Protein AF-A0A954J4Q3-F1 (afdb_monomer_lite)

Structure (mmCIF, N/CA/C/O backbone):
data_AF-A0A954J4Q3-F1
#
_entry.id   AF-A0A954J4Q3-F1
#
loop_
_atom_site.group_PDB
_atom_site.id
_atom_site.type_symbol
_atom_site.label_atom_id
_atom_site.label_alt_id
_atom_site.label_comp_id
_atom_site.label_asym_id
_atom_site.label_entity_id
_atom_site.label_seq_id
_atom_site.pdbx_PDB_ins_code
_atom_site.Cartn_x
_atom_site.Cartn_y
_atom_site.Cartn_z
_atom_site.occupancy
_atom_site.B_iso_or_equiv
_atom_site.auth_seq_id
_atom_site.auth_comp_id
_atom_site.auth_asym_id
_atom_site.auth_atom_id
_atom_site.pdbx_PDB_model_num
ATOM 1 N N . MET A 1 1 ? -39.596 -46.666 -29.321 1.00 43.53 1 MET A N 1
ATOM 2 C CA . MET A 1 1 ? -39.032 -46.764 -27.954 1.00 43.53 1 MET A CA 1
ATOM 3 C C . MET A 1 1 ? -38.684 -45.361 -27.467 1.00 43.53 1 MET A C 1
ATOM 5 O O . MET A 1 1 ? -37.888 -44.688 -28.108 1.00 43.53 1 MET A O 1
ATOM 9 N N . SER A 1 2 ? -39.381 -44.864 -26.439 1.00 36.62 2 SER A N 1
ATOM 10 C CA . SER A 1 2 ? -39.478 -43.435 -26.097 1.00 36.62 2 SER A CA 1
ATOM 11 C C . SER A 1 2 ? -38.401 -42.940 -25.120 1.00 36.62 2 SER A C 1
ATOM 13 O O . SER A 1 2 ? -38.336 -43.393 -23.979 1.00 36.62 2 SER A O 1
ATOM 15 N N . ARG A 1 3 ? -37.637 -41.918 -25.529 1.00 41.44 3 ARG A N 1
ATOM 16 C CA . ARG A 1 3 ? -36.714 -41.121 -24.696 1.00 41.44 3 ARG A CA 1
ATOM 17 C C . ARG A 1 3 ? -37.455 -40.056 -23.861 1.00 41.44 3 ARG A C 1
ATOM 19 O O . ARG A 1 3 ? -37.251 -38.864 -24.056 1.00 41.44 3 ARG A O 1
ATOM 26 N N . ARG A 1 4 ? -38.356 -40.468 -22.962 1.00 41.25 4 ARG A N 1
ATOM 27 C CA . ARG A 1 4 ? -39.092 -39.546 -22.058 1.00 41.25 4 ARG A CA 1
ATOM 28 C C . ARG A 1 4 ? -39.059 -39.934 -20.569 1.00 41.25 4 ARG A C 1
ATOM 30 O O . ARG A 1 4 ? -39.802 -39.366 -19.785 1.00 41.25 4 ARG A O 1
ATOM 37 N N . GLY A 1 5 ? -38.189 -40.864 -20.163 1.00 38.66 5 GLY A N 1
ATOM 38 C CA . GLY A 1 5 ? -38.233 -41.456 -18.815 1.00 38.66 5 GLY A CA 1
ATOM 39 C C . GLY A 1 5 ? -37.150 -41.052 -17.806 1.00 38.66 5 GLY A C 1
ATOM 40 O O . GLY A 1 5 ? -37.217 -41.535 -16.688 1.00 38.66 5 GLY A O 1
ATOM 41 N N . TRP A 1 6 ? -36.154 -40.225 -18.152 1.00 37.12 6 TRP A N 1
ATOM 42 C CA . TRP A 1 6 ? -34.945 -40.071 -17.309 1.00 37.12 6 TRP A CA 1
ATOM 43 C C . TRP A 1 6 ? -34.690 -38.668 -16.729 1.00 37.12 6 TRP A C 1
ATOM 45 O O . TRP A 1 6 ? -33.759 -38.498 -15.953 1.00 37.12 6 TRP A O 1
ATOM 55 N N . ILE A 1 7 ? -35.524 -37.667 -17.033 1.00 40.00 7 ILE A N 1
ATOM 56 C CA . ILE A 1 7 ? -35.344 -36.295 -16.504 1.00 40.00 7 ILE A CA 1
ATOM 57 C C . ILE A 1 7 ? -36.099 -36.081 -15.174 1.00 40.00 7 ILE A C 1
ATOM 59 O O . ILE A 1 7 ? -35.757 -35.191 -14.404 1.00 40.00 7 ILE A O 1
ATOM 63 N N . ALA A 1 8 ? -37.063 -36.942 -14.830 1.00 37.88 8 ALA A N 1
ATOM 64 C CA . ALA A 1 8 ? -37.853 -36.787 -13.603 1.00 37.88 8 ALA A CA 1
ATOM 65 C C . ALA A 1 8 ? -37.142 -37.269 -12.319 1.00 37.88 8 ALA A C 1
ATOM 67 O O . ALA A 1 8 ? -37.540 -36.877 -11.227 1.00 37.88 8 ALA A O 1
ATOM 68 N N . SER A 1 9 ? -36.072 -38.067 -12.423 1.00 36.31 9 SER A N 1
ATOM 69 C CA . SER A 1 9 ? -35.351 -38.597 -11.250 1.00 36.31 9 SER A CA 1
ATOM 70 C C . SER A 1 9 ? -34.113 -37.787 -10.848 1.00 36.31 9 SER A C 1
ATOM 72 O O . SER A 1 9 ? -33.588 -38.009 -9.763 1.00 36.31 9 SER A O 1
ATOM 74 N N . LEU A 1 10 ? -33.672 -36.819 -11.663 1.00 36.78 10 LEU A N 1
ATOM 75 C CA . LEU A 1 10 ? -32.549 -35.934 -11.312 1.00 36.78 10 LEU A CA 1
ATOM 76 C C . LEU A 1 10 ? -32.996 -34.654 -10.581 1.00 36.78 10 LEU A C 1
ATOM 78 O O . LEU A 1 10 ? -32.202 -34.034 -9.885 1.00 36.78 10 LEU A O 1
ATOM 82 N N . VAL A 1 11 ? -34.274 -34.279 -10.695 1.00 37.22 11 VAL A N 1
ATOM 83 C CA . VAL A 1 11 ? -34.831 -33.091 -10.021 1.00 37.22 11 VAL A CA 1
ATOM 84 C C . VAL A 1 11 ? -35.229 -33.397 -8.572 1.00 37.22 11 VAL A C 1
ATOM 86 O O . VAL A 1 11 ? -35.135 -32.519 -7.728 1.00 37.22 11 VAL A O 1
ATOM 89 N N . ALA A 1 12 ? -35.567 -34.647 -8.239 1.00 37.47 12 ALA A N 1
ATOM 90 C CA . ALA A 1 12 ? -35.931 -35.043 -6.873 1.00 37.47 12 ALA A CA 1
ATOM 91 C C . ALA A 1 12 ? -34.725 -35.361 -5.958 1.00 37.47 12 ALA A C 1
ATOM 93 O O . ALA A 1 12 ? -34.888 -35.433 -4.743 1.00 37.47 12 ALA A O 1
ATOM 94 N N . ALA A 1 13 ? -33.516 -35.518 -6.514 1.00 36.75 13 ALA A N 1
ATOM 95 C CA . ALA A 1 13 ? -32.286 -35.757 -5.745 1.00 36.75 13 ALA A CA 1
ATOM 96 C C . ALA A 1 13 ? -31.488 -34.471 -5.436 1.00 36.75 13 ALA A C 1
ATOM 98 O O . ALA A 1 13 ? -30.572 -34.503 -4.622 1.00 36.75 13 ALA A O 1
ATOM 99 N N . LEU A 1 14 ? -31.859 -33.332 -6.035 1.00 39.66 14 LEU A N 1
ATOM 100 C CA . LEU A 1 14 ? -31.289 -32.004 -5.750 1.00 39.66 14 LEU A CA 1
ATOM 101 C C . LEU A 1 14 ? -32.127 -31.186 -4.748 1.00 39.66 14 LEU A C 1
ATOM 103 O O . LEU A 1 14 ? -31.759 -30.070 -4.402 1.00 39.66 14 LEU A O 1
ATOM 107 N N . SER A 1 15 ? -33.244 -31.733 -4.256 1.00 37.06 15 SER A N 1
ATOM 108 C CA . SER A 1 15 ? -34.166 -31.046 -3.333 1.00 37.06 15 SER A CA 1
ATOM 109 C C . SER A 1 15 ? -34.002 -31.445 -1.858 1.00 37.06 15 SER A C 1
ATOM 111 O O . SER A 1 15 ? -34.792 -31.009 -1.028 1.00 37.06 15 SER A O 1
ATOM 113 N N . LEU A 1 16 ? -33.005 -32.273 -1.517 1.00 37.50 16 LEU A N 1
ATOM 114 C CA . LEU A 1 16 ? -32.826 -32.845 -0.168 1.00 37.50 16 LEU A CA 1
ATOM 115 C C . LEU A 1 16 ? -31.488 -32.499 0.510 1.00 37.50 16 LEU A C 1
ATOM 117 O O . LEU A 1 16 ? -31.196 -33.004 1.588 1.00 37.50 16 LEU A O 1
ATOM 121 N N . THR A 1 17 ? -30.724 -31.568 -0.063 1.00 45.91 17 THR A N 1
ATOM 122 C CA . THR A 1 17 ? -29.623 -30.867 0.622 1.00 45.91 17 THR A CA 1
ATOM 123 C C . THR A 1 17 ? -29.835 -29.357 0.591 1.00 45.91 17 THR A C 1
ATOM 125 O O . THR A 1 17 ? -28.889 -28.587 0.469 1.00 45.91 17 THR A O 1
ATOM 128 N N . ALA A 1 18 ? -31.081 -28.913 0.768 1.00 42.75 18 ALA A N 1
ATOM 129 C CA . ALA A 1 18 ? -31.317 -27.670 1.490 1.00 42.75 18 ALA A CA 1
ATOM 130 C C . ALA A 1 18 ? -31.009 -27.952 2.968 1.00 42.75 18 ALA A C 1
ATOM 132 O O . ALA A 1 18 ? -31.900 -28.023 3.812 1.00 42.75 18 ALA A O 1
ATOM 133 N N . VAL A 1 19 ? -29.729 -28.203 3.268 1.00 46.69 19 VAL A N 1
ATOM 134 C CA . VAL A 1 19 ? -29.216 -27.946 4.607 1.00 46.69 19 VAL A CA 1
ATOM 135 C C . VAL A 1 19 ? -29.601 -26.499 4.843 1.00 46.69 19 VAL A C 1
ATOM 137 O O . VAL A 1 19 ? -29.214 -25.629 4.063 1.00 46.69 19 VAL A O 1
ATOM 140 N N . LEU A 1 20 ? -30.465 -26.280 5.827 1.00 42.34 20 LEU A N 1
ATOM 141 C CA . LEU A 1 20 ? -30.695 -24.979 6.423 1.00 42.34 20 LEU A CA 1
ATOM 142 C C . LEU A 1 20 ? -29.319 -24.459 6.841 1.00 42.34 20 LEU A C 1
ATOM 144 O O . LEU A 1 20 ? -28.855 -24.728 7.942 1.00 42.34 20 LEU A O 1
ATOM 148 N N . TRP A 1 21 ? -28.636 -23.778 5.924 1.00 47.00 21 TRP A N 1
ATOM 149 C CA . TRP A 1 21 ? -27.624 -22.807 6.273 1.00 47.00 21 TRP A CA 1
ATOM 150 C C . TRP A 1 21 ? -28.423 -21.731 6.992 1.00 47.00 21 TRP A C 1
ATOM 152 O O . TRP A 1 21 ? -28.974 -20.829 6.359 1.00 47.00 21 TRP A O 1
ATOM 162 N N . ALA A 1 22 ? -28.584 -21.892 8.310 1.00 51.44 22 ALA A N 1
ATOM 163 C CA . ALA A 1 22 ? -28.802 -20.744 9.167 1.00 51.44 22 ALA A CA 1
ATOM 164 C C . ALA A 1 22 ? -27.783 -19.706 8.698 1.00 51.44 22 ALA A C 1
ATOM 166 O O . ALA A 1 22 ? -26.610 -20.045 8.505 1.00 51.44 22 ALA A O 1
ATOM 167 N N . ALA A 1 23 ? -28.256 -18.505 8.356 1.00 58.81 23 ALA A N 1
ATOM 168 C CA . ALA A 1 23 ? -27.362 -17.451 7.912 1.00 58.81 23 ALA A CA 1
ATOM 169 C C . ALA A 1 23 ? -26.262 -17.358 8.983 1.00 58.81 23 ALA A C 1
ATOM 171 O O . ALA A 1 23 ? -26.628 -17.159 10.142 1.00 58.81 23 ALA A O 1
ATOM 172 N N . PRO A 1 24 ? -24.971 -17.554 8.647 1.00 65.44 24 PRO A N 1
ATOM 173 C CA . PRO A 1 24 ? -23.893 -17.701 9.633 1.00 65.44 24 PRO A CA 1
ATOM 174 C C . PRO A 1 24 ? -23.872 -16.606 10.717 1.00 65.44 24 PRO A C 1
ATOM 176 O O . PRO A 1 24 ? -23.363 -16.812 11.813 1.00 65.44 24 PRO A O 1
ATOM 179 N N . GLY A 1 25 ? -24.491 -15.454 10.438 1.00 79.56 25 GLY A N 1
ATOM 180 C CA . GLY A 1 25 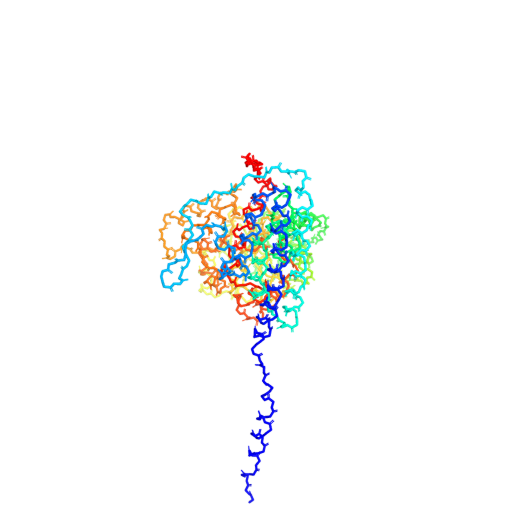? -24.674 -14.361 11.384 1.00 79.56 25 GLY A CA 1
ATOM 181 C C . GLY A 1 25 ? -25.677 -14.580 12.530 1.00 79.56 25 GLY A C 1
ATOM 182 O O . GLY A 1 25 ? -25.503 -13.939 13.557 1.00 79.56 25 GLY A O 1
ATOM 183 N N . GLU A 1 26 ? -26.705 -15.436 12.435 1.00 87.50 26 GLU A N 1
ATOM 184 C CA . GLU A 1 26 ? -27.716 -15.541 13.515 1.00 87.50 26 GLU A CA 1
ATOM 185 C C . GLU A 1 26 ? -27.142 -16.192 14.784 1.00 87.50 26 GLU A C 1
ATOM 187 O O . GLU A 1 26 ? -27.322 -15.674 15.892 1.00 87.50 26 GLU A O 1
ATOM 192 N N . ASP A 1 27 ? -26.389 -17.282 14.623 1.00 91.62 27 ASP A N 1
ATOM 193 C CA . ASP A 1 27 ? -25.722 -17.957 15.738 1.00 91.62 27 ASP A CA 1
ATOM 194 C C . ASP A 1 27 ? -24.637 -17.066 16.358 1.00 91.62 27 ASP A C 1
ATOM 196 O O . ASP A 1 27 ? -24.536 -16.973 17.587 1.00 91.62 27 ASP A O 1
ATOM 200 N N . PHE A 1 28 ? -23.889 -16.333 15.523 1.00 94.69 28 PHE A N 1
ATOM 201 C CA . PHE A 1 28 ? -22.908 -15.361 15.992 1.00 94.69 28 PHE A CA 1
ATOM 202 C C . PHE A 1 28 ? -23.551 -14.233 16.804 1.00 94.69 28 PHE A C 1
ATOM 204 O O . PHE A 1 28 ? -23.095 -13.947 17.908 1.00 94.69 28 PHE A O 1
ATOM 211 N N . GLU A 1 29 ? -24.617 -13.601 16.308 1.00 95.12 29 GLU A N 1
ATOM 212 C CA . GLU A 1 29 ? -25.269 -12.490 17.011 1.00 95.12 29 GLU A CA 1
ATOM 213 C C . GLU A 1 29 ? -25.893 -12.944 18.338 1.00 95.12 29 GLU A C 1
ATOM 215 O O . GLU A 1 29 ? -25.836 -12.222 19.336 1.00 95.12 29 GLU A O 1
ATOM 220 N N . LYS A 1 30 ? -26.403 -14.179 18.410 1.00 95.50 30 LYS A N 1
ATOM 221 C CA . LYS A 1 30 ? -26.856 -14.778 19.670 1.00 95.50 30 LYS A CA 1
ATOM 222 C C . LYS A 1 30 ? -25.701 -14.990 20.653 1.00 95.50 30 LYS A C 1
ATOM 224 O O . LYS A 1 30 ? -25.836 -14.642 21.829 1.00 95.50 30 LYS A O 1
ATOM 229 N N . ALA A 1 31 ? -24.576 -15.538 20.192 1.00 96.00 31 ALA A N 1
ATOM 230 C CA . ALA A 1 31 ? -23.381 -15.726 21.014 1.00 96.00 31 ALA A CA 1
ATOM 231 C C . ALA A 1 31 ? -22.794 -14.383 21.480 1.00 96.00 31 ALA A C 1
ATOM 233 O O . ALA A 1 31 ? -22.450 -14.224 22.651 1.00 96.00 31 ALA A O 1
ATOM 234 N N . ARG A 1 32 ? -22.765 -13.383 20.593 1.00 96.06 32 ARG A N 1
ATOM 235 C CA . ARG A 1 32 ? -22.356 -12.007 20.878 1.00 96.06 32 ARG A CA 1
ATOM 236 C C . ARG A 1 32 ? -23.247 -11.361 21.933 1.00 96.06 32 ARG A C 1
ATOM 238 O O . ARG A 1 32 ? -22.727 -10.784 22.885 1.00 96.06 32 ARG A O 1
ATOM 245 N N . ALA A 1 33 ? -24.568 -11.478 21.798 1.00 96.19 33 ALA A N 1
ATOM 246 C CA . ALA A 1 33 ? -25.520 -10.949 22.771 1.00 96.19 33 ALA A CA 1
ATOM 247 C C . ALA A 1 33 ? -25.361 -11.618 24.146 1.00 96.19 33 ALA A C 1
ATOM 249 O O . ALA A 1 33 ? -25.369 -10.927 25.164 1.00 96.19 33 ALA A O 1
ATOM 250 N N . ALA A 1 34 ? -25.164 -12.940 24.185 1.00 97.56 34 ALA A N 1
ATOM 251 C CA . ALA A 1 34 ? -24.912 -13.671 25.425 1.00 97.56 34 ALA A CA 1
ATOM 252 C C . ALA A 1 34 ? -23.600 -13.227 26.096 1.00 97.56 34 ALA A C 1
ATOM 254 O O . ALA A 1 34 ? -23.601 -12.857 27.269 1.00 97.56 34 ALA A O 1
ATOM 255 N N . ALA A 1 35 ? -22.499 -13.171 25.339 1.00 97.69 35 ALA A N 1
ATOM 256 C CA . ALA A 1 35 ? -21.206 -12.720 25.846 1.00 97.69 35 ALA A CA 1
ATOM 257 C C . ALA A 1 35 ? -21.257 -11.262 26.337 1.00 97.69 35 ALA A C 1
ATOM 259 O O . ALA A 1 35 ? -20.711 -10.948 27.395 1.00 97.69 35 ALA A O 1
ATOM 260 N N . GLY A 1 36 ? -21.957 -10.387 25.606 1.00 97.31 36 GLY A N 1
ATOM 261 C CA . GLY A 1 36 ? -22.191 -8.999 25.998 1.00 97.31 36 GLY A CA 1
ATOM 262 C C . GLY A 1 36 ? -23.005 -8.876 27.286 1.00 97.31 36 GLY A C 1
ATOM 263 O O . GLY A 1 36 ? -22.646 -8.083 28.151 1.00 97.31 36 GLY A O 1
ATOM 264 N N . ALA A 1 37 ? -24.056 -9.683 27.460 1.00 98.06 37 ALA A N 1
ATOM 265 C CA . ALA A 1 37 ? -24.860 -9.692 28.682 1.00 98.06 37 ALA A CA 1
ATOM 266 C C . ALA A 1 37 ? -24.045 -10.119 29.914 1.00 98.06 37 ALA A C 1
ATOM 268 O O . ALA A 1 37 ? -24.162 -9.503 30.974 1.00 98.06 37 ALA A O 1
ATOM 269 N N . GLU A 1 38 ? -23.186 -11.131 29.771 1.00 98.12 38 GLU A N 1
ATOM 270 C CA . GLU A 1 38 ? -22.271 -11.553 30.836 1.00 98.12 38 GLU A CA 1
ATOM 271 C C . GLU A 1 38 ? -21.251 -10.456 31.171 1.00 98.12 38 GLU A C 1
ATOM 273 O O . GLU A 1 38 ? -21.094 -10.100 32.338 1.00 98.12 38 GLU A O 1
ATOM 278 N N . ALA A 1 39 ? -20.631 -9.838 30.161 1.00 97.94 39 ALA A N 1
ATOM 279 C CA . ALA A 1 39 ? -19.705 -8.726 30.373 1.00 97.94 39 ALA A CA 1
ATOM 280 C C . ALA A 1 39 ? -20.388 -7.515 31.035 1.00 97.94 39 ALA A C 1
ATOM 282 O O . ALA A 1 39 ? -19.797 -6.872 31.896 1.00 97.94 39 ALA A O 1
ATOM 283 N N . VAL A 1 40 ? -21.647 -7.214 30.697 1.00 98.38 40 VAL A N 1
ATOM 284 C CA . VAL A 1 40 ? -22.427 -6.158 31.368 1.00 98.38 40 VAL A CA 1
ATOM 285 C C . VAL A 1 40 ? -22.628 -6.467 32.852 1.00 98.38 40 VAL A C 1
ATOM 287 O O . VAL A 1 40 ? -22.537 -5.549 33.668 1.00 98.38 40 VAL A O 1
ATOM 290 N N . ALA A 1 41 ? -22.879 -7.725 33.222 1.00 98.31 41 ALA A N 1
ATOM 291 C CA . ALA A 1 41 ? -22.988 -8.116 34.627 1.00 98.31 41 ALA A CA 1
ATOM 292 C C . ALA A 1 41 ? -21.662 -7.884 35.376 1.00 98.31 41 ALA A C 1
ATOM 294 O O . ALA A 1 41 ? -21.657 -7.222 36.412 1.00 98.31 41 ALA A O 1
ATOM 295 N N . GLU A 1 42 ? -20.538 -8.318 34.805 1.00 98.31 42 GLU A N 1
ATOM 296 C CA . GLU A 1 42 ? -19.205 -8.123 35.394 1.00 98.31 42 GLU A CA 1
ATOM 297 C C . GLU A 1 42 ? -18.814 -6.633 35.483 1.00 98.31 42 GLU A C 1
ATOM 299 O O . GLU A 1 42 ? -18.293 -6.170 36.498 1.00 98.31 42 GLU A O 1
ATOM 304 N N . LEU A 1 43 ? -19.125 -5.829 34.458 1.00 98.25 43 LEU A N 1
ATOM 305 C CA . LEU A 1 43 ? -18.889 -4.380 34.481 1.00 98.25 43 LEU A CA 1
ATOM 306 C C . LEU A 1 43 ? -19.728 -3.672 35.555 1.00 98.25 43 LEU A C 1
ATOM 308 O O . LEU A 1 43 ? -19.293 -2.656 36.096 1.00 98.25 43 LEU A O 1
ATOM 312 N N . ARG A 1 44 ? -20.925 -4.175 35.887 1.00 98.56 44 ARG A N 1
ATOM 313 C CA . ARG A 1 44 ? -21.729 -3.626 36.992 1.00 98.56 44 ARG A CA 1
ATOM 314 C C . ARG A 1 44 ? -21.075 -3.889 38.339 1.00 98.56 44 ARG A C 1
ATOM 316 O O . ARG A 1 44 ? -20.983 -2.963 39.140 1.00 98.56 44 ARG A O 1
ATOM 323 N N . GLU A 1 45 ? -20.580 -5.104 38.554 1.00 98.44 45 GLU A N 1
ATOM 324 C CA . GLU A 1 45 ? -19.818 -5.445 39.760 1.00 98.44 45 GLU A CA 1
ATOM 325 C C . GLU A 1 45 ? -18.582 -4.547 39.893 1.00 98.44 45 GLU A C 1
ATOM 327 O O . GLU A 1 45 ? -18.358 -3.949 40.947 1.00 98.44 45 GLU A O 1
ATOM 332 N N . LEU A 1 46 ? -17.848 -4.339 38.794 1.00 98.38 46 LEU A N 1
ATOM 333 C CA . LEU A 1 46 ? -16.710 -3.421 38.759 1.00 98.38 46 LEU A CA 1
ATOM 334 C C . LEU A 1 46 ? -17.118 -1.964 39.041 1.00 98.38 46 LEU A C 1
ATOM 336 O O . LEU A 1 46 ? -16.410 -1.248 39.750 1.00 98.38 46 LEU A O 1
ATOM 340 N N . ALA A 1 47 ? -18.251 -1.493 38.512 1.00 98.44 47 ALA A N 1
ATOM 341 C CA . ALA A 1 47 ? -18.755 -0.142 38.773 1.00 98.44 47 ALA A CA 1
ATOM 342 C C . ALA A 1 47 ? -19.147 0.061 40.250 1.00 98.44 47 ALA A C 1
ATOM 344 O O . ALA A 1 47 ? -18.965 1.157 40.800 1.00 98.44 47 ALA A O 1
ATOM 345 N N . ASP A 1 48 ? -19.663 -0.977 40.907 1.00 98.44 48 ASP A N 1
ATOM 346 C CA . ASP A 1 48 ? -19.960 -0.964 42.338 1.00 98.44 48 ASP A CA 1
ATOM 347 C C . ASP A 1 48 ? -18.683 -1.014 43.187 1.00 98.44 48 ASP A C 1
ATOM 349 O O . ASP A 1 48 ? -18.565 -0.246 44.146 1.00 98.44 48 ASP A O 1
ATOM 353 N N . TRP A 1 49 ? -17.683 -1.802 42.788 1.00 98.44 49 TRP A N 1
ATOM 354 C CA . TRP A 1 49 ? -16.353 -1.785 43.406 1.00 98.44 49 TRP A CA 1
ATOM 355 C C . TRP A 1 49 ? -15.669 -0.413 43.263 1.00 98.44 49 TRP A C 1
ATOM 357 O O . TRP A 1 49 ? -15.184 0.159 44.240 1.00 98.44 49 TRP A O 1
ATOM 367 N N . CYS A 1 50 ? -15.738 0.217 42.084 1.00 98.44 50 CYS A N 1
ATOM 368 C CA . CYS A 1 50 ? -15.216 1.574 41.882 1.00 98.44 50 CYS A CA 1
ATOM 369 C C . CYS A 1 50 ? -15.871 2.575 42.846 1.00 98.44 50 CYS A C 1
ATOM 371 O O . CYS A 1 50 ? -15.233 3.513 43.325 1.00 98.44 50 CYS A O 1
ATOM 373 N N . LYS A 1 51 ? -17.159 2.388 43.156 1.00 98.12 51 LYS A N 1
ATOM 374 C CA . LYS A 1 51 ? -17.871 3.218 44.131 1.00 98.12 51 LYS A CA 1
ATOM 375 C C . LYS A 1 51 ? -17.343 3.005 45.551 1.00 98.12 51 LYS A C 1
ATOM 377 O O . LYS A 1 51 ? -17.169 4.002 46.254 1.00 98.12 51 LYS A O 1
ATOM 382 N N . SER A 1 52 ? -17.096 1.761 45.977 1.00 98.12 52 SER A N 1
ATOM 383 C CA . SER A 1 52 ? -16.533 1.484 47.309 1.00 98.12 52 SER A CA 1
ATOM 384 C C . SER A 1 52 ? -15.115 2.030 47.457 1.00 98.12 52 SER A C 1
ATOM 386 O O . SER A 1 52 ? -14.800 2.611 48.495 1.00 98.12 52 SER A O 1
ATOM 388 N N . GLU A 1 53 ? -14.320 1.968 46.389 1.00 98.38 53 GLU A N 1
ATOM 389 C CA . GLU A 1 53 ? -12.961 2.517 46.340 1.00 98.38 53 GLU A CA 1
ATOM 390 C C . GLU A 1 53 ? -12.907 4.029 46.088 1.00 98.38 53 GLU A C 1
ATOM 392 O O . GLU A 1 53 ? -11.833 4.620 46.082 1.00 98.38 53 GLU A O 1
ATOM 397 N N . LYS A 1 54 ? -14.053 4.705 45.928 1.00 98.06 54 LYS A N 1
ATOM 398 C CA . LYS A 1 54 ? -14.137 6.149 45.622 1.00 98.06 54 LYS A CA 1
ATOM 399 C C . LYS A 1 54 ? -13.438 6.541 44.303 1.00 98.06 54 LYS A C 1
ATOM 401 O O . LYS A 1 54 ? -12.980 7.678 44.154 1.00 98.06 54 LYS A O 1
ATOM 406 N N . LEU A 1 55 ? -13.409 5.627 43.336 1.00 98.19 55 LEU A N 1
ATOM 407 C CA . LEU A 1 55 ? -13.006 5.823 41.942 1.00 98.19 55 LEU A CA 1
ATOM 408 C C . LEU A 1 55 ? -14.219 6.232 41.076 1.00 98.19 55 LEU A C 1
ATOM 410 O O . LEU A 1 55 ? -14.690 5.490 40.211 1.00 98.19 55 LEU A O 1
ATOM 414 N N . TYR A 1 56 ? -14.811 7.399 41.343 1.00 97.94 56 TYR A N 1
ATOM 415 C CA . TYR A 1 56 ? -16.052 7.822 40.677 1.00 97.94 56 TYR A CA 1
ATOM 416 C C . TYR A 1 56 ? -15.902 8.160 39.185 1.00 97.94 56 TYR A C 1
ATOM 418 O O . TYR A 1 56 ? -16.861 7.999 38.429 1.00 97.94 56 TYR A O 1
ATOM 426 N N . GLY A 1 57 ? -14.737 8.649 38.766 1.00 97.69 57 GLY A N 1
ATOM 427 C CA . GLY A 1 57 ? -14.390 8.871 37.366 1.00 97.69 57 GLY A CA 1
ATOM 428 C C . GLY A 1 57 ? -14.255 7.548 36.619 1.00 97.69 57 GLY A C 1
ATOM 429 O O . GLY A 1 57 ? -14.850 7.390 35.555 1.00 97.69 57 GLY A O 1
ATOM 430 N N . ARG A 1 58 ? -13.588 6.555 37.217 1.00 97.69 58 ARG A N 1
ATOM 431 C CA . ARG A 1 58 ? -13.521 5.193 36.655 1.00 97.69 58 ARG A CA 1
ATOM 432 C C . ARG A 1 58 ? -14.886 4.524 36.581 1.00 97.69 58 ARG A C 1
ATOM 434 O O . ARG A 1 58 ? -15.257 4.014 35.533 1.00 97.69 58 ARG A O 1
ATOM 441 N N . ARG A 1 59 ? -15.691 4.630 37.642 1.00 98.00 59 ARG A N 1
ATOM 442 C CA . ARG A 1 59 ? -17.089 4.175 37.643 1.00 98.00 59 ARG A CA 1
ATOM 443 C C . ARG A 1 59 ? -17.880 4.770 36.480 1.00 98.00 59 ARG A C 1
ATOM 445 O O . ARG A 1 59 ? -18.630 4.057 35.823 1.00 98.00 59 ARG A O 1
ATOM 452 N N . TYR A 1 60 ? -17.727 6.072 36.242 1.00 97.88 60 TYR A N 1
ATOM 453 C CA . TYR A 1 60 ? -18.372 6.763 35.127 1.00 97.88 60 TYR A CA 1
ATOM 454 C C . TYR A 1 60 ? -17.962 6.145 33.777 1.00 97.88 60 TYR A C 1
ATOM 456 O O . TYR A 1 60 ? -18.829 5.859 32.952 1.00 97.88 60 TYR A O 1
ATOM 464 N N . ASP A 1 61 ? -16.673 5.865 33.575 1.00 96.69 61 ASP A N 1
ATOM 465 C CA . ASP A 1 61 ? -16.170 5.226 32.351 1.00 96.69 61 ASP A CA 1
ATOM 466 C C . ASP A 1 61 ? -16.688 3.778 32.191 1.00 96.69 61 ASP A C 1
ATOM 468 O O . ASP A 1 61 ? -17.100 3.377 31.097 1.00 96.69 61 ASP A O 1
ATOM 472 N N . THR A 1 62 ? -16.749 3.002 33.280 1.00 97.81 62 THR A N 1
ATOM 473 C CA . THR A 1 62 ? -17.312 1.639 33.297 1.00 97.81 62 THR A CA 1
ATOM 474 C C . THR A 1 62 ? -18.793 1.631 32.920 1.00 97.81 62 THR A C 1
ATOM 476 O O . THR A 1 62 ? -19.222 0.819 32.102 1.00 97.81 62 THR A O 1
ATOM 479 N N . LEU A 1 63 ? -19.585 2.572 33.445 1.00 98.06 63 LEU A N 1
ATOM 480 C CA . LEU A 1 63 ? -20.994 2.731 33.062 1.00 98.06 63 LEU A CA 1
ATOM 481 C C . LEU A 1 63 ? -21.137 3.126 31.587 1.00 98.06 63 LEU A C 1
ATOM 483 O O . LEU A 1 63 ? -22.060 2.671 30.914 1.00 98.06 63 LEU A O 1
ATOM 487 N N . GLY A 1 64 ? -20.216 3.940 31.063 1.00 96.75 64 GLY A N 1
ATOM 488 C CA . GLY A 1 64 ? -20.138 4.234 29.632 1.00 96.75 64 GLY A CA 1
ATOM 489 C C . GLY A 1 64 ? -19.888 2.975 28.798 1.00 96.75 64 GLY A C 1
ATOM 490 O O . GLY A 1 64 ? -20.558 2.767 27.791 1.00 96.75 64 GLY A O 1
ATOM 491 N N . SER A 1 65 ? -18.996 2.099 29.267 1.00 96.94 65 SER A N 1
ATOM 492 C CA . SER A 1 65 ? -18.696 0.805 28.635 1.00 96.94 65 SER A CA 1
ATOM 493 C C . SER A 1 65 ? -19.914 -0.131 28.639 1.00 96.94 65 SER A C 1
ATOM 495 O O . SER A 1 65 ? -20.190 -0.789 27.638 1.00 96.94 65 SER A O 1
ATOM 497 N N . ILE A 1 66 ? -20.720 -0.122 29.709 1.00 98.12 66 ILE A N 1
ATOM 498 C CA . ILE A 1 66 ? -22.008 -0.836 29.742 1.00 98.12 66 ILE A CA 1
ATOM 499 C C . ILE A 1 66 ? -22.936 -0.344 28.625 1.00 98.12 66 ILE A C 1
ATOM 501 O O . ILE A 1 66 ? -23.543 -1.169 27.952 1.00 98.12 66 ILE A O 1
ATOM 505 N N . LEU A 1 67 ? -23.021 0.967 28.369 1.00 97.31 67 LEU A N 1
ATOM 506 C CA . LEU A 1 67 ? -23.871 1.503 27.294 1.00 97.31 67 LEU A CA 1
ATOM 507 C C . LEU A 1 67 ? -23.372 1.181 25.879 1.00 97.31 67 LEU A C 1
ATOM 509 O O . LEU A 1 67 ? -24.163 1.253 24.940 1.00 97.31 67 LEU A O 1
ATOM 513 N N . VAL A 1 68 ? -22.095 0.829 25.711 1.00 95.19 68 VAL A N 1
ATOM 514 C CA . VAL A 1 68 ? -21.579 0.314 24.432 1.00 95.19 68 VAL A CA 1
ATOM 515 C C . VAL A 1 68 ? -22.146 -1.082 24.154 1.00 95.19 68 VAL A C 1
ATOM 517 O O . VAL A 1 68 ? -22.553 -1.353 23.029 1.00 95.19 68 VAL A O 1
ATOM 520 N N . LEU A 1 69 ? -22.210 -1.948 25.172 1.00 96.00 69 LEU A N 1
ATOM 521 C CA . LEU A 1 69 ? -22.687 -3.333 25.045 1.00 96.00 69 LEU A CA 1
ATOM 522 C C . LEU A 1 69 ? -24.209 -3.476 25.149 1.00 96.00 69 LEU A C 1
ATOM 524 O O . LEU A 1 69 ? -24.808 -4.297 24.461 1.00 96.00 69 LEU A O 1
ATOM 528 N N . ALA A 1 70 ? -24.833 -2.676 26.008 1.00 97.25 70 ALA A N 1
ATOM 529 C CA . ALA A 1 70 ? -26.265 -2.651 26.257 1.00 97.25 70 ALA A CA 1
ATOM 530 C C . ALA A 1 70 ? -26.772 -1.202 26.168 1.00 97.25 70 ALA A C 1
ATOM 532 O O . ALA A 1 70 ? -26.961 -0.537 27.193 1.00 97.25 70 ALA A O 1
ATOM 533 N N . PRO A 1 71 ? -27.027 -0.690 24.948 1.00 96.88 71 PRO A N 1
ATOM 534 C CA . PRO A 1 71 ? -27.452 0.692 24.746 1.00 96.88 71 PRO A CA 1
ATOM 535 C C . PRO A 1 71 ? -28.722 1.074 25.510 1.00 96.88 71 PRO A C 1
ATOM 537 O O . PRO A 1 71 ? -28.902 2.246 25.824 1.00 96.88 71 PRO A O 1
ATOM 540 N N . ASP A 1 72 ? -29.593 0.125 25.848 1.00 96.75 72 ASP A N 1
ATOM 541 C CA . ASP A 1 72 ? -30.849 0.373 26.567 1.00 96.75 72 ASP A CA 1
ATOM 542 C C . ASP A 1 72 ? -30.763 0.135 28.083 1.00 96.75 72 ASP A C 1
ATOM 544 O O . ASP A 1 72 ? -31.788 0.112 28.767 1.00 96.75 72 ASP A O 1
ATOM 548 N N . ASP A 1 73 ? -29.554 0.002 28.638 1.00 98.25 73 ASP A N 1
ATOM 549 C CA . ASP A 1 73 ? -29.359 -0.211 30.071 1.00 98.25 73 ASP A CA 1
ATOM 550 C C . ASP A 1 73 ? -29.853 0.988 30.907 1.00 98.25 73 ASP A C 1
ATOM 552 O O . ASP A 1 73 ? -29.193 2.023 31.053 1.00 98.25 73 ASP A O 1
ATOM 556 N N . GLU A 1 74 ? -31.054 0.852 31.475 1.00 98.06 74 GLU A N 1
ATOM 557 C CA . GLU A 1 74 ? -31.723 1.913 32.236 1.00 98.06 74 GLU A CA 1
ATOM 558 C C . GLU A 1 74 ? -30.926 2.336 33.481 1.00 98.06 74 GLU A C 1
ATOM 560 O O . GLU A 1 74 ? -30.950 3.511 33.858 1.00 98.06 74 GLU A O 1
ATOM 565 N N . GLY A 1 75 ? -30.209 1.402 34.110 1.00 97.88 75 GLY A N 1
ATOM 566 C CA . GLY A 1 75 ? -29.389 1.678 35.288 1.00 97.88 75 GLY A CA 1
ATOM 567 C C . GLY A 1 75 ? -28.217 2.596 34.950 1.00 97.88 75 GLY A C 1
ATOM 568 O O . GLY A 1 75 ? -28.108 3.688 35.508 1.00 97.88 75 GLY A O 1
ATOM 569 N N . ALA A 1 76 ? -27.391 2.195 33.984 1.00 98.06 76 ALA A N 1
ATOM 570 C CA . ALA A 1 76 ? -26.234 2.965 33.550 1.00 98.06 76 ALA A CA 1
ATOM 571 C C . ALA A 1 76 ? -26.643 4.335 32.999 1.00 98.06 76 ALA A C 1
ATOM 573 O O . ALA A 1 76 ? -26.051 5.349 33.369 1.00 98.06 76 ALA A O 1
ATOM 574 N N . ARG A 1 77 ? -27.724 4.412 32.210 1.00 98.38 77 ARG A N 1
ATOM 575 C CA . ARG A 1 77 ? -28.254 5.689 31.706 1.00 98.38 77 ARG A CA 1
ATOM 576 C C . ARG A 1 77 ? -28.653 6.650 32.823 1.00 98.38 77 ARG A C 1
ATOM 578 O O . ARG A 1 77 ? -28.280 7.822 32.761 1.00 98.38 77 ARG A O 1
ATOM 585 N N . LYS A 1 78 ? -29.385 6.183 33.840 1.00 97.94 78 LYS A N 1
ATOM 586 C CA . LYS A 1 78 ? -29.772 7.021 34.990 1.00 97.94 78 LYS A CA 1
ATOM 587 C C . LYS A 1 78 ? -28.553 7.544 35.736 1.00 97.94 78 LYS A C 1
ATOM 589 O O . LYS A 1 78 ? -28.502 8.727 36.064 1.00 97.94 78 LYS A O 1
ATOM 594 N N . GLU A 1 79 ? -27.575 6.682 35.983 1.00 97.56 79 GLU A N 1
ATOM 595 C CA . GLU A 1 79 ? -26.367 7.049 36.722 1.00 97.56 79 GLU A CA 1
ATOM 596 C C . GLU A 1 79 ? -25.442 7.993 35.949 1.00 97.56 79 GLU A C 1
ATOM 598 O O . GLU A 1 79 ? -24.822 8.871 36.545 1.00 97.56 79 GLU A O 1
ATOM 603 N N . LEU A 1 80 ? -25.416 7.879 34.621 1.00 97.88 80 LEU A N 1
ATOM 604 C CA . LEU A 1 80 ? -24.745 8.819 33.722 1.00 97.88 80 LEU A CA 1
ATOM 605 C C . LEU A 1 80 ? -25.553 10.112 33.495 1.00 97.88 80 LEU A C 1
ATOM 607 O O . LEU A 1 80 ? -25.121 10.999 32.760 1.00 97.88 80 LEU A O 1
ATOM 611 N N . GLY A 1 81 ? -26.727 10.248 34.120 1.00 97.31 81 GLY A N 1
ATOM 612 C CA . GLY A 1 81 ? -27.552 11.455 34.065 1.00 97.31 81 GLY A CA 1
ATOM 613 C C . GLY A 1 81 ? -28.357 11.627 32.774 1.00 97.31 81 GLY A C 1
ATOM 614 O O . GLY A 1 81 ? -28.817 12.736 32.488 1.00 97.31 81 GLY A O 1
ATOM 615 N N . HIS A 1 82 ? -28.549 10.561 31.992 1.00 97.94 82 HIS A N 1
ATOM 616 C CA . HIS A 1 82 ? -29.478 10.586 30.865 1.00 97.94 82 HIS A CA 1
ATOM 617 C C . HIS A 1 82 ? -30.913 10.762 31.371 1.00 97.94 82 HIS A C 1
ATOM 619 O O . HIS A 1 82 ? -31.299 10.257 32.428 1.00 97.94 82 HIS A O 1
ATOM 625 N N . LYS A 1 83 ? -31.736 11.455 30.585 1.00 97.81 83 LYS A N 1
ATOM 626 C CA . LYS A 1 83 ? -33.155 11.670 30.884 1.00 97.81 83 LYS A CA 1
ATOM 627 C C . LYS A 1 83 ? -34.008 10.838 29.939 1.00 97.81 83 LYS A C 1
ATOM 629 O O . LYS A 1 83 ? -33.816 10.908 28.728 1.00 97.81 83 LYS A O 1
ATOM 634 N N . ARG A 1 84 ? -34.954 10.076 30.490 1.00 97.94 84 ARG A N 1
ATOM 635 C CA . ARG A 1 84 ? -35.948 9.337 29.703 1.00 97.94 84 ARG A CA 1
ATOM 636 C C . ARG A 1 84 ? -37.093 10.275 29.327 1.00 97.94 84 ARG A C 1
ATOM 638 O O . ARG A 1 84 ? -37.720 10.863 30.209 1.00 97.94 84 ARG A O 1
ATOM 645 N N . ALA A 1 85 ? -37.341 10.439 28.036 1.00 97.00 85 ALA A N 1
ATOM 646 C CA . ALA A 1 85 ? -38.486 11.170 27.517 1.00 97.00 85 ALA A CA 1
ATOM 647 C C . ALA A 1 85 ? -39.776 10.341 27.659 1.00 97.00 85 ALA A C 1
ATOM 649 O O . ALA A 1 85 ? -39.752 9.148 27.968 1.00 97.00 85 ALA A O 1
ATOM 650 N N . LYS A 1 86 ? -40.934 10.983 27.448 1.00 96.94 86 LYS A N 1
ATOM 651 C CA . LYS A 1 86 ? -42.250 10.325 27.567 1.00 96.94 86 LYS A CA 1
ATOM 652 C C . LYS A 1 86 ? -42.467 9.215 26.533 1.00 96.94 86 LYS A C 1
ATOM 654 O O . LYS A 1 86 ? -43.242 8.306 26.798 1.00 96.94 86 LYS A O 1
ATOM 659 N N . ASP A 1 87 ? -41.800 9.298 25.385 1.00 96.06 87 ASP A N 1
ATOM 660 C CA . ASP A 1 87 ? -41.821 8.284 24.323 1.00 96.06 87 ASP A CA 1
ATOM 661 C C . ASP A 1 87 ? -40.895 7.088 24.611 1.00 96.06 87 ASP A C 1
ATOM 663 O O . ASP A 1 87 ? -40.832 6.149 23.825 1.00 96.06 87 ASP A O 1
ATOM 667 N N . GLY A 1 88 ? -40.183 7.107 25.742 1.00 94.88 88 GLY A N 1
ATOM 668 C CA . GLY A 1 88 ? -39.250 6.066 26.145 1.00 94.88 88 GLY A CA 1
ATOM 669 C C . GLY A 1 88 ? -37.820 6.268 25.646 1.00 94.88 88 GLY A C 1
ATOM 670 O O . GLY A 1 88 ? -36.943 5.559 26.139 1.00 94.88 88 GLY A O 1
ATOM 671 N N . SER A 1 89 ? -37.565 7.233 24.754 1.00 96.31 89 SER A N 1
ATOM 672 C CA . SER A 1 89 ? -36.218 7.553 24.274 1.00 96.31 89 SER A CA 1
ATOM 673 C C . SER A 1 89 ? -35.359 8.180 25.376 1.00 96.31 89 SER A C 1
ATOM 675 O O . SER A 1 89 ? -35.860 8.770 26.338 1.00 96.31 89 SER A O 1
ATOM 677 N N . TRP A 1 90 ? -34.039 8.048 25.255 1.00 97.62 90 TRP A N 1
ATOM 678 C CA . TRP A 1 90 ? -33.087 8.584 26.223 1.00 97.62 90 TRP A CA 1
ATOM 679 C C . TRP A 1 90 ? -32.282 9.731 25.627 1.00 97.62 90 TRP A C 1
ATOM 681 O O . TRP A 1 90 ? -31.617 9.572 24.606 1.00 97.62 90 TRP A O 1
ATOM 691 N N . THR A 1 91 ? -32.267 10.871 26.311 1.00 97.31 91 THR A N 1
ATOM 692 C CA . THR A 1 91 ? -31.439 12.023 25.943 1.00 97.31 91 THR A CA 1
ATOM 693 C C . THR A 1 91 ? -30.227 12.102 26.866 1.00 97.31 91 THR A C 1
ATOM 695 O O . THR A 1 91 ? -30.374 12.101 28.091 1.00 97.31 91 THR A O 1
ATOM 698 N N . ALA A 1 92 ? -29.026 12.153 26.286 1.00 97.00 92 ALA A N 1
ATOM 699 C CA . ALA A 1 92 ? -27.786 12.377 27.027 1.00 97.00 92 ALA A CA 1
ATOM 700 C C . ALA A 1 92 ? -27.774 13.771 27.687 1.00 97.00 92 ALA A C 1
ATOM 702 O O . ALA A 1 92 ? -28.416 14.696 27.178 1.00 97.00 92 ALA A O 1
ATOM 703 N N . PRO A 1 93 ? -27.070 13.953 28.818 1.00 96.75 93 PRO A N 1
ATOM 704 C CA . PRO A 1 93 ? -26.929 15.272 29.420 1.00 96.75 93 PRO A CA 1
ATOM 705 C C . PRO A 1 93 ? -26.175 16.221 28.479 1.00 96.75 93 PRO A C 1
ATOM 707 O O . PRO A 1 93 ? -25.157 15.854 27.902 1.00 96.75 93 PRO A O 1
ATOM 710 N N . GLU A 1 94 ? -26.636 17.472 28.381 1.00 96.62 94 GLU A N 1
ATOM 711 C CA . GLU A 1 94 ? -26.004 18.509 27.543 1.00 96.62 94 GLU A CA 1
ATOM 712 C C . GLU A 1 94 ? -24.534 18.752 27.925 1.00 96.62 94 GLU A C 1
ATOM 714 O O . GLU A 1 94 ? -23.692 19.048 27.082 1.00 96.62 94 GLU A O 1
ATOM 719 N N . LYS A 1 95 ? -24.216 18.604 29.216 1.00 95.12 95 LYS A N 1
ATOM 720 C CA . LYS A 1 95 ? -22.856 18.680 29.752 1.00 95.12 95 LYS A CA 1
ATOM 721 C C . LYS A 1 95 ? -22.604 17.466 30.628 1.00 95.12 95 LYS A C 1
ATOM 723 O O . LYS A 1 95 ? -23.017 17.448 31.789 1.00 95.12 95 LYS A O 1
ATOM 728 N N . SER A 1 96 ? -21.918 16.469 30.079 1.00 93.56 96 SER A N 1
ATOM 729 C CA . SER A 1 96 ? -21.350 15.403 30.900 1.00 93.56 96 SER A CA 1
ATOM 730 C C . SER A 1 96 ? -20.302 15.999 31.848 1.00 93.56 96 SER A C 1
ATOM 732 O O . SER A 1 96 ? -19.429 16.764 31.435 1.00 93.56 96 SER A O 1
ATOM 734 N N . ARG A 1 97 ? -20.415 15.681 33.141 1.00 94.06 97 ARG A N 1
ATOM 735 C CA . ARG A 1 97 ? -19.403 15.998 34.151 1.00 94.06 97 ARG A CA 1
ATOM 736 C C . ARG A 1 97 ? -18.826 14.687 34.656 1.00 94.06 97 ARG A C 1
ATOM 738 O O . ARG A 1 97 ? -19.447 14.042 35.497 1.00 94.06 97 ARG A O 1
ATOM 745 N N . ARG A 1 98 ? -17.647 14.322 34.154 1.00 96.38 98 ARG A N 1
ATOM 746 C CA . ARG A 1 98 ? -16.875 13.193 34.676 1.00 96.38 98 ARG A CA 1
ATOM 747 C C . ARG A 1 98 ? -16.474 13.501 36.128 1.00 96.38 98 ARG A C 1
ATOM 749 O O . ARG A 1 98 ? -15.841 14.536 36.359 1.00 96.38 98 ARG A O 1
ATOM 756 N N . PRO A 1 99 ? -16.883 12.686 37.115 1.00 97.12 99 PRO A N 1
ATOM 757 C CA . PRO A 1 99 ? -16.474 12.875 38.501 1.00 97.12 99 PRO A CA 1
ATOM 758 C C . PRO A 1 99 ? -14.961 12.694 38.671 1.00 97.12 99 PRO A C 1
ATOM 760 O O . PRO A 1 99 ? -14.313 12.040 37.857 1.00 97.12 99 PRO A O 1
ATOM 763 N N . ARG A 1 100 ? -14.405 13.253 39.748 1.00 97.50 100 ARG A N 1
ATOM 764 C CA . ARG A 1 100 ? -12.998 13.053 40.110 1.00 97.50 100 ARG A CA 1
ATOM 765 C C . ARG A 1 100 ? -12.833 11.761 40.917 1.00 97.50 100 ARG A C 1
ATOM 767 O O . ARG A 1 100 ? -13.638 11.491 41.808 1.00 97.50 100 ARG A O 1
ATOM 774 N N . ASP A 1 101 ? -11.764 11.023 40.644 1.00 98.06 101 ASP A N 1
ATOM 775 C CA . ASP A 1 101 ? -11.330 9.890 41.462 1.00 98.06 101 ASP A CA 1
ATOM 776 C C . ASP A 1 101 ? -10.645 10.380 42.748 1.00 98.06 101 ASP A C 1
ATOM 778 O O . ASP A 1 101 ? -9.831 11.305 42.729 1.00 98.06 101 ASP A O 1
ATOM 782 N N . HIS A 1 102 ? -10.999 9.791 43.892 1.00 97.69 102 HIS A N 1
ATOM 783 C CA . HIS A 1 102 ? -10.438 10.164 45.198 1.00 97.69 102 HIS A CA 1
ATOM 784 C C . HIS A 1 102 ? -9.418 9.156 45.743 1.00 97.69 102 HIS A C 1
ATOM 786 O O . HIS A 1 102 ? -8.817 9.427 46.782 1.00 97.69 102 HIS A O 1
ATOM 792 N N . ASN A 1 103 ? -9.219 8.024 45.064 1.00 97.69 103 ASN A N 1
ATOM 793 C CA . ASN A 1 103 ? -8.287 6.968 45.457 1.00 97.69 103 ASN A CA 1
ATOM 794 C C . ASN A 1 103 ? -7.474 6.461 44.256 1.00 97.69 103 ASN A C 1
ATOM 796 O O . ASN A 1 103 ? -7.590 5.311 43.855 1.00 97.69 103 ASN A O 1
ATOM 800 N N . GLU A 1 104 ? -6.628 7.312 43.679 1.00 97.06 104 GLU A N 1
ATOM 801 C CA . GLU A 1 104 ? -5.789 6.946 42.522 1.00 97.06 104 GLU A CA 1
ATOM 802 C C . GLU A 1 104 ? -4.847 5.752 42.802 1.00 97.06 104 GLU A C 1
ATOM 804 O O . GLU A 1 104 ? -4.354 5.125 41.872 1.00 97.06 104 GLU A O 1
ATOM 809 N N . ALA A 1 105 ? -4.617 5.380 44.069 1.00 97.50 105 ALA A N 1
ATOM 810 C CA . ALA A 1 105 ? -3.838 4.190 44.421 1.00 97.50 105 ALA A CA 1
ATOM 811 C C . ALA A 1 105 ? -4.520 2.869 44.013 1.00 97.50 105 ALA A C 1
ATOM 813 O O . ALA A 1 105 ? -3.830 1.863 43.868 1.00 97.50 105 ALA A O 1
ATOM 814 N N . ALA A 1 106 ? -5.842 2.876 43.807 1.00 97.75 106 ALA A N 1
ATOM 815 C CA . ALA A 1 106 ? -6.613 1.728 43.333 1.00 97.75 106 ALA A CA 1
ATOM 816 C C . ALA A 1 106 ? -6.705 1.645 41.793 1.00 97.75 106 ALA A C 1
ATOM 818 O O . ALA A 1 106 ? -7.261 0.682 41.269 1.00 97.75 106 ALA A O 1
ATOM 819 N N . ASP A 1 107 ? -6.143 2.609 41.046 1.00 96.69 107 ASP A N 1
ATOM 820 C CA . ASP A 1 107 ? -6.154 2.582 39.573 1.00 96.69 107 ASP A CA 1
ATOM 821 C C . ASP A 1 107 ? -5.521 1.304 38.981 1.00 96.69 107 ASP A C 1
ATOM 823 O O . ASP A 1 107 ? -6.108 0.752 38.050 1.00 96.69 107 ASP A O 1
ATOM 827 N N . PRO A 1 108 ? -4.371 0.789 39.472 1.00 97.19 108 PRO A N 1
ATOM 828 C CA . PRO A 1 108 ? -3.800 -0.446 38.934 1.00 97.19 108 PRO A CA 1
ATOM 829 C C . PRO A 1 108 ? -4.761 -1.639 39.021 1.00 97.19 108 PRO A C 1
ATOM 831 O O . PRO A 1 108 ? -4.926 -2.354 38.036 1.00 97.19 108 PRO A O 1
ATOM 834 N N . GLU A 1 109 ? -5.440 -1.807 40.160 1.00 97.69 109 GLU A N 1
ATOM 835 C CA . GLU A 1 109 ? -6.420 -2.880 40.364 1.00 97.69 109 GLU A CA 1
ATOM 836 C C . GLU A 1 109 ? -7.667 -2.672 39.492 1.00 97.69 109 GLU A C 1
ATOM 838 O O . GLU A 1 109 ? -8.168 -3.624 38.899 1.00 97.69 109 GLU A O 1
ATOM 843 N N . TYR A 1 110 ? -8.126 -1.425 39.325 1.00 97.38 110 TYR A N 1
ATOM 844 C CA . TYR A 1 110 ? -9.203 -1.098 38.384 1.00 97.38 110 TYR A CA 1
ATOM 845 C C . TYR A 1 110 ? -8.872 -1.547 36.955 1.00 97.38 110 TYR A C 1
ATOM 847 O O . TYR A 1 110 ? -9.694 -2.194 36.303 1.00 97.38 110 TYR A O 1
ATOM 855 N N . PHE A 1 111 ? -7.683 -1.192 36.454 1.00 95.56 111 PHE A N 1
ATOM 856 C CA . PHE A 1 111 ? -7.266 -1.550 35.098 1.00 95.56 111 PHE A CA 1
ATOM 857 C C . PHE A 1 111 ? -7.083 -3.059 34.938 1.00 95.56 111 PHE A C 1
ATOM 859 O O . PHE A 1 111 ? -7.467 -3.593 33.901 1.00 95.56 111 PHE A O 1
ATOM 866 N N . GLU A 1 112 ? -6.569 -3.748 35.959 1.00 95.75 112 GLU A N 1
ATOM 867 C CA . GLU A 1 112 ? -6.478 -5.208 35.971 1.00 95.75 112 GLU A CA 1
ATOM 868 C C . GLU A 1 112 ? -7.868 -5.857 35.891 1.00 95.75 112 GLU A C 1
ATOM 870 O O . GLU A 1 112 ? -8.120 -6.654 34.987 1.00 95.75 112 GLU A O 1
ATOM 875 N N . GLN A 1 113 ? -8.799 -5.483 36.776 1.00 97.44 113 GLN A N 1
ATOM 876 C CA . GLN A 1 113 ? -10.153 -6.045 36.780 1.00 97.44 113 GLN A CA 1
ATOM 877 C C . GLN A 1 113 ? -10.895 -5.742 35.472 1.00 97.44 113 GLN A C 1
ATOM 879 O O . GLN A 1 113 ? -11.525 -6.628 34.896 1.00 97.44 113 GLN A O 1
ATOM 884 N N . ARG A 1 114 ? -10.793 -4.511 34.955 1.00 96.69 114 ARG A N 1
ATOM 885 C CA . ARG A 1 114 ? -11.389 -4.137 33.665 1.00 96.69 114 ARG A CA 1
ATOM 886 C C . ARG A 1 114 ? -10.790 -4.933 32.509 1.00 96.69 114 ARG A C 1
ATOM 888 O O . ARG A 1 114 ? -11.549 -5.436 31.683 1.00 96.69 114 ARG A O 1
ATOM 895 N N . GLY A 1 115 ? -9.464 -5.062 32.470 1.00 94.75 115 GLY A N 1
ATOM 896 C CA . GLY A 1 115 ? -8.753 -5.858 31.472 1.00 94.75 115 GLY A CA 1
ATOM 897 C C . GLY A 1 115 ? -9.250 -7.301 31.459 1.00 94.75 115 GLY A C 1
ATOM 898 O O . GLY A 1 115 ? -9.608 -7.808 30.407 1.00 94.75 115 GLY A O 1
ATOM 899 N N . GLN A 1 116 ? -9.435 -7.917 32.631 1.00 96.75 116 GLN A N 1
ATOM 900 C CA . GLN A 1 116 ? -9.979 -9.276 32.731 1.00 96.75 116 GLN A CA 1
ATOM 901 C C . GLN A 1 116 ? -11.394 -9.422 32.140 1.00 96.75 116 GLN A C 1
ATOM 903 O O . GLN A 1 116 ? -11.688 -10.442 31.513 1.00 96.75 116 GLN A O 1
ATOM 908 N N . VAL A 1 117 ? -12.278 -8.433 32.331 1.00 97.25 117 VAL A N 1
ATOM 909 C CA . VAL A 1 117 ? -13.627 -8.450 31.729 1.00 97.25 117 VAL A CA 1
ATOM 910 C C . VAL A 1 117 ? -13.535 -8.352 30.204 1.00 97.25 117 VAL A C 1
ATOM 912 O O . VAL A 1 117 ? -14.184 -9.119 29.487 1.00 97.25 117 VAL A O 1
ATOM 915 N N . VAL A 1 118 ? -12.700 -7.439 29.698 1.00 96.31 118 VAL A N 1
ATOM 916 C CA . VAL A 1 118 ? -12.484 -7.247 28.256 1.00 96.31 118 VAL A CA 1
ATOM 917 C C . VAL A 1 118 ? -11.838 -8.482 27.627 1.00 96.31 118 VAL A C 1
ATOM 919 O O . VAL A 1 118 ? -12.306 -8.930 26.586 1.00 96.31 118 VAL A O 1
ATOM 922 N N . ASP A 1 119 ? -10.854 -9.096 28.282 1.00 96.69 119 ASP A N 1
ATOM 923 C CA . ASP A 1 119 ? -10.177 -10.315 27.832 1.00 96.69 119 ASP A CA 1
ATOM 924 C C . ASP A 1 119 ? -11.144 -11.498 27.706 1.00 96.69 119 ASP A C 1
ATOM 926 O O . ASP A 1 119 ? -11.133 -12.219 26.701 1.00 96.69 119 ASP A O 1
ATOM 930 N N . ARG A 1 120 ? -12.022 -11.696 28.701 1.00 97.94 120 ARG A N 1
ATOM 931 C CA . ARG A 1 120 ? -13.061 -12.738 28.651 1.00 97.94 120 ARG A CA 1
ATOM 932 C C . ARG A 1 120 ? -14.051 -12.486 27.521 1.00 97.94 120 ARG A C 1
ATOM 934 O O . ARG A 1 120 ? -14.380 -13.416 26.780 1.00 97.94 120 ARG A O 1
ATOM 941 N N . LEU A 1 121 ? -14.510 -11.243 27.369 1.00 97.25 121 LEU A N 1
ATOM 942 C CA . LEU A 1 121 ? -15.414 -10.866 26.287 1.00 97.25 121 LEU A CA 1
ATOM 943 C C . LEU A 1 121 ? -14.754 -11.081 24.918 1.00 97.25 121 LEU A C 1
ATOM 945 O O . LEU A 1 121 ? -15.335 -11.757 24.071 1.00 97.25 121 LEU A O 1
ATOM 949 N N . ARG A 1 122 ? -13.527 -10.584 24.720 1.00 97.38 122 ARG A N 1
ATOM 950 C CA . ARG A 1 122 ? -12.728 -10.763 23.499 1.00 97.38 122 ARG A CA 1
ATOM 951 C C . ARG A 1 122 ? -12.591 -12.235 23.142 1.00 97.38 122 ARG A C 1
ATOM 953 O O . ARG A 1 122 ? -12.902 -12.613 22.017 1.00 97.38 122 ARG A O 1
ATOM 960 N N . SER A 1 123 ? -12.193 -13.067 24.103 1.00 97.38 123 SER A N 1
ATOM 961 C CA . SER A 1 123 ? -11.997 -14.507 23.900 1.00 97.38 123 SER A CA 1
ATOM 962 C C . SER A 1 123 ? -13.279 -15.203 23.430 1.00 97.38 123 SER A C 1
ATOM 964 O O . SER A 1 123 ? -13.244 -16.004 22.497 1.00 97.38 123 SER A O 1
ATOM 966 N N . ARG A 1 124 ? -14.430 -14.866 24.028 1.00 97.50 124 ARG A N 1
ATOM 967 C CA . ARG A 1 124 ? -15.736 -15.419 23.634 1.00 97.50 124 ARG A CA 1
ATOM 968 C C . ARG A 1 124 ? -16.182 -14.943 22.256 1.00 97.50 124 ARG A C 1
ATOM 970 O O . ARG A 1 124 ? -16.675 -15.748 21.474 1.00 97.50 124 ARG A O 1
ATOM 977 N N . LEU A 1 125 ? -16.004 -13.657 21.954 1.00 96.25 125 LEU A N 1
ATOM 978 C CA . LEU A 1 125 ? -16.357 -13.098 20.648 1.00 96.25 125 LEU A CA 1
ATOM 979 C C . LEU A 1 125 ? -15.472 -13.661 19.534 1.00 96.25 125 LEU A C 1
ATOM 981 O O . LEU A 1 125 ? -15.978 -13.944 18.452 1.00 96.25 125 LEU A O 1
ATOM 985 N N . LEU A 1 126 ? -14.180 -13.867 19.801 1.00 95.38 126 LEU A N 1
ATOM 986 C CA . LEU A 1 126 ? -13.264 -14.503 18.859 1.00 95.38 126 LEU A CA 1
ATOM 987 C C . LEU A 1 126 ? -13.677 -15.954 18.588 1.00 95.38 126 LEU A C 1
ATOM 989 O O . LEU A 1 126 ? -13.840 -16.320 17.428 1.00 95.38 126 LEU A O 1
ATOM 993 N N . ALA A 1 127 ? -13.933 -16.741 19.638 1.00 96.00 127 ALA A N 1
ATOM 994 C CA . ALA A 1 127 ? -14.395 -18.121 19.499 1.00 96.00 127 ALA A CA 1
ATOM 995 C C . ALA A 1 127 ? -15.716 -18.209 18.712 1.00 96.00 127 ALA A C 1
ATOM 997 O O . ALA A 1 127 ? -15.827 -19.005 17.784 1.00 96.00 127 ALA A O 1
ATOM 998 N N . ALA A 1 128 ? -16.686 -17.340 19.018 1.00 95.94 128 ALA A N 1
ATOM 999 C CA . ALA A 1 128 ? -17.955 -17.282 18.295 1.00 95.94 128 ALA A CA 1
ATOM 1000 C C . ALA A 1 128 ? -17.772 -16.889 16.818 1.00 95.94 128 ALA A C 1
ATOM 1002 O O . ALA A 1 128 ? -18.417 -17.457 15.940 1.00 95.94 128 ALA A O 1
ATOM 1003 N N . ALA A 1 129 ? -16.887 -15.932 16.522 1.00 94.50 129 ALA A N 1
ATOM 1004 C CA . ALA A 1 129 ? -16.594 -15.512 15.152 1.00 94.50 129 ALA A CA 1
ATOM 1005 C C . ALA A 1 129 ? -15.876 -16.603 14.338 1.00 94.50 129 ALA A C 1
ATOM 1007 O O . ALA A 1 129 ? -16.066 -16.697 13.122 1.00 94.50 129 ALA A O 1
ATOM 1008 N N . GLU A 1 130 ? -15.036 -17.409 14.988 1.00 94.38 130 GLU A N 1
ATOM 1009 C CA . GLU A 1 130 ? -14.377 -18.570 14.386 1.00 94.38 130 GLU A CA 1
ATOM 1010 C C . GLU A 1 130 ? -15.359 -19.710 14.120 1.00 94.38 130 GLU A C 1
ATOM 1012 O O . GLU A 1 130 ? -15.374 -20.236 13.007 1.00 94.38 130 GLU A O 1
ATOM 1017 N N . GLU A 1 131 ? -16.214 -20.040 15.091 1.00 95.31 131 GLU A N 1
ATOM 1018 C CA . GLU A 1 131 ? -17.266 -21.054 14.953 1.00 95.31 131 GLU A CA 1
ATOM 1019 C C . GLU A 1 131 ? -18.246 -20.701 13.825 1.00 95.31 131 GLU A C 1
ATOM 1021 O O . GLU A 1 131 ? -18.555 -21.545 12.984 1.00 95.31 131 GLU A O 1
ATOM 1026 N N . ALA A 1 132 ? -18.647 -19.429 13.737 1.00 94.56 132 ALA A N 1
ATOM 1027 C CA . ALA A 1 132 ? -19.493 -18.909 12.664 1.00 94.56 132 ALA A CA 1
ATOM 1028 C C . ALA A 1 132 ? -18.751 -18.681 11.332 1.00 94.56 132 ALA A C 1
ATOM 1030 O O . ALA A 1 132 ? -19.371 -18.286 10.345 1.00 94.56 132 ALA A O 1
ATOM 1031 N N . GLN A 1 133 ? -17.430 -18.901 11.288 1.00 94.19 133 GLN A N 1
ATOM 1032 C CA . GLN A 1 133 ? -16.577 -18.679 10.114 1.00 94.19 133 GLN A CA 1
ATOM 1033 C C . GLN A 1 133 ? -16.738 -17.280 9.498 1.00 94.19 133 GLN A C 1
ATOM 1035 O O . GLN A 1 133 ? -16.676 -17.118 8.278 1.00 94.19 133 GLN A O 1
ATOM 1040 N N . LEU A 1 134 ? -16.924 -16.254 10.337 1.00 92.25 134 LEU A N 1
ATOM 1041 C CA . LEU A 1 134 ? -17.124 -14.893 9.846 1.00 92.25 134 LEU A CA 1
ATOM 1042 C C . LEU A 1 134 ? -15.924 -14.444 9.001 1.00 92.25 134 LEU A C 1
ATOM 1044 O O . LEU A 1 134 ? -14.780 -14.634 9.439 1.00 92.25 134 LEU A O 1
ATOM 1048 N N . PRO A 1 135 ? -16.138 -13.806 7.838 1.00 90.00 135 PRO A N 1
ATOM 1049 C CA . PRO A 1 135 ? -15.049 -13.227 7.068 1.00 90.00 135 PRO A CA 1
ATOM 1050 C C . PRO A 1 135 ? -14.407 -12.048 7.826 1.00 90.00 135 PRO A C 1
ATOM 1052 O O . PRO A 1 135 ? -15.063 -11.405 8.654 1.00 90.00 135 PRO A O 1
ATOM 1055 N N . PRO A 1 136 ? -13.138 -11.698 7.538 1.00 87.75 136 PRO A N 1
ATOM 1056 C CA . PRO A 1 136 ? -12.439 -10.597 8.213 1.00 87.75 136 PRO A CA 1
ATOM 1057 C C . PRO A 1 136 ? -13.205 -9.262 8.221 1.00 87.75 136 PRO A C 1
ATOM 1059 O O . PRO A 1 136 ? -13.183 -8.532 9.214 1.00 87.75 136 PRO A O 1
ATOM 1062 N N . THR A 1 137 ? -13.937 -8.964 7.143 1.00 86.62 137 THR A N 1
ATOM 1063 C CA . THR A 1 137 ? -14.754 -7.750 6.993 1.00 86.62 137 THR A CA 1
ATOM 1064 C C . THR A 1 137 ? -15.884 -7.646 8.019 1.00 86.62 137 THR A C 1
ATOM 1066 O O . THR A 1 137 ? -16.186 -6.532 8.458 1.00 86.62 137 THR A O 1
ATOM 1069 N N . GLU A 1 138 ? -16.464 -8.780 8.421 1.00 90.19 138 GLU A N 1
ATOM 1070 C CA . GLU A 1 138 ? -17.550 -8.888 9.405 1.00 90.19 138 GLU A CA 1
ATOM 1071 C C . GLU A 1 138 ? -17.030 -8.997 10.844 1.00 90.19 138 GLU A C 1
ATOM 1073 O O . GLU A 1 138 ? -17.661 -8.483 11.764 1.00 90.19 138 GLU A O 1
ATOM 1078 N N . ARG A 1 139 ? -15.841 -9.583 11.053 1.00 92.38 139 ARG A N 1
ATOM 1079 C CA . ARG A 1 139 ? -15.187 -9.617 12.377 1.00 92.38 139 ARG A CA 1
ATOM 1080 C C . ARG A 1 139 ? -14.747 -8.233 12.845 1.00 92.38 139 ARG A C 1
ATOM 1082 O O . ARG A 1 139 ? -14.798 -7.924 14.031 1.00 92.38 139 ARG A O 1
ATOM 1089 N N . ARG A 1 140 ? -14.301 -7.384 11.918 1.00 92.25 140 ARG A N 1
ATOM 1090 C CA . ARG A 1 140 ? -13.704 -6.083 12.242 1.00 92.25 140 ARG A CA 1
ATOM 1091 C C . ARG A 1 140 ? -14.608 -5.168 13.095 1.00 92.25 140 ARG A C 1
ATOM 1093 O O . ARG A 1 140 ? -14.119 -4.721 14.129 1.00 92.25 140 ARG A O 1
ATOM 1100 N N . PRO A 1 141 ? -15.889 -4.910 12.751 1.00 92.19 141 PRO A N 1
ATOM 1101 C CA . PRO A 1 141 ? -16.778 -4.098 13.591 1.00 92.19 141 PRO A CA 1
ATOM 1102 C C . PRO A 1 141 ? -16.910 -4.605 15.034 1.00 92.19 141 PRO A C 1
ATOM 1104 O O . PRO A 1 141 ? -17.021 -3.807 15.959 1.00 92.19 141 PRO A O 1
ATOM 1107 N N . VAL A 1 142 ? -16.849 -5.925 15.239 1.00 92.94 142 VAL A N 1
ATOM 1108 C CA . VAL A 1 142 ? -16.909 -6.553 16.569 1.00 92.94 142 VAL A CA 1
ATOM 1109 C C . VAL A 1 142 ? -15.693 -6.149 17.405 1.00 92.94 142 VAL A C 1
ATOM 1111 O O . VAL A 1 142 ? -15.828 -5.768 18.565 1.00 92.94 142 VAL A O 1
ATOM 1114 N N . PHE A 1 143 ? -14.503 -6.181 16.807 1.00 94.12 143 PHE A N 1
ATOM 1115 C CA . PHE A 1 143 ? -13.263 -5.764 17.461 1.00 94.12 143 PHE A CA 1
ATOM 1116 C C . PHE A 1 143 ? -13.170 -4.238 17.623 1.00 94.12 143 PHE A C 1
ATOM 1118 O O . PHE A 1 143 ? -12.663 -3.750 18.629 1.00 94.12 143 PHE A O 1
ATOM 1125 N N . GLU A 1 144 ? -13.720 -3.459 16.692 1.00 94.06 144 GLU A N 1
ATOM 1126 C CA . GLU A 1 144 ? -13.844 -2.003 16.854 1.00 94.06 144 GLU A CA 1
ATOM 1127 C C . GLU A 1 144 ? -14.756 -1.639 18.039 1.00 94.06 144 GLU A C 1
ATOM 1129 O O . GLU A 1 144 ? -14.480 -0.672 18.750 1.00 94.06 144 GLU A O 1
ATOM 1134 N N . ASP A 1 145 ? -15.802 -2.429 18.306 1.00 92.06 145 ASP A N 1
ATOM 1135 C CA . ASP A 1 145 ? -16.638 -2.269 19.499 1.00 92.06 145 ASP A CA 1
ATOM 1136 C C . ASP A 1 145 ? -15.884 -2.616 20.793 1.00 92.06 145 ASP A C 1
ATOM 1138 O O . ASP A 1 145 ? -16.043 -1.907 21.787 1.00 92.06 145 ASP A O 1
ATOM 1142 N N . LEU A 1 146 ? -15.004 -3.624 20.782 1.00 95.69 146 LEU A N 1
ATOM 1143 C CA . LEU A 1 146 ? -14.123 -3.922 21.921 1.00 95.69 146 LEU A CA 1
ATOM 1144 C C . LEU A 1 146 ? -13.176 -2.759 22.242 1.00 95.69 146 LEU A C 1
ATOM 1146 O O . LEU A 1 146 ? -13.002 -2.432 23.412 1.00 95.69 146 LEU A O 1
ATOM 1150 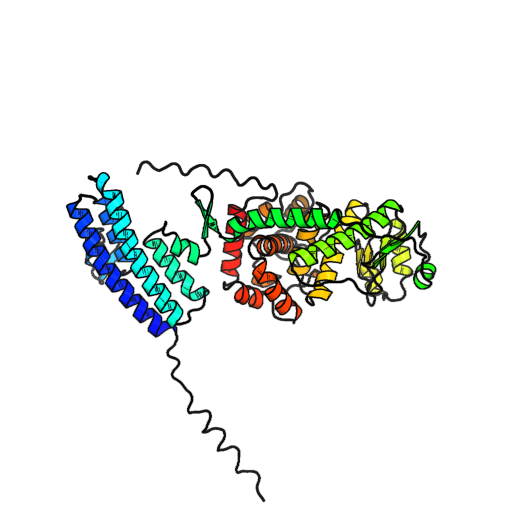N N . LEU A 1 147 ? -12.638 -2.060 21.236 1.00 95.94 147 LEU A N 1
ATOM 1151 C CA . LEU A 1 147 ? -11.793 -0.880 21.474 1.00 95.94 147 LEU A CA 1
ATOM 1152 C C . LEU A 1 147 ? -12.549 0.313 22.075 1.00 95.94 147 LEU A C 1
ATOM 1154 O O . LEU A 1 147 ? -11.931 1.196 22.671 1.00 95.94 147 LEU A O 1
ATOM 1158 N N . LYS A 1 148 ? -13.882 0.360 21.960 1.00 94.31 148 LYS A N 1
ATOM 1159 C CA . LYS A 1 148 ? -14.694 1.338 22.704 1.00 94.31 148 LYS A CA 1
ATOM 1160 C C . LYS A 1 148 ? -14.757 0.991 24.192 1.00 94.31 148 LYS A C 1
ATOM 1162 O O . LYS A 1 148 ? -14.935 1.892 25.009 1.00 94.31 148 LYS A O 1
ATOM 1167 N N . LEU A 1 149 ? -14.621 -0.294 24.534 1.00 94.75 149 LEU A N 1
ATOM 1168 C CA . LEU A 1 149 ? -14.550 -0.768 25.914 1.00 94.75 149 LEU A CA 1
ATOM 1169 C C . LEU A 1 149 ? -13.163 -0.628 26.486 1.00 94.75 149 LEU A C 1
ATOM 1171 O O . LEU A 1 149 ? -13.085 -0.306 27.657 1.00 94.75 149 LEU A O 1
ATOM 1175 N N . ASP A 1 150 ? -12.110 -0.854 25.702 1.00 94.50 150 ASP A N 1
ATOM 1176 C CA . ASP A 1 150 ? -10.728 -0.599 26.090 1.00 94.50 150 ASP A CA 1
ATOM 1177 C C . ASP A 1 150 ? -9.855 -0.199 24.896 1.00 94.50 150 ASP A C 1
ATOM 1179 O O . ASP A 1 150 ? -9.442 -1.024 24.083 1.00 94.50 150 ASP A O 1
ATOM 1183 N N . ALA A 1 151 ? -9.558 1.098 24.793 1.00 93.62 151 ALA A N 1
ATOM 1184 C CA . ALA A 1 151 ? -8.847 1.658 23.649 1.00 93.62 151 ALA A CA 1
ATOM 1185 C C . ALA A 1 151 ? -7.378 1.212 23.561 1.00 93.62 151 ALA A C 1
ATOM 1187 O O . ALA A 1 151 ? -6.779 1.343 22.491 1.00 93.62 151 ALA A O 1
ATOM 1188 N N . ASP A 1 152 ? -6.800 0.717 24.657 1.00 93.44 152 ASP A N 1
ATOM 1189 C CA . ASP A 1 152 ? -5.408 0.270 24.739 1.00 93.44 152 ASP A CA 1
ATOM 1190 C C . ASP A 1 152 ? -5.260 -1.258 24.784 1.00 93.44 152 ASP A C 1
ATOM 1192 O O . ASP A 1 152 ? -4.146 -1.744 24.988 1.00 93.44 152 ASP A O 1
ATOM 1196 N N . ASP A 1 153 ? -6.339 -2.012 24.541 1.00 95.06 153 ASP A N 1
ATOM 1197 C CA . ASP A 1 153 ? -6.277 -3.471 24.499 1.00 95.06 153 ASP A CA 1
ATOM 1198 C C . ASP A 1 153 ? -5.381 -3.965 23.352 1.00 95.06 153 ASP A C 1
ATOM 1200 O O . ASP A 1 153 ? -5.743 -3.898 22.171 1.00 95.06 153 ASP A O 1
ATOM 1204 N N . ALA A 1 154 ? -4.193 -4.458 23.707 1.00 95.50 154 ALA A N 1
ATOM 1205 C CA . ALA A 1 154 ? -3.146 -4.793 22.751 1.00 95.50 154 ALA A CA 1
ATOM 1206 C C . ALA A 1 154 ? -3.546 -5.926 21.804 1.00 95.50 154 ALA A C 1
ATOM 1208 O O . ALA A 1 154 ? -3.224 -5.867 20.617 1.00 95.50 154 ALA A O 1
ATOM 1209 N N . ASP A 1 155 ? -4.287 -6.912 22.304 1.00 95.88 155 ASP A N 1
ATOM 1210 C CA . ASP A 1 155 ? -4.720 -8.054 21.506 1.00 95.88 155 ASP A CA 1
ATOM 1211 C C . ASP A 1 155 ? -5.796 -7.645 20.493 1.00 95.88 155 ASP A C 1
ATOM 1213 O O . ASP A 1 155 ? -5.686 -7.986 19.316 1.00 95.88 155 ASP A O 1
ATOM 1217 N N . THR A 1 156 ? -6.809 -6.862 20.893 1.00 96.00 156 THR A N 1
ATOM 1218 C CA . THR A 1 156 ? -7.812 -6.340 19.943 1.00 96.00 156 THR A CA 1
ATOM 1219 C C . THR A 1 156 ? -7.170 -5.420 18.905 1.00 96.00 156 THR A C 1
ATOM 1221 O O . THR A 1 156 ? -7.485 -5.519 17.718 1.00 96.00 156 THR A O 1
ATOM 1224 N N . ARG A 1 157 ? -6.235 -4.551 19.316 1.00 97.25 157 ARG A N 1
ATOM 1225 C CA . ARG A 1 157 ? -5.449 -3.709 18.396 1.00 97.25 157 ARG A CA 1
ATOM 1226 C C . ARG A 1 157 ? -4.686 -4.569 17.384 1.00 97.25 157 ARG A C 1
ATOM 1228 O O . ARG A 1 157 ? -4.781 -4.317 16.184 1.00 97.25 157 ARG A O 1
ATOM 1235 N N . PHE A 1 158 ? -4.016 -5.626 17.841 1.00 96.38 158 PHE A N 1
ATOM 1236 C CA . PHE A 1 158 ? -3.303 -6.567 16.978 1.00 96.38 158 PHE A CA 1
ATOM 1237 C C . PHE A 1 158 ? -4.232 -7.281 15.989 1.00 96.38 158 PHE A C 1
ATOM 1239 O O . PHE A 1 158 ? -3.941 -7.321 14.793 1.00 96.38 158 PHE A O 1
ATOM 1246 N N . LEU A 1 159 ? -5.393 -7.758 16.449 1.00 93.88 159 LEU A N 1
ATOM 1247 C CA . LEU A 1 159 ? -6.426 -8.361 15.595 1.00 93.88 159 LEU A CA 1
ATOM 1248 C C . LEU A 1 159 ? -6.960 -7.389 14.529 1.00 93.88 159 LEU A C 1
ATOM 1250 O O . LEU A 1 159 ? -7.371 -7.815 13.450 1.00 93.88 159 LEU A O 1
ATOM 1254 N N . LEU A 1 160 ? -6.932 -6.083 14.804 1.00 95.00 160 LEU A N 1
ATOM 1255 C CA . LEU A 1 160 ? -7.305 -5.022 13.865 1.00 95.00 160 LEU A CA 1
ATOM 1256 C C . LEU A 1 160 ? -6.168 -4.579 12.935 1.00 95.00 160 LEU A C 1
ATOM 1258 O O . LEU A 1 160 ? -6.375 -3.678 12.111 1.00 95.00 160 LEU A O 1
ATOM 1262 N N . GLY A 1 161 ? -5.010 -5.234 13.027 1.00 96.19 161 GLY A N 1
ATOM 1263 C CA . GLY A 1 161 ? -3.835 -4.943 12.221 1.00 96.19 161 GLY A CA 1
ATOM 1264 C C . GLY A 1 161 ? -3.013 -3.781 12.763 1.00 96.19 161 GLY A C 1
ATOM 1265 O O . GLY A 1 161 ? -2.418 -3.057 11.973 1.00 96.19 161 GLY A O 1
ATOM 1266 N N . GLU A 1 162 ? -2.970 -3.578 14.081 1.00 97.75 162 GLU A N 1
ATOM 1267 C CA . GLU A 1 162 ? -2.193 -2.512 14.721 1.00 97.75 162 GLU A CA 1
ATOM 1268 C C . GLU A 1 162 ? -1.124 -3.041 15.690 1.00 97.75 162 GLU A C 1
ATOM 1270 O O . GLU A 1 162 ? -1.257 -4.103 16.289 1.00 97.75 162 GLU A O 1
ATOM 1275 N N . GLY A 1 163 ? -0.054 -2.274 15.885 1.00 96.94 163 GLY A N 1
ATOM 1276 C CA . GLY A 1 163 ? 1.005 -2.535 16.858 1.00 96.94 163 GLY A CA 1
ATOM 1277 C C . GLY A 1 163 ? 1.570 -1.239 17.441 1.00 96.94 163 GLY A C 1
ATOM 1278 O O . GLY A 1 163 ? 1.199 -0.140 17.029 1.00 96.94 163 GLY A O 1
ATOM 1279 N N . ARG A 1 164 ? 2.460 -1.339 18.436 1.00 96.50 164 ARG A N 1
ATOM 1280 C CA . ARG A 1 164 ? 3.057 -0.159 19.088 1.00 96.50 164 ARG A CA 1
ATOM 1281 C C . ARG A 1 164 ? 4.352 0.275 18.402 1.00 96.50 164 ARG A C 1
ATOM 1283 O O . ARG A 1 164 ? 5.276 -0.521 18.270 1.00 96.50 164 ARG A O 1
ATOM 1290 N N . ARG A 1 165 ? 4.465 1.571 18.099 1.00 94.56 165 ARG A N 1
ATOM 1291 C CA . ARG A 1 165 ? 5.720 2.247 17.731 1.00 94.56 165 ARG A CA 1
ATOM 1292 C C . ARG A 1 165 ? 5.844 3.554 18.498 1.00 94.56 165 ARG A C 1
ATOM 1294 O O . ARG A 1 165 ? 4.933 4.371 18.459 1.00 94.56 165 ARG A O 1
ATOM 1301 N N . GLU A 1 166 ? 6.946 3.734 19.226 1.00 94.00 166 GLU A N 1
ATOM 1302 C CA . GLU A 1 166 ? 7.209 4.951 20.022 1.00 94.00 166 GLU A CA 1
ATOM 1303 C C . GLU A 1 166 ? 6.051 5.350 20.964 1.00 94.00 166 GLU A C 1
ATOM 1305 O O . GLU A 1 166 ? 5.797 6.523 21.220 1.00 94.00 166 GLU A O 1
ATOM 1310 N N . GLY A 1 167 ? 5.322 4.361 21.490 1.00 93.12 167 GLY A N 1
ATOM 1311 C CA . GLY A 1 167 ? 4.174 4.594 22.367 1.00 93.12 167 GLY A CA 1
ATOM 1312 C C . GLY A 1 167 ? 2.869 4.958 21.651 1.00 93.12 167 GLY A C 1
ATOM 1313 O O . GLY A 1 167 ? 1.865 5.119 22.332 1.00 93.12 167 GLY A O 1
ATOM 1314 N N . ALA A 1 168 ? 2.822 5.021 20.320 1.00 95.62 168 ALA A N 1
ATOM 1315 C CA . ALA A 1 168 ? 1.593 5.173 19.539 1.00 95.62 168 ALA A CA 1
ATOM 1316 C C . ALA A 1 168 ? 1.148 3.837 18.920 1.00 95.62 168 ALA A C 1
ATOM 1318 O O . ALA A 1 168 ? 1.980 2.977 18.628 1.00 95.62 168 ALA A O 1
ATOM 1319 N N . TRP A 1 169 ? -0.162 3.668 18.725 1.00 96.88 169 TRP A N 1
ATOM 1320 C CA . TRP A 1 169 ? -0.722 2.581 17.918 1.00 96.88 169 TRP A CA 1
ATOM 1321 C C . TRP A 1 169 ? -0.610 2.943 16.437 1.00 96.88 169 TRP A C 1
ATOM 1323 O O . TRP A 1 169 ? -1.142 3.967 16.013 1.00 96.88 169 TRP A O 1
ATOM 1333 N N . VAL A 1 170 ? 0.080 2.110 15.667 1.00 97.56 170 VAL A N 1
ATOM 1334 C CA . VAL A 1 170 ? 0.252 2.241 14.214 1.00 97.56 170 VAL A CA 1
ATOM 1335 C C . VAL A 1 170 ? -0.169 0.949 13.531 1.00 97.56 170 VAL A C 1
ATOM 1337 O O . VAL A 1 170 ? -0.268 -0.085 14.183 1.00 97.56 170 VAL A O 1
ATOM 1340 N N . LEU A 1 171 ? -0.392 0.978 12.224 1.00 97.75 171 LEU A N 1
ATOM 1341 C CA . LEU A 1 171 ? -0.646 -0.222 11.434 1.00 97.75 171 LEU A CA 1
ATOM 1342 C C . LEU A 1 171 ? 0.545 -1.196 11.505 1.00 97.75 171 LEU A C 1
ATOM 1344 O O . LEU A 1 171 ? 1.707 -0.783 11.475 1.00 97.75 171 LEU A O 1
ATOM 1348 N N . LEU A 1 172 ? 0.278 -2.503 11.537 1.00 97.50 172 LEU A N 1
ATOM 1349 C CA . LEU A 1 172 ? 1.319 -3.537 11.464 1.00 97.50 172 LEU A CA 1
ATOM 1350 C C . LEU A 1 172 ? 2.121 -3.425 10.163 1.00 97.50 172 LEU A C 1
ATOM 1352 O O . LEU A 1 172 ? 3.327 -3.667 10.150 1.00 97.50 172 LEU A O 1
ATOM 1356 N N . GLU A 1 173 ? 1.485 -2.979 9.081 1.00 97.94 173 GLU A N 1
ATOM 1357 C CA . GLU A 1 173 ? 2.151 -2.682 7.817 1.00 97.94 173 GLU A CA 1
ATOM 1358 C C . GLU A 1 173 ? 3.226 -1.608 7.958 1.00 97.94 173 GLU A C 1
ATOM 1360 O O . GLU A 1 173 ? 4.214 -1.656 7.233 1.00 97.94 173 GLU A O 1
ATOM 1365 N N . VAL A 1 174 ? 3.071 -0.651 8.877 1.00 97.12 174 VAL A N 1
ATOM 1366 C CA . VAL A 1 174 ? 4.081 0.384 9.132 1.00 97.12 174 VAL A CA 1
ATOM 1367 C C . VAL A 1 174 ? 5.295 -0.219 9.826 1.00 97.12 174 VAL A C 1
ATOM 1369 O O . VAL A 1 174 ? 6.413 0.015 9.376 1.00 97.12 174 VAL A O 1
ATOM 1372 N N . LEU A 1 175 ? 5.079 -1.039 10.862 1.00 96.06 175 LEU A N 1
ATOM 1373 C CA . LEU A 1 175 ? 6.164 -1.748 11.554 1.00 96.06 175 LEU A CA 1
ATOM 1374 C C . LEU A 1 175 ? 6.966 -2.606 10.573 1.00 96.06 175 LEU A C 1
ATOM 1376 O O . LEU A 1 175 ? 8.192 -2.554 10.539 1.00 96.06 175 LEU A O 1
ATOM 1380 N N . ARG A 1 176 ? 6.256 -3.334 9.712 1.00 96.50 176 ARG A N 1
ATOM 1381 C CA . ARG A 1 176 ? 6.876 -4.172 8.692 1.00 96.50 176 ARG A CA 1
ATOM 1382 C C . ARG A 1 176 ? 7.593 -3.379 7.607 1.00 96.50 176 ARG A C 1
ATOM 1384 O O . ARG A 1 176 ? 8.638 -3.813 7.131 1.00 96.50 176 ARG A O 1
ATOM 1391 N N . SER A 1 177 ? 7.051 -2.230 7.204 1.00 96.06 177 SER A N 1
ATOM 1392 C CA . SER A 1 177 ? 7.656 -1.403 6.153 1.00 96.06 177 SER A CA 1
ATOM 1393 C C . SER A 1 177 ? 9.074 -0.966 6.525 1.00 96.06 177 SER A C 1
ATOM 1395 O O . SER A 1 177 ? 9.926 -0.850 5.647 1.00 96.06 177 SER A O 1
ATOM 1397 N N . ASP A 1 178 ? 9.359 -0.754 7.812 1.00 90.88 178 ASP A N 1
ATOM 1398 C CA . ASP A 1 178 ? 10.697 -0.380 8.281 1.00 90.88 178 ASP A CA 1
ATOM 1399 C C . ASP A 1 178 ? 11.716 -1.508 8.045 1.00 90.88 178 ASP A C 1
ATOM 1401 O O . ASP A 1 178 ? 12.752 -1.284 7.411 1.00 90.88 178 ASP A O 1
ATOM 1405 N N . GLU A 1 179 ? 11.387 -2.735 8.455 1.00 94.19 179 GLU A N 1
ATOM 1406 C CA . GLU A 1 179 ? 12.209 -3.928 8.208 1.00 94.19 179 GLU A CA 1
ATOM 1407 C C . GLU A 1 179 ? 12.352 -4.194 6.705 1.00 94.19 179 GLU A C 1
ATOM 1409 O O . GLU A 1 179 ? 13.457 -4.351 6.176 1.00 94.19 179 GLU A O 1
ATOM 1414 N N . ARG A 1 180 ? 11.231 -4.146 5.982 1.00 96.75 180 ARG A N 1
ATOM 1415 C CA . ARG A 1 180 ? 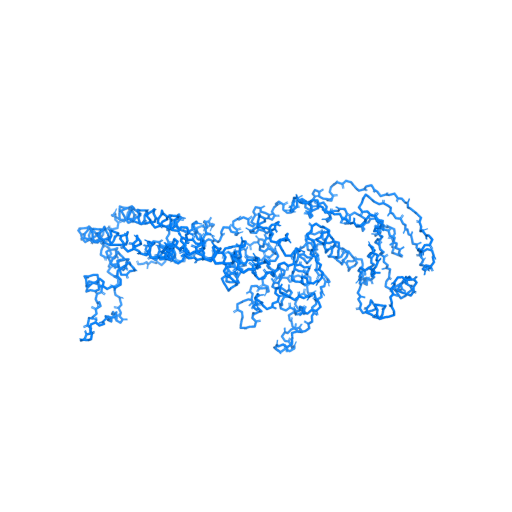11.185 -4.464 4.558 1.00 96.75 180 ARG A CA 1
ATOM 1416 C C . ARG A 1 180 ? 11.985 -3.478 3.713 1.00 96.75 180 ARG A C 1
ATOM 1418 O O . ARG A 1 180 ? 12.638 -3.889 2.759 1.00 96.75 180 ARG A O 1
ATOM 1425 N N . ARG A 1 181 ? 12.013 -2.186 4.047 1.00 95.69 181 ARG A N 1
ATOM 1426 C CA . ARG A 1 181 ? 12.851 -1.206 3.330 1.00 95.69 181 ARG A CA 1
ATOM 1427 C C . ARG A 1 181 ? 14.345 -1.487 3.473 1.00 95.69 181 ARG A C 1
ATOM 1429 O O . ARG A 1 181 ? 15.091 -1.280 2.509 1.00 95.69 181 ARG A O 1
ATOM 1436 N N . ALA A 1 182 ? 14.786 -1.975 4.633 1.00 94.94 182 ALA A N 1
ATOM 1437 C CA . ALA A 1 182 ? 16.169 -2.399 4.825 1.00 94.94 182 ALA A CA 1
ATOM 1438 C C . ALA A 1 182 ? 16.495 -3.620 3.947 1.00 94.94 182 ALA A C 1
ATOM 1440 O O . ALA A 1 182 ? 17.515 -3.620 3.256 1.00 94.94 182 ALA A O 1
ATOM 1441 N N . GLU A 1 183 ? 15.596 -4.608 3.891 1.00 96.50 183 GLU A N 1
ATOM 1442 C CA . GLU A 1 183 ? 15.726 -5.776 3.008 1.00 96.50 183 GLU A CA 1
ATOM 1443 C C . GLU A 1 183 ? 15.764 -5.391 1.525 1.00 96.50 183 GLU A C 1
ATOM 1445 O O . GLU A 1 183 ? 16.614 -5.875 0.780 1.00 96.50 183 GLU A O 1
ATOM 1450 N N . LEU A 1 184 ? 14.875 -4.493 1.091 1.00 96.81 184 LEU A N 1
ATOM 1451 C CA . LEU A 1 184 ? 14.824 -4.006 -0.288 1.00 96.81 184 LEU A CA 1
ATOM 1452 C C . LEU A 1 184 ? 16.121 -3.284 -0.659 1.00 96.81 184 LEU A C 1
ATOM 1454 O O . LEU A 1 184 ? 16.708 -3.571 -1.699 1.00 96.81 184 LEU A O 1
ATOM 1458 N N . SER A 1 185 ? 16.620 -2.416 0.223 1.00 96.44 185 SER A N 1
ATOM 1459 C CA . SER A 1 185 ? 17.897 -1.718 0.022 1.00 96.44 185 SER A CA 1
ATOM 1460 C C . SER A 1 185 ? 19.074 -2.695 -0.067 1.00 96.44 185 SER A C 1
ATOM 1462 O O . SER A 1 185 ? 19.937 -2.556 -0.936 1.00 96.44 185 SER A O 1
ATOM 1464 N N . ALA A 1 186 ? 19.099 -3.715 0.797 1.00 96.50 186 ALA A N 1
ATOM 1465 C CA . ALA A 1 186 ? 20.103 -4.774 0.751 1.00 96.50 186 ALA A CA 1
ATOM 1466 C C . ALA A 1 186 ? 20.001 -5.604 -0.539 1.00 96.50 186 ALA A C 1
ATOM 1468 O O . ALA A 1 186 ? 21.025 -5.932 -1.133 1.00 96.50 186 ALA A O 1
ATOM 1469 N N . SER A 1 187 ? 18.784 -5.888 -1.009 1.00 97.38 187 SER A N 1
ATOM 1470 C CA . SER A 1 187 ? 18.541 -6.607 -2.261 1.00 97.38 187 SER A CA 1
ATOM 1471 C C . SER A 1 187 ? 19.027 -5.823 -3.481 1.00 97.38 187 SER A C 1
ATOM 1473 O O . SER A 1 187 ? 19.673 -6.406 -4.348 1.00 97.38 187 SER A O 1
ATOM 1475 N N . VAL A 1 188 ? 18.790 -4.507 -3.539 1.00 97.62 188 VAL A N 1
ATOM 1476 C CA . VAL A 1 188 ? 19.345 -3.651 -4.603 1.00 97.62 188 VAL A CA 1
ATOM 1477 C C . VAL A 1 188 ? 20.871 -3.708 -4.584 1.00 97.62 188 VAL A C 1
ATOM 1479 O O . VAL A 1 188 ? 21.496 -3.917 -5.622 1.00 97.62 188 VAL A O 1
ATOM 1482 N N . LYS A 1 189 ? 21.481 -3.572 -3.402 1.00 97.50 189 LYS A N 1
ATOM 1483 C CA . LYS A 1 189 ? 22.937 -3.650 -3.247 1.00 97.50 189 LYS A CA 1
ATOM 1484 C C . LYS A 1 189 ? 23.492 -4.993 -3.747 1.00 97.50 189 LYS A C 1
ATOM 1486 O O . LYS A 1 189 ? 24.382 -4.990 -4.593 1.00 97.50 189 LYS A O 1
ATOM 1491 N N . ASP A 1 190 ? 22.937 -6.116 -3.292 1.00 96.69 190 ASP A N 1
ATOM 1492 C CA . ASP A 1 190 ? 23.332 -7.465 -3.736 1.00 96.69 190 ASP A CA 1
ATOM 1493 C C . ASP A 1 190 ? 23.160 -7.647 -5.255 1.00 96.69 190 ASP A C 1
ATOM 1495 O O . ASP A 1 190 ? 24.025 -8.215 -5.926 1.00 96.69 190 ASP A O 1
ATOM 1499 N N . ALA A 1 191 ? 22.083 -7.103 -5.831 1.00 96.38 191 ALA A N 1
ATOM 1500 C CA . ALA A 1 191 ? 21.830 -7.185 -7.265 1.00 96.38 191 ALA A CA 1
ATOM 1501 C C . ALA A 1 191 ? 22.949 -6.541 -8.108 1.00 96.38 191 ALA A C 1
ATOM 1503 O O . ALA A 1 191 ? 23.286 -7.084 -9.169 1.00 96.38 191 ALA A O 1
ATOM 1504 N N . PHE A 1 192 ? 23.543 -5.443 -7.620 1.00 96.50 192 PHE A N 1
ATOM 1505 C CA . PHE A 1 192 ? 24.665 -4.740 -8.253 1.00 96.50 192 PHE A CA 1
ATOM 1506 C C . PHE A 1 192 ? 26.049 -5.308 -7.903 1.00 96.50 192 PHE A C 1
ATOM 1508 O O . PHE A 1 192 ? 26.959 -5.214 -8.725 1.00 96.50 192 PHE A O 1
ATOM 1515 N N . GLU A 1 193 ? 26.242 -5.892 -6.717 1.00 96.56 193 GLU A N 1
ATOM 1516 C CA . GLU A 1 193 ? 27.538 -6.461 -6.304 1.00 96.56 193 GLU A CA 1
ATOM 1517 C C . GLU A 1 193 ? 27.902 -7.735 -7.076 1.00 96.56 193 GLU A C 1
ATOM 1519 O O . GLU A 1 193 ? 29.081 -8.051 -7.258 1.00 96.56 193 GLU A O 1
ATOM 1524 N N . ARG A 1 194 ? 26.900 -8.466 -7.568 1.00 94.56 194 ARG A N 1
ATOM 1525 C CA . ARG A 1 194 ? 27.106 -9.665 -8.382 1.00 94.56 194 ARG A CA 1
ATOM 1526 C C . ARG A 1 194 ? 27.604 -9.288 -9.784 1.00 94.56 194 ARG A C 1
ATOM 1528 O O . ARG A 1 194 ? 26.860 -8.643 -10.532 1.00 94.56 194 ARG A O 1
ATOM 1535 N N . PRO A 1 195 ? 28.793 -9.754 -10.209 1.00 95.31 195 PRO A N 1
ATOM 1536 C CA . PRO A 1 195 ? 29.308 -9.465 -11.541 1.00 95.31 195 PRO A CA 1
ATOM 1537 C C . PRO A 1 195 ? 28.326 -9.873 -12.645 1.00 95.31 195 PRO A C 1
ATOM 1539 O O . PRO A 1 195 ? 27.619 -10.881 -12.546 1.00 95.31 195 PRO A O 1
ATOM 1542 N N . VAL A 1 196 ? 28.288 -9.081 -13.712 1.00 96.06 196 VAL A N 1
ATOM 1543 C CA . VAL A 1 196 ? 27.554 -9.399 -14.939 1.00 96.06 196 VAL A CA 1
ATOM 1544 C C . VAL A 1 196 ? 28.589 -9.664 -16.014 1.00 96.06 196 VAL A C 1
ATOM 1546 O O . VAL A 1 196 ? 29.372 -8.782 -16.367 1.00 96.06 196 VAL A O 1
ATOM 1549 N N . THR A 1 197 ? 28.631 -10.896 -16.512 1.00 95.50 197 THR A N 1
ATOM 1550 C CA . THR A 1 197 ? 29.480 -11.226 -17.654 1.00 95.50 197 THR A CA 1
ATOM 1551 C C . THR A 1 197 ? 28.907 -10.538 -18.884 1.00 95.50 197 THR A C 1
ATOM 1553 O O . THR A 1 197 ? 27.797 -10.844 -19.299 1.00 95.50 197 THR A O 1
ATOM 1556 N N . SER A 1 198 ? 29.665 -9.600 -19.443 1.00 95.62 198 SER A N 1
ATOM 1557 C CA . SER A 1 198 ? 29.311 -8.885 -20.665 1.00 95.62 198 SER A CA 1
ATOM 1558 C C . SER A 1 198 ? 30.398 -9.128 -21.701 1.00 95.62 198 SER A C 1
ATOM 1560 O O . SER A 1 198 ? 31.550 -8.744 -21.487 1.00 95.62 198 SER A O 1
ATOM 1562 N N . THR A 1 199 ? 30.050 -9.761 -22.818 1.00 97.44 199 THR A N 1
ATOM 1563 C CA . THR A 1 199 ? 30.998 -10.055 -23.903 1.00 97.44 199 THR A CA 1
ATOM 1564 C C . THR A 1 199 ? 30.664 -9.247 -25.150 1.00 97.44 199 THR A C 1
ATOM 1566 O O . THR A 1 199 ? 29.486 -9.161 -25.496 1.00 97.44 199 THR A O 1
ATOM 1569 N N . PRO A 1 200 ? 31.656 -8.668 -25.854 1.00 98.06 200 PRO A N 1
ATOM 1570 C CA . PRO A 1 200 ? 31.405 -8.013 -27.133 1.00 98.06 200 PRO A CA 1
ATOM 1571 C C . PRO A 1 200 ? 30.740 -8.969 -28.132 1.00 98.06 200 PRO A C 1
ATOM 1573 O O . PRO A 1 200 ? 31.192 -10.102 -28.302 1.00 98.06 200 PRO A O 1
ATOM 1576 N N . GLY A 1 201 ? 29.687 -8.498 -28.790 1.00 97.31 201 GLY A N 1
ATOM 1577 C CA . GLY A 1 201 ? 28.982 -9.185 -29.868 1.00 97.31 201 GLY A CA 1
ATOM 1578 C C . GLY A 1 201 ? 29.125 -8.453 -31.203 1.00 97.31 201 GLY A C 1
ATOM 1579 O O . GLY A 1 201 ? 29.874 -7.482 -31.336 1.00 97.31 201 GLY A O 1
ATOM 1580 N N . THR A 1 202 ? 28.376 -8.902 -32.207 1.00 97.69 202 THR A N 1
ATOM 1581 C CA . THR A 1 202 ? 28.272 -8.240 -33.517 1.00 97.69 202 THR A CA 1
ATOM 1582 C C . THR A 1 202 ? 26.810 -8.017 -33.880 1.00 97.69 202 THR A C 1
ATOM 1584 O O . THR A 1 202 ? 25.945 -8.795 -33.480 1.00 97.69 202 THR A O 1
ATOM 1587 N N . ALA A 1 203 ? 26.520 -6.942 -34.621 1.00 97.44 203 ALA A N 1
ATOM 1588 C CA . ALA A 1 203 ? 25.175 -6.678 -35.130 1.00 97.44 203 ALA A CA 1
ATOM 1589 C C . ALA A 1 203 ? 24.742 -7.815 -36.070 1.00 97.44 203 ALA A C 1
ATOM 1591 O O . ALA A 1 203 ? 25.509 -8.199 -36.959 1.00 97.44 203 ALA A O 1
ATOM 1592 N N . ASN A 1 204 ? 23.535 -8.348 -35.888 1.00 96.12 204 ASN A N 1
ATOM 1593 C CA . ASN A 1 204 ? 22.994 -9.394 -36.755 1.00 96.12 204 ASN A CA 1
ATOM 1594 C C . ASN A 1 204 ? 22.495 -8.804 -38.090 1.00 96.12 204 ASN A C 1
ATOM 1596 O O . ASN A 1 204 ? 22.492 -7.590 -38.296 1.00 96.12 204 ASN A O 1
ATOM 1600 N N . ALA A 1 205 ? 22.066 -9.663 -39.019 1.00 96.38 205 ALA A N 1
ATOM 1601 C CA . ALA A 1 205 ? 21.623 -9.225 -40.345 1.00 96.38 205 ALA A CA 1
ATOM 1602 C C . ALA A 1 205 ? 20.432 -8.247 -40.294 1.00 96.38 205 ALA A C 1
ATOM 1604 O O . ALA A 1 205 ? 20.386 -7.302 -41.081 1.00 96.38 205 ALA A O 1
ATOM 1605 N N . ARG A 1 206 ? 19.498 -8.442 -39.350 1.00 94.94 206 ARG A N 1
ATOM 1606 C CA . ARG A 1 206 ? 18.347 -7.549 -39.151 1.00 94.94 206 ARG A CA 1
ATOM 1607 C C . ARG A 1 206 ? 18.810 -6.160 -38.722 1.00 94.94 206 ARG A C 1
ATOM 1609 O O . ARG A 1 206 ? 18.399 -5.175 -39.313 1.00 94.94 206 ARG A O 1
ATOM 1616 N N . GLU A 1 207 ? 19.725 -6.071 -37.769 1.00 95.94 207 GLU A N 1
ATOM 1617 C CA . GLU A 1 207 ? 20.237 -4.792 -37.260 1.00 95.94 207 GLU A CA 1
ATOM 1618 C C . GLU A 1 207 ? 21.124 -4.056 -38.254 1.00 95.94 207 GLU A C 1
ATOM 1620 O O . GLU A 1 207 ? 21.070 -2.830 -38.349 1.00 95.94 207 GLU A O 1
ATOM 1625 N N . GLN A 1 208 ? 21.916 -4.800 -39.027 1.00 97.00 208 GLN A N 1
ATOM 1626 C CA . GLN A 1 208 ? 22.681 -4.234 -40.133 1.00 97.00 208 GLN A CA 1
ATOM 1627 C C . GLN A 1 208 ? 21.746 -3.610 -41.177 1.00 97.00 208 GLN A C 1
ATOM 1629 O O . GLN A 1 208 ? 22.042 -2.530 -41.685 1.00 97.00 208 GLN A O 1
ATOM 1634 N N . ALA A 1 209 ? 20.596 -4.239 -41.448 1.00 96.56 209 ALA A N 1
ATOM 1635 C CA . ALA A 1 209 ? 19.596 -3.714 -42.375 1.00 96.56 209 ALA A CA 1
ATOM 1636 C C . ALA A 1 209 ? 18.916 -2.422 -41.879 1.00 96.56 209 ALA A C 1
ATOM 1638 O O . ALA A 1 209 ? 18.521 -1.604 -42.706 1.00 96.56 209 ALA A O 1
ATOM 1639 N N . ILE A 1 210 ? 18.837 -2.191 -40.560 1.00 96.94 210 ILE A N 1
ATOM 1640 C CA . ILE A 1 210 ? 18.327 -0.927 -39.987 1.00 96.94 210 ILE A CA 1
ATOM 1641 C C . ILE A 1 210 ? 19.282 0.246 -40.305 1.00 96.94 210 ILE A C 1
ATOM 1643 O O . ILE A 1 210 ? 18.852 1.394 -40.415 1.00 96.94 210 ILE A O 1
ATOM 1647 N N . GLY A 1 211 ? 20.585 -0.014 -40.478 1.00 96.44 211 GLY A N 1
ATOM 1648 C CA . GLY A 1 211 ? 21.564 1.012 -40.864 1.00 96.44 211 GLY A CA 1
ATOM 1649 C C . GLY A 1 211 ? 21.939 1.991 -39.740 1.00 96.44 211 GLY A C 1
ATOM 1650 O O . GLY A 1 211 ? 22.283 3.153 -39.996 1.00 96.44 211 GLY A O 1
ATOM 1651 N N . LEU A 1 212 ? 21.857 1.550 -38.481 1.00 97.50 212 LEU A N 1
ATOM 1652 C CA . LEU A 1 212 ? 22.290 2.346 -37.331 1.00 97.50 212 LEU A CA 1
ATOM 1653 C C . LEU A 1 212 ? 23.822 2.493 -37.279 1.00 97.50 212 LEU A C 1
ATOM 1655 O O . LEU A 1 212 ? 24.540 1.540 -37.589 1.00 97.50 212 LEU A O 1
ATOM 1659 N N . PRO A 1 213 ? 24.349 3.650 -36.833 1.00 97.62 213 PRO A N 1
ATOM 1660 C CA . PRO A 1 213 ? 25.772 3.822 -36.547 1.00 97.62 213 PRO A CA 1
ATOM 1661 C C . PRO A 1 213 ? 26.126 3.146 -35.211 1.00 97.62 213 PRO A C 1
ATOM 1663 O O . PRO A 1 213 ? 26.339 3.812 -34.200 1.00 97.62 213 PRO A O 1
ATOM 1666 N N . VAL A 1 214 ? 26.125 1.811 -35.197 1.00 98.31 214 VAL A N 1
ATOM 1667 C CA . VAL A 1 214 ? 26.312 1.012 -33.978 1.00 98.31 214 VAL A CA 1
ATOM 1668 C C . VAL A 1 214 ? 27.688 1.272 -33.367 1.00 98.31 214 VAL A C 1
ATOM 1670 O O . VAL A 1 214 ? 28.715 1.081 -34.017 1.00 98.31 214 VAL A O 1
ATOM 1673 N N . THR A 1 215 ? 27.702 1.683 -32.102 1.00 98.38 215 THR A N 1
ATOM 1674 C CA . THR A 1 215 ? 28.923 1.922 -31.317 1.00 98.38 215 THR A CA 1
ATOM 1675 C C . THR A 1 215 ? 29.401 0.664 -30.599 1.00 98.38 215 THR A C 1
ATOM 1677 O O . THR A 1 215 ? 30.595 0.517 -30.340 1.00 98.38 215 THR A O 1
ATOM 1680 N N . GLY A 1 216 ? 28.486 -0.256 -30.286 1.00 98.25 216 GLY A N 1
ATOM 1681 C CA . GLY A 1 216 ? 28.796 -1.521 -29.639 1.00 98.25 216 GLY A CA 1
ATOM 1682 C C . GLY A 1 216 ? 27.602 -2.466 -29.566 1.00 98.25 216 GLY A C 1
ATOM 1683 O O . GLY A 1 216 ? 26.443 -2.059 -29.672 1.00 98.25 216 GLY A O 1
ATOM 1684 N N . VAL A 1 217 ? 27.922 -3.743 -29.373 1.00 98.50 217 VAL A N 1
ATOM 1685 C CA . VAL A 1 217 ? 26.980 -4.828 -29.094 1.00 98.50 217 VAL A CA 1
ATOM 1686 C C . VAL A 1 217 ? 27.557 -5.637 -27.945 1.00 98.50 217 VAL A C 1
ATOM 1688 O O . VAL A 1 217 ? 28.743 -5.970 -27.970 1.00 98.50 217 VAL A O 1
ATOM 1691 N N . PHE A 1 218 ? 26.734 -5.955 -26.955 1.00 98.25 218 PHE A N 1
ATOM 1692 C CA . PHE A 1 218 ? 27.130 -6.705 -25.772 1.00 98.25 218 PHE A CA 1
ATOM 1693 C C . PHE A 1 218 ? 26.119 -7.804 -25.471 1.00 98.25 218 PHE A C 1
ATOM 1695 O O . PHE A 1 218 ? 24.923 -7.546 -25.373 1.00 98.25 218 PHE A O 1
ATOM 1702 N N . GLU A 1 219 ? 26.617 -9.022 -25.301 1.00 97.50 219 GLU A N 1
ATOM 1703 C CA . GLU A 1 219 ? 25.836 -10.167 -24.841 1.00 97.50 219 GLU A CA 1
ATOM 1704 C C . GLU A 1 219 ? 25.937 -10.267 -23.318 1.00 97.50 219 GLU A C 1
ATOM 1706 O O . GLU A 1 219 ? 27.038 -10.190 -22.761 1.00 97.50 219 GLU A O 1
ATOM 1711 N N . THR A 1 220 ? 24.803 -10.468 -22.651 1.00 95.81 220 THR A N 1
ATOM 1712 C CA . THR A 1 220 ? 24.708 -10.722 -21.208 1.00 95.81 220 THR A CA 1
ATOM 1713 C C . THR A 1 220 ? 23.852 -11.970 -20.953 1.00 95.81 220 THR A C 1
ATOM 1715 O O . THR A 1 220 ? 23.112 -12.389 -21.844 1.00 95.81 220 THR A O 1
ATOM 1718 N N . PRO A 1 221 ? 23.888 -12.573 -19.749 1.00 93.69 221 PRO A N 1
ATOM 1719 C CA . PRO A 1 221 ? 23.019 -13.707 -19.421 1.00 93.69 221 PRO A CA 1
ATOM 1720 C C . PRO A 1 221 ? 21.522 -13.400 -19.534 1.00 93.69 221 PRO A C 1
ATOM 1722 O O . PRO A 1 221 ? 20.726 -14.315 -19.718 1.00 93.69 221 PRO A O 1
ATOM 1725 N N . ASP A 1 222 ? 21.153 -12.126 -19.397 1.00 94.12 222 ASP A N 1
ATOM 1726 C CA . ASP A 1 222 ? 19.767 -11.669 -19.352 1.00 94.12 222 ASP A CA 1
ATOM 1727 C C . ASP A 1 222 ? 19.308 -11.058 -20.692 1.00 94.12 222 ASP A C 1
ATOM 1729 O O . ASP A 1 222 ? 18.174 -10.612 -20.814 1.00 94.12 222 ASP A O 1
ATOM 1733 N N . GLY A 1 223 ? 20.164 -11.048 -21.716 1.00 93.69 223 GLY A N 1
ATOM 1734 C CA . GLY A 1 223 ? 19.820 -10.554 -23.046 1.00 93.69 223 GLY A CA 1
ATOM 1735 C C . GLY A 1 223 ? 20.947 -9.771 -23.699 1.00 93.69 223 GLY A C 1
ATOM 1736 O O . GLY A 1 223 ? 22.070 -9.685 -23.190 1.00 93.69 223 GLY A O 1
ATOM 1737 N N . ARG A 1 224 ? 20.628 -9.179 -24.844 1.00 97.25 224 ARG A N 1
ATOM 1738 C CA . ARG A 1 224 ? 21.591 -8.498 -25.702 1.00 97.25 224 ARG A CA 1
ATOM 1739 C C . ARG A 1 224 ? 21.373 -6.995 -25.678 1.00 97.25 224 ARG A C 1
ATOM 1741 O O . ARG A 1 224 ? 20.242 -6.537 -25.773 1.00 97.25 224 ARG A O 1
ATOM 1748 N N . VAL A 1 225 ? 22.445 -6.216 -25.581 1.00 98.19 225 VAL A N 1
ATOM 1749 C CA . VAL A 1 225 ? 22.396 -4.748 -25.609 1.00 98.19 225 VAL A CA 1
ATOM 1750 C C . VAL A 1 225 ? 23.123 -4.244 -26.846 1.00 98.19 225 VAL A C 1
ATOM 1752 O O . VAL A 1 225 ? 24.291 -4.559 -27.067 1.00 98.19 225 VAL A O 1
ATOM 1755 N N . LEU A 1 226 ? 22.441 -3.438 -27.650 1.00 98.38 226 LEU A N 1
ATOM 1756 C CA . LEU A 1 226 ? 22.972 -2.809 -28.855 1.00 98.38 226 LEU A CA 1
ATOM 1757 C C . LEU A 1 226 ? 22.659 -1.320 -28.805 1.00 98.38 226 LEU A C 1
ATOM 1759 O O . LEU A 1 226 ? 21.614 -0.918 -28.301 1.00 98.38 226 LEU A O 1
ATOM 1763 N N . GLY A 1 227 ? 23.518 -0.471 -29.358 1.00 98.25 227 GLY A N 1
ATOM 1764 C CA . GLY A 1 227 ? 23.132 0.927 -29.444 1.00 98.25 227 GLY A CA 1
ATOM 1765 C C . GLY A 1 227 ? 24.067 1.837 -30.202 1.00 98.25 227 GLY A C 1
ATOM 1766 O O . GLY A 1 227 ? 25.029 1.402 -30.833 1.00 98.25 227 GLY A O 1
ATOM 1767 N N . THR A 1 228 ? 23.729 3.121 -30.141 1.00 98.75 228 THR A N 1
ATOM 1768 C CA . THR A 1 228 ? 24.478 4.216 -30.772 1.00 98.75 228 THR A CA 1
ATOM 1769 C C . THR A 1 228 ? 25.042 5.207 -29.750 1.00 98.75 228 THR A C 1
ATOM 1771 O O . THR A 1 228 ? 25.685 6.189 -30.118 1.00 98.75 228 THR A O 1
ATOM 1774 N N . VAL A 1 229 ? 24.810 4.958 -28.459 1.00 98.69 229 VAL A N 1
ATOM 1775 C CA . VAL A 1 229 ? 25.375 5.710 -27.327 1.00 98.69 229 VAL A CA 1
ATOM 1776 C C . VAL A 1 229 ? 26.806 5.241 -27.003 1.00 98.69 229 VAL A C 1
ATOM 1778 O O . VAL A 1 229 ? 27.245 4.223 -27.540 1.00 98.69 229 VAL A O 1
ATOM 1781 N N . PRO A 1 230 ? 27.577 5.939 -26.151 1.00 98.62 230 PRO A N 1
ATOM 1782 C CA . PRO A 1 230 ? 28.904 5.481 -25.739 1.00 98.62 230 PRO A CA 1
ATOM 1783 C C . PRO A 1 230 ? 28.926 4.041 -25.193 1.00 98.62 230 PRO A C 1
ATOM 1785 O O . PRO A 1 230 ? 27.980 3.572 -24.563 1.00 98.62 230 PRO A O 1
ATOM 1788 N N . VAL A 1 231 ? 30.034 3.331 -25.428 1.00 98.25 231 VAL A N 1
ATOM 1789 C CA . VAL A 1 231 ? 30.204 1.913 -25.052 1.00 98.25 231 VAL A CA 1
ATOM 1790 C C . VAL A 1 231 ? 29.996 1.667 -23.555 1.00 98.25 231 VAL A C 1
ATOM 1792 O O . VAL A 1 231 ? 29.401 0.663 -23.168 1.00 98.25 231 VAL A O 1
ATOM 1795 N N . ASP A 1 232 ? 30.464 2.581 -22.711 1.00 98.06 232 ASP A N 1
ATOM 1796 C CA . ASP A 1 232 ? 30.322 2.487 -21.261 1.00 98.06 232 ASP A CA 1
ATOM 1797 C C . ASP A 1 232 ? 28.854 2.598 -20.816 1.00 98.06 232 ASP A C 1
ATOM 1799 O O . ASP A 1 232 ? 28.459 1.949 -19.847 1.00 98.06 232 ASP A O 1
ATOM 1803 N N . GLU A 1 233 ? 28.023 3.351 -21.543 1.00 98.25 233 GLU A N 1
ATOM 1804 C CA . GLU A 1 233 ? 26.577 3.404 -21.314 1.00 98.25 233 GLU A CA 1
ATOM 1805 C C . GLU A 1 233 ? 25.895 2.075 -21.688 1.00 98.25 233 GLU A C 1
ATOM 1807 O O . GLU A 1 233 ? 25.068 1.580 -20.922 1.00 98.25 233 GLU A O 1
ATOM 1812 N N . LEU A 1 234 ? 26.284 1.442 -22.803 1.00 98.38 234 LEU A N 1
ATOM 1813 C CA . LEU A 1 234 ? 25.754 0.126 -23.205 1.00 98.38 234 LEU A CA 1
ATOM 1814 C C . LEU A 1 234 ? 26.070 -0.964 -22.173 1.00 98.38 234 LEU A C 1
ATOM 1816 O O . LEU A 1 234 ? 25.210 -1.772 -21.822 1.00 98.38 234 LEU A O 1
ATOM 1820 N N . GLN A 1 235 ? 27.292 -0.964 -21.639 1.00 96.69 235 GLN A N 1
ATOM 1821 C CA . GLN A 1 235 ? 27.686 -1.889 -20.575 1.00 96.69 235 GLN A CA 1
ATOM 1822 C C . GLN A 1 235 ? 26.879 -1.648 -19.292 1.00 96.69 235 GLN A C 1
ATOM 1824 O O . GLN A 1 235 ? 26.402 -2.602 -18.675 1.00 96.69 235 GLN A O 1
ATOM 1829 N N . ARG A 1 236 ? 26.672 -0.378 -18.909 1.00 96.88 236 ARG A N 1
ATOM 1830 C CA . ARG A 1 236 ? 25.815 -0.019 -17.768 1.00 96.88 236 ARG A CA 1
ATOM 1831 C C . ARG A 1 236 ? 24.370 -0.473 -17.970 1.00 96.88 236 ARG A C 1
ATOM 1833 O O . ARG A 1 236 ? 23.771 -0.958 -17.015 1.00 96.88 236 ARG A O 1
ATOM 1840 N N . ALA A 1 237 ? 23.822 -0.373 -19.181 1.00 97.44 237 ALA A N 1
ATOM 1841 C CA . ALA A 1 237 ? 22.482 -0.875 -19.488 1.00 97.44 237 ALA A CA 1
ATOM 1842 C C . ALA A 1 237 ? 22.370 -2.397 -19.272 1.00 97.44 237 ALA A C 1
ATOM 1844 O O . ALA A 1 237 ? 21.426 -2.851 -18.629 1.00 97.44 237 ALA A O 1
ATOM 1845 N N . GLY A 1 238 ? 23.369 -3.175 -19.708 1.00 96.88 238 GLY A N 1
ATOM 1846 C CA . GLY A 1 238 ? 23.439 -4.616 -19.431 1.00 96.88 238 GLY A CA 1
ATOM 1847 C C . GLY A 1 238 ? 23.477 -4.940 -17.932 1.00 96.88 238 GLY A C 1
ATOM 1848 O O . GLY A 1 238 ? 22.769 -5.829 -17.461 1.00 96.88 238 GLY A O 1
ATOM 1849 N N . ILE A 1 239 ? 24.249 -4.169 -17.158 1.00 96.94 239 ILE A N 1
ATOM 1850 C CA . ILE A 1 239 ? 24.300 -4.301 -15.694 1.00 96.94 239 ILE A CA 1
ATOM 1851 C C . ILE A 1 239 ? 22.938 -3.989 -15.061 1.00 96.94 239 ILE A C 1
ATOM 1853 O O . ILE A 1 239 ? 22.494 -4.726 -14.182 1.00 96.94 239 ILE A O 1
ATOM 1857 N N . LEU A 1 240 ? 22.261 -2.928 -15.512 1.00 97.44 240 LEU A N 1
ATOM 1858 C CA . LEU A 1 240 ? 20.949 -2.533 -14.995 1.00 97.44 240 LEU A CA 1
ATOM 1859 C C . LEU A 1 240 ? 19.887 -3.608 -15.229 1.00 97.44 240 LEU A C 1
ATOM 1861 O O . LEU A 1 240 ? 19.138 -3.902 -14.304 1.00 97.44 240 LEU A O 1
ATOM 1865 N N . LEU A 1 241 ? 19.852 -4.222 -16.415 1.00 96.94 241 LEU A N 1
ATOM 1866 C CA . LEU A 1 241 ? 18.919 -5.307 -16.751 1.00 96.94 241 LEU A CA 1
ATOM 1867 C C . LEU A 1 241 ? 19.087 -6.521 -15.837 1.00 96.94 241 LEU A C 1
ATOM 1869 O O . LEU A 1 241 ? 18.102 -7.065 -15.330 1.00 96.94 241 LEU A O 1
ATOM 1873 N N . ALA A 1 242 ? 20.335 -6.922 -15.600 1.00 96.81 242 ALA A N 1
ATOM 1874 C CA . ALA A 1 242 ? 20.643 -8.012 -14.688 1.00 96.81 242 ALA A CA 1
ATOM 1875 C C . ALA A 1 242 ? 20.276 -7.649 -13.241 1.00 96.81 242 ALA A C 1
ATOM 1877 O O . ALA A 1 242 ? 19.680 -8.458 -12.527 1.00 96.81 242 ALA A O 1
ATOM 1878 N N . ALA A 1 243 ? 20.595 -6.426 -12.806 1.00 97.56 243 ALA A N 1
ATOM 1879 C CA . ALA A 1 243 ? 20.307 -5.957 -11.456 1.00 97.56 243 ALA A CA 1
ATOM 1880 C C . ALA A 1 243 ? 18.796 -5.894 -11.182 1.00 97.56 243 ALA A C 1
ATOM 1882 O O . ALA A 1 243 ? 18.340 -6.467 -10.192 1.00 97.56 243 ALA A O 1
ATOM 1883 N N . ILE A 1 244 ? 17.999 -5.279 -12.066 1.00 97.94 244 ILE A N 1
ATOM 1884 C CA . ILE A 1 244 ? 16.545 -5.205 -11.863 1.00 97.94 244 ILE A CA 1
ATOM 1885 C C . ILE A 1 244 ? 15.908 -6.593 -11.875 1.00 97.94 244 ILE A C 1
ATOM 1887 O O . ILE A 1 244 ? 15.083 -6.875 -11.010 1.00 97.94 244 ILE A O 1
ATOM 1891 N N . ARG A 1 245 ? 16.334 -7.501 -12.764 1.00 97.88 245 ARG A N 1
ATOM 1892 C CA . ARG A 1 245 ? 15.825 -8.878 -12.768 1.00 97.88 245 ARG A CA 1
ATOM 1893 C C . ARG A 1 245 ? 16.115 -9.588 -11.452 1.00 97.88 245 ARG A C 1
ATOM 1895 O O . ARG A 1 245 ? 15.202 -10.138 -10.845 1.00 97.88 245 ARG A O 1
ATOM 1902 N N . ARG A 1 246 ? 17.368 -9.561 -10.986 1.00 97.75 246 ARG A N 1
ATOM 1903 C CA . ARG A 1 246 ? 17.761 -10.171 -9.703 1.00 97.75 246 ARG A CA 1
ATOM 1904 C C . ARG A 1 246 ? 16.969 -9.583 -8.542 1.00 97.75 246 ARG A C 1
ATOM 1906 O O . ARG A 1 246 ? 16.526 -10.335 -7.680 1.00 97.75 246 ARG A O 1
ATOM 1913 N N . HIS A 1 247 ? 16.780 -8.265 -8.539 1.00 97.94 247 HIS A N 1
ATOM 1914 C CA . HIS A 1 247 ? 16.013 -7.579 -7.510 1.00 97.94 247 HIS A CA 1
ATOM 1915 C C . HIS A 1 247 ? 14.541 -8.006 -7.529 1.00 97.94 247 HIS A C 1
ATOM 1917 O O . HIS A 1 247 ? 14.040 -8.464 -6.511 1.00 97.94 247 HIS A O 1
ATOM 1923 N N . VAL A 1 248 ? 13.871 -7.966 -8.684 1.00 97.69 248 VAL A N 1
ATOM 1924 C CA . VAL A 1 248 ? 12.474 -8.410 -8.842 1.00 97.69 248 VAL A CA 1
ATOM 1925 C C . VAL A 1 248 ? 12.312 -9.877 -8.426 1.00 97.69 248 VAL A C 1
ATOM 1927 O O . VAL A 1 248 ? 11.456 -10.186 -7.598 1.00 97.69 248 VAL A O 1
ATOM 1930 N N . VAL A 1 249 ? 13.168 -10.781 -8.912 1.00 97.19 249 VAL A N 1
ATOM 1931 C CA . VAL A 1 249 ? 13.139 -12.204 -8.524 1.00 97.19 249 VAL A CA 1
ATOM 1932 C C . VAL A 1 249 ? 13.357 -12.370 -7.017 1.00 97.19 249 VAL A C 1
ATOM 1934 O O . VAL A 1 249 ? 12.643 -13.138 -6.377 1.00 97.19 249 VAL A O 1
ATOM 1937 N N . GLY A 1 250 ? 14.296 -11.629 -6.423 1.00 96.62 250 GLY A N 1
ATOM 1938 C CA . GLY A 1 250 ? 14.556 -11.662 -4.983 1.00 96.62 250 GLY A CA 1
ATOM 1939 C C . GLY A 1 250 ? 13.405 -11.104 -4.140 1.00 96.62 250 GLY A C 1
ATOM 1940 O O . GLY A 1 250 ? 13.119 -11.630 -3.068 1.00 96.62 250 GLY A O 1
ATOM 1941 N N . VAL A 1 251 ? 12.717 -10.070 -4.627 1.00 95.69 251 VAL A N 1
ATOM 1942 C CA . VAL A 1 251 ? 11.584 -9.437 -3.939 1.00 95.69 251 VAL A CA 1
ATOM 1943 C C . VAL A 1 251 ? 10.355 -10.334 -3.936 1.00 95.69 251 VAL A C 1
ATOM 1945 O O . VAL A 1 251 ? 9.693 -10.427 -2.903 1.00 95.69 251 VAL A O 1
ATOM 1948 N N . PHE A 1 252 ? 10.058 -10.983 -5.063 1.00 95.25 252 PHE A N 1
ATOM 1949 C CA . PHE A 1 252 ? 8.827 -11.756 -5.238 1.00 95.25 252 PHE A CA 1
ATOM 1950 C C . PHE A 1 252 ? 8.997 -13.270 -5.081 1.00 95.25 252 PHE A C 1
ATOM 1952 O O . PHE A 1 252 ? 8.000 -13.984 -5.016 1.00 95.25 252 PHE A O 1
ATOM 1959 N N . GLY A 1 253 ? 10.230 -13.780 -5.057 1.00 95.25 253 GLY A N 1
ATOM 1960 C CA . GLY A 1 253 ? 10.511 -15.214 -4.951 1.00 95.25 253 GLY A CA 1
ATOM 1961 C C . GLY A 1 253 ? 10.029 -16.045 -6.147 1.00 95.25 253 GLY A C 1
ATOM 1962 O O . GLY A 1 253 ? 9.953 -17.267 -6.045 1.00 95.25 253 GLY A O 1
ATOM 1963 N N . LYS A 1 254 ? 9.690 -15.403 -7.270 1.00 95.38 254 LYS A N 1
ATOM 1964 C CA . LYS A 1 254 ? 9.227 -16.052 -8.502 1.00 95.38 254 LYS A CA 1
ATOM 1965 C C . LYS A 1 254 ? 10.262 -15.844 -9.596 1.00 95.38 254 LYS A C 1
ATOM 1967 O O . LYS A 1 254 ? 10.757 -14.729 -9.757 1.00 95.38 254 LYS A O 1
ATOM 1972 N N . ASP A 1 255 ? 10.589 -16.910 -10.325 1.00 96.31 255 ASP A N 1
ATOM 1973 C CA . ASP A 1 255 ? 11.452 -16.779 -11.496 1.00 96.31 255 ASP A CA 1
ATOM 1974 C C . ASP A 1 255 ? 10.750 -15.922 -12.553 1.00 96.31 255 ASP A C 1
ATOM 1976 O O . ASP A 1 255 ? 9.544 -16.040 -12.774 1.00 96.31 255 ASP A O 1
ATOM 1980 N N . ALA A 1 256 ? 11.525 -15.030 -13.148 1.00 96.25 256 ALA A N 1
ATOM 1981 C CA . ALA A 1 256 ? 11.095 -14.076 -14.151 1.00 96.25 256 ALA A CA 1
ATOM 1982 C C . ALA A 1 256 ? 12.260 -13.897 -15.114 1.00 96.25 256 ALA A C 1
ATOM 1984 O O . ALA A 1 256 ? 13.410 -13.800 -14.673 1.00 96.25 256 ALA A O 1
ATOM 1985 N N . LYS A 1 257 ? 11.999 -13.844 -16.413 1.00 96.56 257 LYS A N 1
ATOM 1986 C CA . LYS A 1 257 ? 13.035 -13.696 -17.440 1.00 96.56 257 LYS A CA 1
ATOM 1987 C C . LYS A 1 257 ? 12.591 -12.740 -18.535 1.00 96.56 257 LYS A C 1
ATOM 1989 O O . LYS A 1 257 ? 11.407 -12.523 -18.766 1.00 96.56 257 LYS A O 1
ATOM 1994 N N . TYR A 1 258 ? 13.577 -12.199 -19.232 1.00 96.06 258 TYR A N 1
ATOM 1995 C CA . TYR A 1 258 ? 13.346 -11.545 -20.510 1.00 96.06 258 TYR A CA 1
ATOM 1996 C C . TYR A 1 258 ? 13.196 -12.603 -21.614 1.00 96.06 258 TYR A C 1
ATOM 1998 O O . TYR A 1 258 ? 13.578 -13.767 -21.432 1.00 96.06 258 TYR A O 1
ATOM 2006 N N . GLY A 1 259 ? 12.640 -12.212 -22.763 1.00 92.56 259 GLY A N 1
ATOM 2007 C CA . GLY A 1 259 ? 12.548 -13.096 -23.927 1.00 92.56 259 GLY A CA 1
ATOM 2008 C C . GLY A 1 259 ? 13.927 -13.621 -24.342 1.00 92.56 259 GLY A C 1
ATOM 2009 O O . GLY A 1 259 ? 14.922 -12.904 -24.269 1.00 92.56 259 GLY A O 1
ATOM 2010 N N . GLN A 1 260 ? 14.011 -14.880 -24.787 1.00 87.31 260 GLN A N 1
ATOM 2011 C CA . GLN A 1 260 ? 15.300 -15.534 -25.089 1.00 87.31 260 GLN A CA 1
ATOM 2012 C C . GLN A 1 260 ? 16.109 -14.820 -26.181 1.00 87.31 260 GLN A C 1
ATOM 2014 O O . GLN A 1 260 ? 17.330 -14.934 -26.207 1.00 87.31 260 GLN A O 1
ATOM 2019 N N . ASN A 1 261 ? 15.429 -14.092 -27.067 1.00 89.25 261 ASN A N 1
ATOM 2020 C CA . ASN A 1 261 ? 16.038 -13.354 -28.173 1.00 89.25 261 ASN A CA 1
ATOM 2021 C C . ASN A 1 261 ? 15.966 -11.835 -27.973 1.00 89.25 261 ASN A C 1
ATOM 2023 O O . ASN A 1 261 ? 16.093 -11.084 -28.937 1.00 89.25 261 ASN A O 1
ATOM 2027 N N . CYS A 1 262 ? 15.739 -11.388 -26.738 1.00 94.88 262 CYS A N 1
ATOM 2028 C CA . CYS A 1 262 ? 15.570 -9.983 -26.416 1.00 94.88 262 CYS A CA 1
ATOM 2029 C C . CYS A 1 262 ? 16.823 -9.165 -26.758 1.00 94.88 262 CYS A C 1
ATOM 2031 O O . CYS A 1 262 ? 17.892 -9.366 -26.167 1.00 94.88 262 CYS A O 1
ATOM 2033 N N . THR A 1 263 ? 16.664 -8.184 -27.653 1.00 97.38 263 THR A N 1
ATOM 2034 C CA . THR A 1 263 ? 17.639 -7.113 -27.867 1.00 97.38 263 THR A CA 1
ATOM 2035 C C . THR A 1 263 ? 17.119 -5.789 -27.312 1.00 97.38 263 THR A C 1
ATOM 2037 O O . THR A 1 263 ? 16.051 -5.295 -27.674 1.00 97.38 263 THR A O 1
ATOM 2040 N N . ILE A 1 264 ? 17.927 -5.180 -26.450 1.00 97.88 264 ILE A N 1
ATOM 2041 C CA . ILE A 1 264 ? 17.714 -3.856 -25.884 1.00 97.88 264 ILE A CA 1
ATOM 2042 C C . ILE A 1 264 ? 18.527 -2.843 -26.689 1.00 97.88 264 ILE A C 1
ATOM 2044 O O . ILE A 1 264 ? 19.759 -2.834 -26.654 1.00 97.88 264 ILE A O 1
ATOM 2048 N N . TYR A 1 265 ? 17.824 -1.973 -27.401 1.00 98.38 265 TYR A N 1
ATOM 2049 C CA . TYR A 1 265 ? 18.374 -0.889 -28.197 1.00 98.38 265 TYR A CA 1
ATOM 2050 C C . TYR A 1 265 ? 18.484 0.386 -27.356 1.00 98.38 265 TYR A C 1
ATOM 2052 O O . TYR A 1 265 ? 17.472 0.977 -26.975 1.00 98.38 265 TYR A O 1
ATOM 2060 N N . VAL A 1 266 ? 19.708 0.849 -27.103 1.00 98.50 266 VAL A N 1
ATOM 2061 C CA . VAL A 1 266 ? 19.977 2.117 -26.406 1.00 98.50 266 VAL A CA 1
ATOM 2062 C C . VAL A 1 266 ? 20.503 3.131 -27.417 1.00 98.50 266 VAL A C 1
ATOM 2064 O O . VAL A 1 266 ? 21.655 3.090 -27.854 1.00 98.50 266 VAL A O 1
ATOM 2067 N N . LEU A 1 267 ? 19.625 4.026 -27.849 1.00 98.62 267 LEU A N 1
ATOM 2068 C CA . LEU A 1 267 ? 19.846 4.894 -28.997 1.00 98.62 267 LEU A CA 1
ATOM 2069 C C . LEU A 1 267 ? 20.019 6.345 -28.563 1.00 98.62 267 LEU A C 1
ATOM 2071 O O . LEU A 1 267 ? 19.409 6.812 -27.600 1.00 98.62 267 LEU A O 1
ATOM 2075 N N . ARG A 1 268 ? 20.824 7.089 -29.318 1.00 98.56 268 ARG A N 1
ATOM 2076 C CA . ARG A 1 268 ? 20.816 8.548 -29.229 1.00 98.56 268 ARG A CA 1
ATOM 2077 C C . ARG A 1 268 ? 19.514 9.103 -29.823 1.00 98.56 268 ARG A C 1
ATOM 2079 O O . ARG A 1 268 ? 18.981 8.500 -30.761 1.00 98.56 268 ARG A O 1
ATOM 2086 N N . PRO A 1 269 ? 19.013 10.253 -29.340 1.00 98.12 269 PRO A N 1
ATOM 2087 C CA . PRO A 1 269 ? 17.782 10.853 -29.855 1.00 98.12 269 PRO A CA 1
ATOM 2088 C C . PRO A 1 269 ? 17.790 11.067 -31.374 1.00 98.12 269 PRO A C 1
ATOM 2090 O O . PRO A 1 269 ? 16.776 10.833 -32.026 1.00 98.12 269 PRO A O 1
ATOM 2093 N N . GLU A 1 270 ? 18.931 11.450 -31.955 1.00 98.25 270 GLU A N 1
ATOM 2094 C CA . GLU A 1 270 ? 19.077 11.667 -33.400 1.00 98.25 270 GLU A CA 1
ATOM 2095 C C . GLU A 1 270 ? 18.981 10.386 -34.249 1.00 98.25 270 GLU A C 1
ATOM 2097 O O . GLU A 1 270 ? 18.727 10.464 -35.450 1.00 98.25 270 GLU A O 1
ATOM 2102 N N . ASP A 1 271 ? 19.151 9.208 -33.643 1.00 98.44 271 ASP A N 1
ATOM 2103 C CA . ASP A 1 271 ? 19.075 7.911 -34.325 1.00 98.44 271 ASP A CA 1
ATOM 2104 C C . ASP A 1 271 ? 17.668 7.277 -34.234 1.00 98.44 271 ASP A C 1
ATOM 2106 O O . ASP A 1 271 ? 17.401 6.262 -34.885 1.00 98.44 271 ASP A O 1
ATOM 2110 N N . LYS A 1 272 ? 16.748 7.891 -33.469 1.00 98.00 272 LYS A N 1
ATOM 2111 C CA . LYS A 1 272 ? 15.369 7.422 -33.244 1.00 98.00 272 LYS A CA 1
ATOM 2112 C C . LYS A 1 272 ? 14.628 7.141 -34.545 1.00 98.00 272 LYS A C 1
ATOM 2114 O O . LYS A 1 272 ? 14.098 6.048 -34.736 1.00 98.00 272 LYS A O 1
ATOM 2119 N N . ASP A 1 273 ? 14.561 8.135 -35.428 1.00 98.00 273 ASP A N 1
ATOM 2120 C CA . ASP A 1 273 ? 13.710 8.030 -36.609 1.00 98.00 273 ASP A CA 1
ATOM 2121 C C . ASP A 1 273 ? 14.235 6.978 -37.581 1.00 98.00 273 ASP A C 1
ATOM 2123 O O . ASP A 1 273 ? 13.445 6.205 -38.115 1.00 98.00 273 ASP A O 1
ATOM 2127 N N . ARG A 1 274 ? 15.564 6.873 -37.714 1.00 97.94 274 ARG A N 1
ATOM 2128 C CA . ARG A 1 274 ? 16.208 5.826 -38.511 1.00 97.94 274 ARG A CA 1
ATOM 2129 C C . ARG A 1 274 ? 15.867 4.432 -37.992 1.00 97.94 274 ARG A C 1
ATOM 2131 O O . ARG A 1 274 ? 15.568 3.554 -38.793 1.00 97.94 274 ARG A O 1
ATOM 2138 N N . TYR A 1 275 ? 15.902 4.234 -36.674 1.00 97.88 275 TYR A N 1
ATOM 2139 C CA . TYR A 1 275 ? 15.515 2.961 -36.075 1.00 97.88 275 TYR A CA 1
ATOM 2140 C C . TYR A 1 275 ? 14.053 2.621 -36.378 1.00 97.88 275 TYR A C 1
ATOM 2142 O O . TYR A 1 275 ? 13.780 1.566 -36.945 1.00 97.88 275 TYR A O 1
ATOM 2150 N N . ILE A 1 276 ? 13.127 3.540 -36.081 1.00 97.56 276 ILE A N 1
ATOM 2151 C CA . ILE A 1 276 ? 11.691 3.356 -36.348 1.00 97.56 276 ILE A CA 1
ATOM 2152 C C . ILE A 1 276 ? 11.448 3.077 -37.840 1.00 97.56 276 ILE A C 1
ATOM 2154 O O . ILE A 1 276 ? 10.605 2.259 -38.198 1.00 97.56 276 ILE A O 1
ATOM 2158 N N . ASP A 1 277 ? 12.200 3.709 -38.739 1.00 97.38 277 ASP A N 1
ATOM 2159 C CA . ASP A 1 277 ? 12.022 3.459 -40.164 1.00 97.38 277 ASP A CA 1
ATOM 2160 C C . ASP A 1 277 ? 12.584 2.112 -40.637 1.00 97.38 277 ASP A C 1
ATOM 2162 O O . ASP A 1 277 ? 12.016 1.491 -41.544 1.00 97.38 277 ASP A O 1
ATOM 2166 N N . GLY A 1 278 ? 13.657 1.636 -40.008 1.00 96.19 278 GLY A N 1
ATOM 2167 C CA . GLY A 1 278 ? 14.361 0.418 -40.398 1.00 96.19 278 GLY A CA 1
ATOM 2168 C C . GLY A 1 278 ? 13.805 -0.884 -39.815 1.00 96.19 278 GLY A C 1
ATOM 2169 O O . GLY A 1 278 ? 14.111 -1.941 -40.360 1.00 96.19 278 GLY A O 1
ATOM 2170 N N . VAL A 1 279 ? 12.998 -0.849 -38.748 1.00 95.75 279 VAL A N 1
ATOM 2171 C CA . VAL A 1 279 ? 12.437 -2.065 -38.121 1.00 95.75 279 VAL A CA 1
ATOM 2172 C C . VAL A 1 279 ? 11.294 -2.635 -38.982 1.00 95.75 279 VAL A C 1
ATOM 2174 O O . VAL A 1 279 ? 10.259 -1.979 -39.129 1.00 95.75 279 VAL A O 1
ATOM 2177 N N . PRO A 1 280 ? 11.433 -3.834 -39.577 1.00 91.38 280 PRO A N 1
ATOM 2178 C CA . PRO A 1 280 ? 10.457 -4.342 -40.543 1.00 91.38 280 PRO A CA 1
ATOM 2179 C C . PRO A 1 280 ? 9.138 -4.809 -39.910 1.00 91.38 280 PRO A C 1
ATOM 2181 O O . PRO A 1 280 ? 8.129 -4.866 -40.607 1.00 91.38 280 PRO A O 1
ATOM 2184 N N . GLU A 1 281 ? 9.125 -5.138 -38.616 1.00 91.81 281 GLU A N 1
ATOM 2185 C CA . GLU A 1 281 ? 7.950 -5.699 -37.938 1.00 91.81 281 GLU A CA 1
ATOM 2186 C C . GLU A 1 281 ? 6.883 -4.653 -37.583 1.00 91.81 281 GLU A C 1
ATOM 2188 O O . GLU A 1 281 ? 5.723 -5.007 -37.375 1.00 91.81 281 GLU A O 1
ATOM 2193 N N . ILE A 1 282 ? 7.255 -3.370 -37.518 1.00 93.94 282 ILE A N 1
ATOM 2194 C CA . ILE A 1 282 ? 6.354 -2.312 -37.055 1.00 93.94 282 ILE A CA 1
ATOM 2195 C C . ILE A 1 282 ? 5.557 -1.698 -38.204 1.00 93.94 282 ILE A C 1
ATOM 2197 O O . ILE A 1 282 ? 6.113 -1.172 -39.175 1.00 93.94 282 ILE A O 1
ATOM 2201 N N . ASP A 1 283 ? 4.231 -1.740 -38.068 1.00 95.12 283 ASP A N 1
ATOM 2202 C CA . ASP A 1 283 ? 3.315 -1.161 -39.043 1.00 95.12 283 ASP A CA 1
ATOM 2203 C C . ASP A 1 283 ? 3.350 0.381 -39.031 1.00 95.12 283 ASP A C 1
ATOM 2205 O O . ASP A 1 283 ? 3.864 1.018 -38.109 1.00 95.12 283 ASP A O 1
ATOM 2209 N N . ALA A 1 284 ? 2.812 1.008 -40.082 1.00 96.06 284 ALA A N 1
ATOM 2210 C CA . ALA A 1 284 ? 2.853 2.464 -40.239 1.00 96.06 284 ALA A CA 1
ATOM 2211 C C . ALA A 1 284 ? 2.181 3.218 -39.077 1.00 96.06 284 ALA A C 1
ATOM 2213 O O . ALA A 1 284 ? 2.686 4.249 -38.635 1.00 96.06 284 ALA A O 1
ATOM 2214 N N . LYS A 1 285 ? 1.076 2.684 -38.545 1.00 95.81 285 LYS A N 1
ATOM 2215 C CA . LYS A 1 285 ? 0.338 3.306 -37.443 1.00 95.81 285 LYS A CA 1
ATOM 2216 C C . LYS A 1 285 ? 1.143 3.228 -36.146 1.00 95.81 285 LYS A C 1
ATOM 2218 O O . LYS A 1 285 ? 1.193 4.191 -35.384 1.00 95.81 285 LYS A O 1
ATOM 2223 N N . TYR A 1 286 ? 1.782 2.092 -35.892 1.00 95.06 286 TYR A N 1
ATOM 2224 C CA . TYR A 1 286 ? 2.620 1.908 -34.720 1.00 95.06 286 TYR A CA 1
ATOM 2225 C C . TYR A 1 286 ? 3.907 2.735 -34.805 1.00 95.06 286 TYR A C 1
ATOM 2227 O O . TYR A 1 286 ? 4.315 3.313 -33.802 1.00 95.06 286 TYR A O 1
ATOM 2235 N N . ARG A 1 287 ? 4.491 2.906 -36.000 1.00 96.62 287 ARG A N 1
ATOM 2236 C CA . ARG A 1 287 ? 5.612 3.838 -36.230 1.00 96.62 287 ARG A CA 1
ATOM 2237 C C . ARG A 1 287 ? 5.253 5.267 -35.832 1.00 96.62 287 ARG A C 1
ATOM 2239 O O . ARG A 1 287 ? 6.012 5.898 -35.101 1.00 96.62 287 ARG A O 1
ATOM 2246 N N . GLU A 1 288 ? 4.099 5.771 -36.273 1.00 96.88 288 GLU A N 1
ATOM 2247 C CA . GLU A 1 288 ? 3.612 7.105 -35.890 1.00 96.88 288 GLU A CA 1
ATOM 2248 C C . GLU A 1 288 ? 3.470 7.240 -34.371 1.00 96.88 288 GLU A C 1
ATOM 2250 O O . GLU A 1 288 ? 3.914 8.233 -33.793 1.00 96.88 288 GLU A O 1
ATOM 2255 N N . PHE A 1 289 ? 2.927 6.215 -33.711 1.00 93.75 289 PHE A N 1
ATOM 2256 C CA . PHE A 1 289 ? 2.824 6.180 -32.256 1.00 93.75 289 PHE A CA 1
ATOM 2257 C C . PHE A 1 289 ? 4.198 6.156 -31.567 1.00 93.75 289 PHE A C 1
ATOM 2259 O O . PHE A 1 289 ? 4.455 6.974 -30.689 1.00 93.75 289 PHE A O 1
ATOM 2266 N N . MET A 1 290 ? 5.134 5.298 -31.987 1.00 95.31 290 MET A N 1
ATOM 2267 C CA . MET A 1 290 ? 6.489 5.242 -31.417 1.00 95.31 290 MET A CA 1
ATOM 2268 C C . MET A 1 290 ? 7.226 6.583 -31.530 1.00 95.31 290 MET A C 1
ATOM 2270 O O . MET A 1 290 ? 8.009 6.942 -30.645 1.00 95.31 290 MET A O 1
ATOM 2274 N N . ARG A 1 291 ? 6.948 7.379 -32.572 1.00 96.44 291 ARG A N 1
ATOM 2275 C CA . ARG A 1 291 ? 7.527 8.723 -32.711 1.00 96.44 291 ARG A CA 1
ATOM 2276 C C . ARG A 1 291 ? 7.089 9.697 -31.622 1.00 96.44 291 ARG A C 1
ATOM 2278 O O . ARG A 1 291 ? 7.827 10.647 -31.364 1.00 96.44 291 ARG A O 1
ATOM 2285 N N . THR A 1 292 ? 5.982 9.455 -30.924 1.00 94.62 292 THR A N 1
ATOM 2286 C CA . THR A 1 292 ? 5.572 10.276 -29.774 1.00 94.62 292 THR A CA 1
ATOM 2287 C C . THR A 1 292 ? 6.184 9.811 -28.454 1.00 94.62 292 THR A C 1
ATOM 2289 O O . THR A 1 292 ? 6.078 10.513 -27.454 1.00 94.62 292 THR A O 1
ATOM 2292 N N . LEU A 1 293 ? 6.817 8.635 -28.427 1.00 94.19 293 LEU A N 1
ATOM 2293 C CA . LEU A 1 293 ? 7.386 8.042 -27.217 1.00 94.19 293 LEU A CA 1
ATOM 2294 C C . LEU A 1 293 ? 8.874 8.371 -27.075 1.00 94.19 293 LEU A C 1
ATOM 2296 O O . LEU A 1 293 ? 9.527 8.781 -28.039 1.00 94.19 293 LEU A O 1
ATOM 2300 N N . LEU A 1 294 ? 9.419 8.160 -25.877 1.00 94.31 294 LEU A N 1
ATOM 2301 C CA . LEU A 1 294 ? 10.863 8.194 -25.601 1.00 94.31 294 LEU A CA 1
ATOM 2302 C C . LEU A 1 294 ? 11.502 6.798 -25.667 1.00 94.31 294 LEU A C 1
ATOM 2304 O O . LEU A 1 294 ? 12.718 6.683 -25.796 1.00 94.31 294 LEU A O 1
ATOM 2308 N N . GLY A 1 295 ? 10.681 5.753 -25.645 1.00 94.56 295 GLY A N 1
ATOM 2309 C CA . GLY A 1 295 ? 11.065 4.357 -25.777 1.00 94.56 295 GLY A CA 1
ATOM 2310 C C . GLY A 1 295 ? 9.817 3.483 -25.846 1.00 94.56 295 GLY A C 1
ATOM 2311 O O . GLY A 1 295 ? 8.710 3.950 -25.561 1.00 94.56 295 GLY A O 1
ATOM 2312 N N . SER A 1 296 ? 9.973 2.241 -26.288 1.00 93.75 296 SER A N 1
ATOM 2313 C CA . SER A 1 296 ? 8.876 1.278 -26.380 1.00 93.75 296 SER A CA 1
ATOM 2314 C C . SER A 1 296 ? 9.394 -0.147 -26.545 1.00 93.75 296 SER A C 1
ATOM 2316 O O . SER A 1 296 ? 10.496 -0.348 -27.063 1.00 93.75 296 SER A O 1
ATOM 2318 N N . GLY A 1 297 ? 8.581 -1.129 -26.153 1.00 93.25 297 GLY A N 1
ATOM 2319 C CA . GLY A 1 297 ? 8.718 -2.494 -26.661 1.00 93.25 297 GLY A CA 1
ATOM 2320 C C . GLY A 1 297 ? 8.387 -2.542 -28.155 1.00 93.25 297 GLY A C 1
ATOM 2321 O O . GLY A 1 297 ? 7.606 -1.731 -28.648 1.00 93.25 297 GLY A O 1
ATOM 2322 N N . ILE A 1 298 ? 8.985 -3.465 -28.897 1.00 93.38 298 ILE A N 1
ATOM 2323 C CA . ILE A 1 298 ? 8.777 -3.580 -30.340 1.00 93.38 298 ILE A CA 1
ATOM 2324 C C . ILE A 1 298 ? 7.622 -4.536 -30.615 1.00 93.38 298 ILE A C 1
ATOM 2326 O O . ILE A 1 298 ? 7.635 -5.693 -30.205 1.00 93.38 298 ILE A O 1
ATOM 2330 N N . GLN A 1 299 ? 6.608 -4.061 -31.338 1.00 88.94 299 GLN A N 1
ATOM 2331 C CA . GLN A 1 299 ? 5.465 -4.884 -31.721 1.00 88.94 299 GLN A CA 1
ATOM 2332 C C . GLN A 1 299 ? 5.925 -6.152 -32.456 1.00 88.94 299 GLN A C 1
ATOM 2334 O O . GLN A 1 299 ? 6.623 -6.079 -33.464 1.00 88.94 299 GLN A O 1
ATOM 2339 N N . GLY A 1 300 ? 5.494 -7.315 -31.960 1.00 85.75 300 GLY A N 1
ATOM 2340 C CA . GLY A 1 300 ? 5.793 -8.609 -32.578 1.00 85.75 300 GLY A CA 1
ATOM 2341 C C . GLY A 1 300 ? 7.208 -9.141 -32.330 1.00 85.75 300 GLY A C 1
ATOM 2342 O O . GLY A 1 300 ? 7.558 -10.164 -32.914 1.00 85.75 300 GLY A O 1
ATOM 2343 N N . ALA A 1 301 ? 8.001 -8.490 -31.475 1.00 91.06 301 ALA A N 1
ATOM 2344 C CA . ALA A 1 301 ? 9.326 -8.947 -31.070 1.00 91.06 301 ALA A CA 1
ATOM 2345 C C . ALA A 1 301 ? 9.508 -8.841 -29.547 1.00 91.06 301 ALA A C 1
ATOM 2347 O O . ALA A 1 301 ? 8.816 -8.078 -28.879 1.00 91.06 301 ALA A O 1
ATOM 2348 N N . ASP A 1 302 ? 10.493 -9.561 -29.012 1.00 92.00 302 ASP A N 1
ATOM 2349 C CA . ASP A 1 302 ? 10.909 -9.466 -27.603 1.00 92.00 302 ASP A CA 1
ATOM 2350 C C . ASP A 1 302 ? 11.929 -8.328 -27.389 1.00 92.00 302 ASP A C 1
ATOM 2352 O O . ASP A 1 302 ? 12.781 -8.402 -26.507 1.00 92.00 302 ASP A O 1
ATOM 2356 N N . ASP A 1 303 ? 11.897 -7.296 -28.237 1.00 95.75 303 ASP A N 1
ATOM 2357 C CA . ASP A 1 303 ? 12.888 -6.219 -28.272 1.00 95.75 303 ASP A CA 1
ATOM 2358 C C . ASP A 1 303 ? 12.380 -4.942 -27.602 1.00 95.75 303 ASP A C 1
ATOM 2360 O O . ASP A 1 303 ? 11.188 -4.635 -27.629 1.00 95.75 303 ASP A O 1
ATOM 2364 N N . LEU A 1 304 ? 13.299 -4.181 -27.006 1.00 95.50 304 LEU A N 1
ATOM 2365 C CA . LEU A 1 304 ? 13.020 -2.896 -26.365 1.00 95.50 304 LEU A CA 1
ATOM 2366 C C . LEU A 1 304 ? 13.905 -1.843 -26.998 1.00 95.50 304 LEU A C 1
ATOM 2368 O O . LEU A 1 304 ? 15.099 -2.068 -27.149 1.00 95.50 304 LEU A O 1
ATOM 2372 N N . ALA A 1 305 ? 13.373 -0.661 -27.275 1.00 97.25 305 ALA A N 1
ATOM 2373 C CA . ALA A 1 305 ? 14.184 0.448 -27.745 1.00 97.25 305 ALA A CA 1
ATOM 2374 C C . ALA A 1 305 ? 13.947 1.717 -26.935 1.00 97.25 305 ALA A C 1
ATOM 2376 O O . ALA A 1 305 ? 12.824 2.019 -26.540 1.00 97.25 305 ALA A O 1
ATOM 2377 N N . GLN A 1 306 ? 15.032 2.435 -26.659 1.00 97.31 306 GLN A N 1
ATOM 2378 C CA . GLN A 1 306 ? 15.081 3.580 -25.759 1.00 97.31 306 GLN A CA 1
ATOM 2379 C C . GLN A 1 306 ? 15.903 4.691 -26.417 1.00 97.31 306 GLN A C 1
ATOM 2381 O O . GLN A 1 306 ? 17.043 4.463 -26.813 1.00 97.31 306 GLN A O 1
ATOM 2386 N N . TRP A 1 307 ? 15.348 5.896 -26.524 1.00 97.75 307 TRP A N 1
ATOM 2387 C CA . TRP A 1 307 ? 15.977 7.058 -27.174 1.00 97.75 307 TRP A CA 1
ATOM 2388 C C . TRP A 1 307 ? 15.718 8.355 -26.392 1.00 97.75 307 TRP A C 1
ATOM 2390 O O . TRP A 1 307 ? 15.559 9.437 -26.962 1.00 97.75 307 TRP A O 1
ATOM 2400 N N . GLY A 1 308 ? 15.658 8.241 -25.061 1.00 96.88 308 GLY A N 1
ATOM 2401 C CA . GLY A 1 308 ? 15.539 9.378 -24.148 1.00 96.88 308 GLY A CA 1
ATOM 2402 C C . GLY A 1 308 ? 16.660 10.415 -24.346 1.00 96.88 308 GLY A C 1
ATOM 2403 O O . GLY A 1 308 ? 17.768 10.051 -24.760 1.00 96.88 308 GLY A O 1
ATOM 2404 N N . PRO A 1 309 ? 16.397 11.707 -24.064 1.00 97.19 309 PRO A N 1
ATOM 2405 C CA . PRO A 1 309 ? 17.314 12.798 -24.393 1.00 97.19 309 PRO A CA 1
ATOM 2406 C C . PRO A 1 309 ? 18.633 12.760 -23.609 1.00 97.19 309 PRO A C 1
ATOM 2408 O O . PRO A 1 309 ? 19.664 13.166 -24.145 1.00 97.19 309 PRO A O 1
ATOM 2411 N N . SER A 1 310 ? 18.641 12.227 -22.385 1.00 97.44 310 SER A N 1
ATOM 2412 C CA . SER A 1 310 ? 19.852 12.030 -21.579 1.00 97.44 310 SER A CA 1
ATOM 2413 C C . SER A 1 310 ? 20.094 10.560 -21.208 1.00 97.44 310 SER A C 1
ATOM 2415 O O . SER A 1 310 ? 19.212 9.712 -21.337 1.00 97.44 310 SER A O 1
ATOM 2417 N N . GLU A 1 311 ? 21.296 10.245 -20.708 1.00 97.19 311 GLU A N 1
ATOM 2418 C CA . GLU A 1 311 ? 21.582 8.919 -20.128 1.00 97.19 311 GLU A CA 1
ATOM 2419 C C . GLU A 1 311 ? 20.651 8.624 -18.936 1.00 97.19 311 GLU A C 1
ATOM 2421 O O . GLU A 1 311 ? 20.211 7.492 -18.753 1.00 97.19 311 GLU A O 1
ATOM 2426 N N . ALA A 1 312 ? 20.324 9.630 -18.116 1.00 96.19 312 ALA A N 1
ATOM 2427 C CA . ALA A 1 312 ? 19.421 9.437 -16.984 1.00 96.19 312 ALA A CA 1
ATOM 2428 C C . ALA A 1 312 ? 18.023 9.012 -17.454 1.00 96.19 312 ALA A C 1
ATOM 2430 O O . ALA A 1 312 ? 17.479 8.053 -16.912 1.00 96.19 312 ALA A O 1
ATOM 2431 N N . ASP A 1 313 ? 17.514 9.656 -18.506 1.00 96.44 313 ASP A N 1
ATOM 2432 C CA . ASP A 1 313 ? 16.231 9.319 -19.123 1.00 96.44 313 ASP A CA 1
ATOM 2433 C C . ASP A 1 313 ? 16.218 7.870 -19.638 1.00 96.44 313 ASP A C 1
ATOM 2435 O O . ASP A 1 313 ? 15.344 7.066 -19.310 1.00 96.44 313 ASP A O 1
ATOM 2439 N N . ARG A 1 314 ? 17.250 7.490 -20.402 1.00 97.75 314 ARG A N 1
ATOM 2440 C CA . ARG A 1 314 ? 17.354 6.138 -20.970 1.00 97.75 314 ARG A CA 1
ATOM 2441 C C . ARG A 1 314 ? 17.457 5.057 -19.897 1.00 97.75 314 ARG A C 1
ATOM 2443 O O . ARG A 1 314 ? 16.842 4.009 -20.055 1.00 97.75 314 ARG A O 1
ATOM 2450 N N . ARG A 1 315 ? 18.183 5.296 -18.798 1.00 96.56 315 ARG A N 1
ATOM 2451 C CA . ARG A 1 315 ? 18.289 4.337 -17.681 1.00 96.56 315 ARG A CA 1
ATOM 2452 C C . ARG A 1 315 ? 16.979 4.191 -16.908 1.00 96.56 315 ARG A C 1
ATOM 2454 O O . ARG A 1 315 ? 16.596 3.070 -16.590 1.00 96.56 315 ARG A O 1
ATOM 2461 N N . ASP A 1 316 ? 16.302 5.300 -16.618 1.00 96.38 316 ASP A N 1
ATOM 2462 C CA . ASP A 1 316 ? 15.018 5.312 -15.904 1.00 96.38 316 ASP A CA 1
ATOM 2463 C C . ASP A 1 316 ? 13.941 4.529 -16.655 1.00 96.38 316 ASP A C 1
ATOM 2465 O O . ASP A 1 316 ? 13.285 3.648 -16.093 1.00 96.38 316 ASP A O 1
ATOM 2469 N N . MET A 1 317 ? 13.831 4.791 -17.954 1.00 95.56 317 MET A N 1
ATOM 2470 C CA . MET A 1 317 ? 12.869 4.126 -18.818 1.00 95.56 317 MET A CA 1
ATOM 2471 C C . MET A 1 317 ? 13.244 2.663 -19.084 1.00 95.56 317 MET A C 1
ATOM 2473 O O . MET A 1 317 ? 12.361 1.811 -19.045 1.00 95.56 317 MET A O 1
ATOM 2477 N N . LEU A 1 318 ? 14.536 2.344 -19.254 1.00 96.69 318 LEU A N 1
ATOM 2478 C CA . LEU A 1 318 ? 15.016 0.963 -19.365 1.00 96.69 318 LEU A CA 1
ATOM 2479 C C . LEU A 1 318 ? 14.569 0.120 -18.169 1.00 96.69 318 LEU A C 1
ATOM 2481 O O . LEU A 1 318 ? 14.014 -0.958 -18.359 1.00 96.69 318 LEU A O 1
ATOM 2485 N N . VAL A 1 319 ? 14.789 0.608 -16.945 1.00 96.88 319 VAL A N 1
ATOM 2486 C CA . VAL A 1 319 ? 14.377 -0.115 -15.735 1.00 96.88 319 VAL A CA 1
ATOM 2487 C C . VAL A 1 319 ? 12.858 -0.252 -15.671 1.00 96.88 319 VAL A C 1
ATOM 2489 O O . VAL A 1 319 ? 12.368 -1.346 -15.397 1.00 96.88 319 VAL A O 1
ATOM 2492 N N . ARG A 1 320 ? 12.110 0.818 -15.968 1.00 95.81 320 ARG A N 1
ATOM 2493 C CA . ARG A 1 320 ? 10.639 0.804 -15.926 1.00 95.81 320 ARG A CA 1
ATOM 2494 C C . ARG A 1 320 ? 10.053 -0.236 -16.885 1.00 95.81 320 ARG A C 1
ATOM 2496 O O . ARG A 1 320 ? 9.210 -1.033 -16.483 1.00 95.81 320 ARG A O 1
ATOM 2503 N N . GLU A 1 321 ? 10.515 -0.256 -18.131 1.00 95.06 321 GLU A N 1
ATOM 2504 C CA . GLU A 1 321 ? 10.037 -1.203 -19.145 1.00 95.06 321 GLU A CA 1
ATOM 2505 C C . GLU A 1 321 ? 10.499 -2.641 -18.842 1.00 95.06 321 GLU A C 1
ATOM 2507 O O . GLU A 1 321 ? 9.718 -3.584 -18.974 1.00 95.06 321 GLU A O 1
ATOM 2512 N N . ALA A 1 322 ? 11.728 -2.816 -18.339 1.00 96.38 322 ALA A N 1
ATOM 2513 C CA . ALA A 1 322 ? 12.231 -4.119 -17.906 1.00 96.38 322 ALA A CA 1
ATOM 2514 C C . ALA A 1 322 ? 11.366 -4.735 -16.791 1.00 96.38 322 ALA A C 1
ATOM 2516 O O . ALA A 1 322 ? 11.058 -5.925 -16.848 1.00 96.38 322 ALA A O 1
ATOM 2517 N N . VAL A 1 323 ? 10.915 -3.939 -15.812 1.00 97.00 323 VAL A N 1
ATOM 2518 C CA . VAL A 1 323 ? 9.957 -4.395 -14.784 1.00 97.00 323 VAL A CA 1
ATOM 2519 C C . VAL A 1 323 ? 8.659 -4.880 -15.423 1.00 97.00 323 VAL A C 1
ATOM 2521 O O . VAL A 1 323 ? 8.187 -5.965 -15.083 1.00 97.00 323 VAL A O 1
ATOM 2524 N N . GLY A 1 324 ? 8.105 -4.111 -16.367 1.00 95.81 324 GLY A N 1
ATOM 2525 C CA . GLY A 1 324 ? 6.883 -4.479 -17.084 1.00 95.81 324 GLY A CA 1
ATOM 2526 C C . GLY A 1 324 ? 6.993 -5.842 -17.772 1.00 95.81 324 GLY A C 1
ATOM 2527 O O . GLY A 1 324 ? 6.083 -6.662 -17.678 1.00 95.81 324 GLY A O 1
ATOM 2528 N N . TRP A 1 325 ? 8.133 -6.134 -18.396 1.00 96.19 325 TRP A N 1
ATOM 2529 C CA . TRP A 1 325 ? 8.377 -7.423 -19.047 1.00 96.19 325 TRP A CA 1
ATOM 2530 C C . TRP A 1 325 ? 8.567 -8.586 -18.083 1.00 96.19 325 TRP A C 1
ATOM 2532 O O . TRP A 1 325 ? 8.016 -9.660 -18.310 1.00 96.19 325 TRP A O 1
ATOM 2542 N N . LEU A 1 326 ? 9.300 -8.376 -16.988 1.00 97.44 326 LEU A N 1
ATOM 2543 C CA . LEU A 1 326 ? 9.445 -9.396 -15.949 1.00 97.44 326 LEU A CA 1
ATOM 2544 C C . LEU A 1 326 ? 8.086 -9.747 -15.334 1.00 97.44 326 LEU A C 1
ATOM 2546 O O . LEU A 1 326 ? 7.823 -10.904 -15.023 1.00 97.44 326 LEU A O 1
ATOM 2550 N N . PHE A 1 327 ? 7.204 -8.759 -15.190 1.00 97.62 327 PHE A N 1
ATOM 2551 C CA . PHE A 1 327 ? 5.838 -8.960 -14.715 1.00 97.62 327 PHE A CA 1
ATOM 2552 C C . PHE A 1 327 ? 4.957 -9.671 -15.747 1.00 97.62 327 PHE A C 1
ATOM 2554 O O . PHE A 1 327 ? 4.151 -10.528 -15.374 1.00 97.62 327 PHE A O 1
ATOM 2561 N N . ALA A 1 328 ? 5.132 -9.367 -17.033 1.00 96.62 328 ALA A N 1
ATOM 2562 C CA . ALA A 1 328 ? 4.448 -10.067 -18.111 1.00 96.62 328 ALA A CA 1
ATOM 2563 C C . ALA A 1 328 ? 4.837 -11.554 -18.157 1.00 96.62 328 ALA A C 1
ATOM 2565 O O . ALA A 1 328 ? 3.948 -12.398 -18.213 1.00 96.62 328 ALA A O 1
ATOM 2566 N N . ASP A 1 329 ? 6.129 -11.880 -18.060 1.00 97.19 329 ASP A N 1
ATOM 2567 C CA . ASP A 1 329 ? 6.620 -13.266 -18.040 1.00 97.19 329 ASP A CA 1
ATOM 2568 C C . ASP A 1 329 ? 6.195 -14.009 -16.764 1.00 97.19 329 ASP A C 1
ATOM 2570 O O . ASP A 1 329 ? 5.595 -15.082 -16.831 1.00 97.19 329 ASP A O 1
ATOM 2574 N N . ALA A 1 330 ? 6.445 -13.422 -15.592 1.00 97.06 330 ALA A N 1
ATOM 2575 C CA . ALA A 1 330 ? 6.211 -14.109 -14.329 1.00 97.06 330 ALA A CA 1
ATOM 2576 C C . ALA A 1 330 ? 4.724 -14.234 -13.982 1.00 97.06 330 ALA A C 1
ATOM 2578 O O . ALA A 1 330 ? 4.330 -15.191 -13.313 1.00 97.06 330 ALA A O 1
ATOM 2579 N N . TYR A 1 331 ? 3.889 -13.275 -14.381 1.00 97.69 331 TYR A N 1
ATOM 2580 C CA . TYR A 1 331 ? 2.507 -13.195 -13.908 1.00 97.69 331 TYR A CA 1
ATOM 2581 C C . TYR A 1 331 ? 1.468 -13.001 -15.006 1.00 97.69 331 TYR A C 1
ATOM 2583 O O . TYR A 1 331 ? 0.300 -13.180 -14.706 1.00 97.69 331 TYR A O 1
ATOM 2591 N N . GLY A 1 332 ? 1.830 -12.657 -16.245 1.00 97.38 332 GLY A N 1
ATOM 2592 C CA . GLY A 1 332 ? 0.858 -12.262 -17.275 1.00 97.38 332 GLY A CA 1
ATOM 2593 C C . GLY A 1 332 ? 0.373 -10.812 -17.138 1.00 97.38 332 GLY A C 1
ATOM 2594 O O . GLY A 1 332 ? -0.605 -10.408 -17.769 1.00 97.38 332 GLY A O 1
ATOM 2595 N N . ILE A 1 333 ? 1.047 -9.999 -16.320 1.00 97.69 333 ILE A N 1
ATOM 2596 C CA . ILE A 1 333 ? 0.711 -8.584 -16.144 1.00 97.69 333 ILE A CA 1
ATOM 2597 C C . ILE A 1 333 ? 1.281 -7.777 -17.311 1.00 97.69 333 ILE A C 1
ATOM 2599 O O . ILE A 1 333 ? 2.488 -7.637 -17.464 1.00 97.69 333 ILE A O 1
ATOM 2603 N N . THR A 1 334 ? 0.395 -7.203 -18.120 1.00 96.38 334 THR A N 1
ATOM 2604 C CA . THR A 1 334 ? 0.750 -6.329 -19.249 1.00 96.38 334 THR A CA 1
ATOM 2605 C C . THR A 1 334 ? 0.328 -4.872 -19.013 1.00 96.38 334 THR A C 1
ATOM 2607 O O . THR A 1 334 ? -0.227 -4.526 -17.969 1.00 96.38 334 THR A O 1
ATOM 2610 N N . THR A 1 335 ? 0.511 -4.016 -20.023 1.00 95.69 335 THR A N 1
ATOM 2611 C CA . THR A 1 335 ? 0.038 -2.619 -20.054 1.00 95.69 335 THR A CA 1
ATOM 2612 C C . THR A 1 335 ? -1.483 -2.459 -19.918 1.00 95.69 335 THR A C 1
ATOM 2614 O O . THR A 1 335 ? -1.956 -1.352 -19.657 1.00 95.69 335 THR A O 1
ATOM 2617 N N . ALA A 1 336 ? -2.257 -3.545 -20.039 1.00 97.06 336 ALA A N 1
ATOM 2618 C CA . ALA A 1 336 ? -3.684 -3.563 -19.717 1.00 97.06 336 ALA A CA 1
ATOM 2619 C C . ALA A 1 336 ? -3.965 -3.345 -18.216 1.00 97.06 336 ALA A C 1
ATOM 2621 O O . ALA A 1 336 ? -5.056 -2.910 -17.858 1.00 97.06 336 ALA A O 1
ATOM 2622 N N . HIS A 1 337 ? -2.979 -3.593 -17.350 1.00 97.94 337 HIS A N 1
ATOM 2623 C CA . HIS A 1 337 ? -3.062 -3.403 -15.901 1.00 97.94 337 HIS A CA 1
ATOM 2624 C C . HIS A 1 337 ? -2.294 -2.138 -15.500 1.00 97.94 337 HIS A C 1
ATOM 2626 O O . HIS A 1 337 ? -1.254 -2.202 -14.843 1.00 97.94 337 HIS A O 1
ATOM 2632 N N . GLY A 1 338 ? -2.780 -0.974 -15.935 1.00 97.62 338 GLY A N 1
ATOM 2633 C CA . GLY A 1 338 ? -2.046 0.294 -15.892 1.00 97.62 338 GLY A CA 1
ATOM 2634 C C . GLY A 1 338 ? -1.500 0.658 -14.511 1.00 97.62 338 GLY A C 1
ATOM 2635 O O . GLY A 1 338 ? -0.348 1.070 -14.402 1.00 97.62 338 GLY A O 1
ATOM 2636 N N . TRP A 1 339 ? -2.280 0.442 -13.447 1.00 98.25 339 TRP A N 1
ATOM 2637 C CA . TRP A 1 339 ? -1.836 0.728 -12.079 1.00 98.25 339 TRP A CA 1
ATOM 2638 C C . TRP A 1 339 ? -0.680 -0.169 -11.621 1.00 98.25 339 TRP A C 1
ATOM 2640 O O . TRP A 1 339 ? 0.203 0.301 -10.907 1.00 98.25 339 TRP A O 1
ATOM 2650 N N . VAL A 1 340 ? -0.664 -1.438 -12.042 1.00 97.56 340 VAL A N 1
ATOM 2651 C CA . VAL A 1 340 ? 0.423 -2.365 -11.712 1.00 97.56 340 VAL A CA 1
ATOM 2652 C C . VAL A 1 340 ? 1.659 -1.987 -12.508 1.00 97.56 340 VAL A C 1
ATOM 2654 O O . VAL A 1 340 ? 2.729 -1.803 -11.937 1.00 97.56 340 VAL A O 1
ATOM 2657 N N . HIS A 1 341 ? 1.493 -1.814 -13.819 1.00 96.56 341 HIS A N 1
ATOM 2658 C CA . HIS A 1 341 ? 2.587 -1.504 -14.727 1.00 96.56 341 HIS A CA 1
ATOM 2659 C C . HIS A 1 341 ? 3.303 -0.206 -14.329 1.00 96.56 341 HIS A C 1
ATOM 2661 O O . HIS A 1 341 ? 4.511 -0.204 -14.101 1.00 96.56 341 HIS A O 1
ATOM 2667 N N . GLU A 1 342 ? 2.563 0.897 -14.190 1.00 96.50 342 GLU A N 1
ATOM 2668 C CA . GLU A 1 342 ? 3.161 2.190 -13.849 1.00 96.50 342 GLU A CA 1
ATOM 2669 C C . GLU A 1 342 ? 3.529 2.275 -12.368 1.00 96.50 342 GLU A C 1
ATOM 2671 O O . GLU A 1 342 ? 4.638 2.692 -12.047 1.00 96.50 342 GLU A O 1
ATOM 2676 N N . GLY A 1 343 ? 2.650 1.847 -11.456 1.00 97.94 343 GLY A N 1
ATOM 2677 C CA . GLY A 1 343 ? 2.893 1.963 -10.017 1.00 97.94 343 GLY A CA 1
ATOM 2678 C C . GLY A 1 343 ? 4.158 1.225 -9.576 1.00 97.94 343 GLY A C 1
ATOM 2679 O O . GLY A 1 343 ? 5.017 1.811 -8.912 1.00 97.94 343 GLY A O 1
ATOM 2680 N N . PHE A 1 344 ? 4.314 -0.035 -9.995 1.00 98.06 344 PHE A N 1
ATOM 2681 C CA . PHE A 1 344 ? 5.484 -0.847 -9.649 1.00 98.06 344 PHE A CA 1
ATOM 2682 C C . PHE A 1 344 ? 6.703 -0.468 -10.475 1.00 98.06 344 PHE A C 1
ATOM 2684 O O . PHE A 1 344 ? 7.796 -0.399 -9.917 1.00 98.06 344 PHE A O 1
ATOM 2691 N N . GLY A 1 345 ? 6.527 -0.157 -11.762 1.00 97.06 345 GLY A N 1
ATOM 2692 C CA . GLY A 1 345 ? 7.607 0.359 -12.598 1.00 97.06 345 GLY A CA 1
ATOM 2693 C C . GLY A 1 345 ? 8.263 1.590 -11.969 1.00 97.06 345 GLY A C 1
ATOM 2694 O O . GLY A 1 345 ? 9.479 1.629 -11.811 1.00 97.06 345 GLY A O 1
ATOM 2695 N N . LEU A 1 346 ? 7.467 2.552 -11.495 1.00 97.06 346 LEU A N 1
ATOM 2696 C CA . LEU A 1 346 ? 7.963 3.763 -10.832 1.00 97.06 346 LEU A CA 1
ATOM 2697 C C . LEU A 1 346 ? 8.578 3.495 -9.459 1.00 97.06 346 LEU A C 1
ATOM 2699 O O . LEU A 1 346 ? 9.565 4.135 -9.085 1.00 97.06 346 LEU A O 1
ATOM 2703 N N . TYR A 1 347 ? 8.000 2.566 -8.697 1.00 97.81 347 TYR A N 1
ATOM 2704 C CA . TYR A 1 347 ? 8.546 2.166 -7.405 1.00 97.81 347 TYR A CA 1
ATOM 2705 C C . TYR A 1 347 ? 9.941 1.537 -7.560 1.00 97.81 347 TYR A C 1
ATOM 2707 O O . TYR A 1 347 ? 10.890 1.974 -6.907 1.00 97.81 347 TYR A O 1
ATOM 2715 N N . PHE A 1 348 ? 10.101 0.586 -8.483 1.00 97.50 348 PHE A N 1
ATOM 2716 C CA . PHE A 1 348 ? 11.378 -0.088 -8.721 1.00 97.50 348 PHE A CA 1
ATOM 2717 C C . PHE A 1 348 ? 12.400 0.782 -9.459 1.00 97.50 348 PHE A C 1
ATOM 2719 O O . PHE A 1 348 ? 13.581 0.729 -9.115 1.00 97.50 348 PHE A O 1
ATOM 2726 N N . SER A 1 349 ? 11.989 1.644 -10.397 1.00 96.62 349 SER A N 1
ATOM 2727 C CA . SER A 1 349 ? 12.904 2.625 -11.004 1.00 96.62 349 SER A CA 1
ATOM 2728 C C . SER A 1 349 ? 13.522 3.534 -9.945 1.00 96.62 349 SER A C 1
ATOM 2730 O O . SER A 1 349 ? 14.740 3.735 -9.937 1.00 96.62 349 SER A O 1
ATOM 2732 N N . LYS A 1 350 ? 12.735 3.987 -8.959 1.00 95.94 350 LYS A N 1
ATOM 2733 C CA . LYS A 1 350 ? 13.288 4.732 -7.824 1.00 95.94 350 LYS A CA 1
ATOM 2734 C C . LYS A 1 350 ? 14.318 3.913 -7.045 1.00 95.94 350 LYS A C 1
ATOM 2736 O O . LYS A 1 350 ? 15.331 4.465 -6.636 1.00 95.94 350 LYS A O 1
ATOM 2741 N N . GLN A 1 351 ? 14.090 2.625 -6.825 1.00 96.06 351 GLN A N 1
ATOM 2742 C CA . GLN A 1 351 ? 15.024 1.795 -6.060 1.00 96.06 351 GLN A CA 1
ATOM 2743 C C . GLN A 1 351 ? 16.332 1.520 -6.812 1.00 96.06 351 GLN A C 1
ATOM 2745 O O . GLN A 1 351 ? 17.401 1.594 -6.213 1.00 96.06 351 GLN A O 1
ATOM 2750 N N . ILE A 1 352 ? 16.263 1.243 -8.117 1.00 97.50 352 ILE A N 1
ATOM 2751 C CA . ILE A 1 352 ? 17.431 0.839 -8.914 1.00 97.50 352 ILE A CA 1
ATOM 2752 C C . ILE A 1 352 ? 18.242 2.034 -9.423 1.00 97.50 352 ILE A C 1
ATOM 2754 O O . ILE A 1 352 ? 19.470 1.992 -9.382 1.00 97.50 352 ILE A O 1
ATOM 2758 N N . VAL A 1 353 ? 17.589 3.094 -9.912 1.00 96.44 353 VAL A N 1
ATOM 2759 C CA . VAL A 1 353 ? 18.274 4.253 -10.525 1.00 96.44 353 VAL A CA 1
ATOM 2760 C C . VAL A 1 353 ? 18.034 5.572 -9.795 1.00 96.44 353 VAL A C 1
ATOM 2762 O O . VAL A 1 353 ? 18.573 6.601 -10.198 1.00 96.44 353 VAL A O 1
ATOM 2765 N N . ASN A 1 354 ? 17.289 5.558 -8.685 1.00 95.19 354 ASN A N 1
ATOM 2766 C CA . ASN A 1 354 ? 17.011 6.732 -7.852 1.00 95.19 354 ASN A CA 1
ATOM 2767 C C . ASN A 1 354 ? 16.274 7.875 -8.571 1.00 95.19 354 ASN A C 1
ATOM 2769 O O . ASN A 1 354 ? 16.314 9.028 -8.131 1.00 95.19 354 ASN A O 1
ATOM 2773 N N . THR A 1 355 ? 15.549 7.562 -9.642 1.00 94.06 355 THR A N 1
ATOM 2774 C CA . THR A 1 355 ? 14.812 8.533 -10.456 1.00 94.06 355 THR A CA 1
ATOM 2775 C C . THR A 1 355 ? 13.380 8.078 -10.739 1.00 94.06 355 THR A C 1
ATOM 2777 O O . THR A 1 355 ? 13.001 6.953 -10.416 1.00 94.06 355 THR A O 1
ATOM 2780 N N . ARG A 1 356 ? 12.570 9.013 -11.257 1.00 93.81 356 ARG A N 1
ATOM 2781 C CA . ARG A 1 356 ? 11.192 8.816 -11.747 1.00 93.81 356 ARG A CA 1
ATOM 2782 C C . ARG A 1 356 ? 10.934 9.752 -12.929 1.00 93.81 356 ARG A C 1
ATOM 2784 O O . ARG A 1 356 ? 10.036 10.593 -12.890 1.00 93.81 356 ARG A O 1
ATOM 2791 N N . LEU A 1 357 ? 11.823 9.711 -13.915 1.00 94.38 357 LEU A N 1
ATOM 2792 C CA . LEU A 1 357 ? 11.813 10.679 -15.017 1.00 94.38 357 LEU A CA 1
ATOM 2793 C C . LEU A 1 357 ? 10.698 10.386 -16.021 1.00 94.38 357 LEU A C 1
ATOM 2795 O O . LEU A 1 357 ? 10.163 11.315 -16.626 1.00 94.38 357 LEU A O 1
ATOM 2799 N N . HIS A 1 358 ? 10.320 9.114 -16.167 1.00 91.94 358 HIS A N 1
ATOM 2800 C CA . HIS A 1 358 ? 9.355 8.687 -17.170 1.00 91.94 358 HIS A CA 1
ATOM 2801 C C . HIS A 1 358 ? 8.168 7.953 -16.575 1.00 91.94 358 HIS A C 1
ATOM 2803 O O . HIS A 1 358 ? 8.305 6.959 -15.869 1.00 91.94 358 HIS A O 1
ATOM 2809 N N . TRP A 1 359 ? 6.989 8.430 -16.943 1.00 93.19 359 TRP A N 1
ATOM 2810 C CA . TRP A 1 359 ? 5.702 7.861 -16.586 1.00 93.19 359 TRP A CA 1
ATOM 2811 C C . TRP A 1 359 ? 4.683 8.231 -17.657 1.00 93.19 359 TRP A C 1
ATOM 2813 O O . TRP A 1 359 ? 4.798 9.279 -18.302 1.00 93.19 359 TRP A O 1
ATOM 2823 N N . PHE A 1 360 ? 3.671 7.386 -17.833 1.00 89.69 360 PHE A N 1
ATOM 2824 C CA . PHE A 1 360 ? 2.563 7.671 -18.739 1.00 89.69 360 PHE A CA 1
ATOM 2825 C C . PHE A 1 360 ? 1.303 8.015 -17.960 1.00 89.69 360 PHE A C 1
ATOM 2827 O O . PHE A 1 360 ? 0.735 7.185 -17.258 1.00 89.69 360 PHE A O 1
ATOM 2834 N N . ALA A 1 361 ? 0.834 9.247 -18.134 1.00 92.62 361 ALA A N 1
ATOM 2835 C CA . ALA A 1 361 ? -0.480 9.650 -17.668 1.00 92.62 361 ALA A CA 1
ATOM 2836 C C . ALA A 1 361 ? -1.112 10.656 -18.626 1.00 92.62 361 ALA A C 1
ATOM 2838 O O . ALA A 1 361 ? -0.443 11.548 -19.164 1.00 92.62 361 ALA A O 1
ATOM 2839 N N . ARG A 1 362 ? -2.427 10.557 -18.795 1.00 93.00 362 ARG A N 1
ATOM 2840 C CA . ARG A 1 362 ? -3.243 11.588 -19.437 1.00 93.00 362 ARG A CA 1
ATOM 2841 C C . ARG A 1 362 ? -3.574 12.705 -18.448 1.00 93.00 362 ARG A C 1
ATOM 2843 O O . ARG A 1 362 ? -3.577 12.462 -17.239 1.00 93.00 362 ARG A O 1
ATOM 2850 N N . PRO A 1 363 ? -3.839 13.925 -18.933 1.00 88.06 363 PRO A N 1
ATOM 2851 C CA . PRO A 1 363 ? -4.461 14.940 -18.098 1.00 88.06 363 PRO A CA 1
ATOM 2852 C C . PRO A 1 363 ? -5.782 14.405 -17.538 1.00 88.06 363 PRO A C 1
ATOM 2854 O O . PRO A 1 363 ? -6.489 13.664 -18.230 1.00 88.06 363 PRO A O 1
ATOM 2857 N N . ALA A 1 364 ? -6.109 14.742 -16.292 1.00 85.06 364 ALA A N 1
ATOM 2858 C CA . ALA A 1 364 ? -7.395 14.370 -15.720 1.00 85.06 364 ALA A CA 1
ATOM 2859 C C . ALA A 1 364 ? -8.557 14.941 -16.560 1.00 85.06 364 ALA A C 1
ATOM 2861 O O . ALA A 1 364 ? -8.639 16.144 -16.790 1.00 85.06 364 ALA A O 1
ATOM 2862 N N . GLU A 1 365 ? -9.472 14.075 -17.014 1.00 82.00 365 GLU A N 1
ATOM 2863 C CA . GLU A 1 365 ? -10.679 14.491 -17.759 1.00 82.00 365 GLU A CA 1
ATOM 2864 C C . GLU A 1 365 ? -11.674 15.262 -16.873 1.00 82.00 365 GLU A C 1
ATOM 2866 O O . GLU A 1 365 ? -12.539 15.982 -17.369 1.00 82.00 365 GLU A O 1
ATOM 2871 N N . TYR A 1 366 ? -11.546 15.103 -15.555 1.00 77.62 366 TYR A N 1
ATOM 2872 C CA . TYR A 1 366 ? -12.387 15.715 -14.538 1.00 77.62 366 TYR A CA 1
ATOM 2873 C C . TYR A 1 366 ? -11.496 16.501 -13.578 1.00 77.62 366 TYR A C 1
ATOM 2875 O O . TYR A 1 366 ? -10.493 15.977 -13.098 1.00 77.62 366 TYR A O 1
ATOM 2883 N N . GLY A 1 367 ? -11.879 17.740 -13.280 1.00 83.69 367 GLY A N 1
ATOM 2884 C CA . GLY A 1 367 ? -11.084 18.661 -12.465 1.00 83.69 367 GLY A CA 1
ATOM 2885 C C . GLY A 1 367 ? -10.598 19.865 -13.267 1.00 83.69 367 GLY A C 1
ATOM 2886 O O . GLY A 1 367 ? -10.981 20.058 -14.421 1.00 83.69 367 GLY A O 1
ATOM 2887 N N . ARG A 1 368 ? -9.795 20.715 -12.625 1.00 87.38 368 ARG A N 1
ATOM 2888 C CA . ARG A 1 368 ? -9.174 21.873 -13.275 1.00 87.38 368 ARG A CA 1
ATOM 2889 C C . ARG A 1 368 ? -7.859 21.437 -13.911 1.00 87.38 368 ARG A C 1
ATOM 2891 O O . ARG A 1 368 ? -7.055 20.778 -13.256 1.00 87.38 368 ARG A O 1
ATOM 2898 N N . VAL A 1 369 ? -7.640 21.813 -15.169 1.00 89.81 369 VAL A N 1
ATOM 2899 C CA . VAL A 1 369 ? -6.407 21.489 -15.912 1.00 89.81 369 VAL A CA 1
ATOM 2900 C C . VAL A 1 369 ? -5.183 22.037 -15.178 1.00 89.81 369 VAL A C 1
ATOM 2902 O O . VAL A 1 369 ? -4.157 21.372 -15.095 1.00 89.81 369 VAL A O 1
ATOM 2905 N N . GLU A 1 370 ? -5.328 23.206 -14.558 1.00 93.25 370 GLU A N 1
ATOM 2906 C CA . GLU A 1 370 ? -4.284 23.874 -13.791 1.00 93.25 370 GLU A CA 1
ATOM 2907 C C . GLU A 1 370 ? -3.850 23.061 -12.561 1.00 93.25 370 GLU A C 1
ATOM 2909 O O . GLU A 1 370 ? -2.670 23.069 -12.207 1.00 93.25 370 GLU A O 1
ATOM 2914 N N . ASP A 1 371 ? -4.776 22.332 -11.926 1.00 92.94 371 ASP A N 1
ATOM 2915 C CA . ASP A 1 371 ? -4.470 21.491 -10.764 1.00 92.94 371 ASP A CA 1
ATOM 2916 C C . ASP A 1 371 ? -3.663 20.248 -11.190 1.00 92.94 371 ASP A C 1
ATOM 2918 O O . ASP A 1 371 ? -2.694 19.880 -10.516 1.00 92.94 371 ASP A O 1
ATOM 2922 N N . ASP A 1 372 ? -4.012 19.636 -12.332 1.00 93.38 372 ASP A N 1
ATOM 2923 C CA . ASP A 1 372 ? -3.266 18.514 -12.925 1.00 93.38 372 ASP A CA 1
ATOM 2924 C C . ASP A 1 372 ? -1.866 18.960 -13.363 1.00 93.38 372 ASP A C 1
ATOM 2926 O O . ASP A 1 372 ? -0.875 18.349 -12.969 1.00 93.38 372 ASP A O 1
ATOM 2930 N N . GLU A 1 373 ? -1.750 20.075 -14.090 1.00 94.38 373 GLU A N 1
ATOM 2931 C CA . GLU A 1 373 ? -0.460 20.644 -14.495 1.00 94.38 373 GLU A CA 1
ATOM 2932 C C . GLU A 1 373 ? 0.417 21.002 -13.290 1.00 94.38 373 GLU A C 1
ATOM 2934 O O . GLU A 1 373 ? 1.613 20.697 -13.275 1.00 94.38 373 GLU A O 1
ATOM 2939 N N . ALA A 1 374 ? -0.159 21.605 -12.246 1.00 95.00 374 ALA A N 1
ATOM 2940 C CA . ALA A 1 374 ? 0.565 21.905 -11.018 1.00 95.00 374 ALA A CA 1
ATOM 2941 C C . ALA A 1 374 ? 1.075 20.628 -10.337 1.00 95.00 374 ALA A C 1
ATOM 2943 O O . ALA A 1 374 ? 2.214 20.606 -9.864 1.00 95.00 374 ALA A O 1
ATOM 2944 N N . LEU A 1 375 ? 0.263 19.566 -10.291 1.00 95.44 375 LEU A N 1
ATOM 2945 C CA . LEU A 1 375 ? 0.677 18.269 -9.760 1.00 95.44 375 LEU A CA 1
ATOM 2946 C C . LEU A 1 375 ? 1.801 17.652 -10.603 1.00 95.44 375 LEU A C 1
ATOM 2948 O O . LEU A 1 375 ? 2.829 17.267 -10.046 1.00 95.44 375 LEU A O 1
ATOM 2952 N N . ARG A 1 376 ? 1.661 17.634 -11.934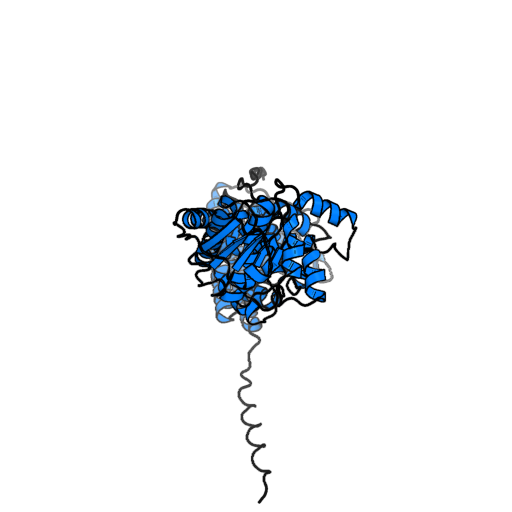 1.00 95.06 376 ARG A N 1
ATOM 2953 C CA . ARG A 1 376 ? 2.697 17.156 -12.865 1.00 95.06 376 ARG A CA 1
ATOM 2954 C C . ARG A 1 376 ? 4.020 17.888 -12.664 1.00 95.06 376 ARG A C 1
ATOM 2956 O O . ARG A 1 376 ? 5.062 17.246 -12.570 1.00 95.06 376 ARG A O 1
ATOM 2963 N N . ASN A 1 377 ? 3.979 19.215 -12.552 1.00 94.94 377 ASN A N 1
ATOM 2964 C CA . ASN A 1 377 ? 5.167 20.043 -12.344 1.00 94.94 377 ASN A CA 1
ATOM 2965 C C . ASN A 1 377 ? 5.859 19.733 -11.011 1.00 94.94 377 ASN A C 1
ATOM 2967 O O . ASN A 1 377 ? 7.087 19.659 -10.965 1.00 94.94 377 ASN A O 1
ATOM 2971 N N . ARG A 1 378 ? 5.093 19.503 -9.934 1.00 95.25 378 ARG A N 1
ATOM 2972 C CA . ARG A 1 378 ? 5.664 19.043 -8.659 1.00 95.25 378 ARG A CA 1
ATOM 2973 C C . ARG A 1 378 ? 6.280 17.656 -8.809 1.00 95.25 378 ARG A C 1
ATOM 2975 O O . ARG A 1 378 ? 7.434 17.478 -8.438 1.00 95.25 378 ARG A O 1
ATOM 2982 N N . MET A 1 379 ? 5.566 16.698 -9.395 1.00 95.19 379 MET A N 1
ATOM 2983 C CA . MET A 1 379 ? 6.043 15.321 -9.581 1.00 95.19 379 MET A CA 1
ATOM 2984 C C . MET A 1 379 ? 7.312 15.237 -10.441 1.00 95.19 379 MET A C 1
ATOM 2986 O O . MET A 1 379 ? 8.209 14.462 -10.118 1.00 95.19 379 MET A O 1
ATOM 2990 N N . ALA A 1 380 ? 7.425 16.065 -11.483 1.00 92.69 380 ALA A N 1
ATOM 2991 C CA . ALA A 1 380 ? 8.615 16.161 -12.330 1.00 92.69 380 ALA A CA 1
ATOM 2992 C C . ALA A 1 380 ? 9.846 16.722 -11.588 1.00 92.69 380 ALA A C 1
ATOM 2994 O O . ALA A 1 380 ? 10.983 16.544 -12.029 1.00 92.69 380 ALA A O 1
ATOM 2995 N N . GLY A 1 381 ? 9.648 17.389 -10.448 1.00 89.56 381 GLY A N 1
ATOM 2996 C CA . GLY A 1 381 ? 10.734 17.834 -9.588 1.00 89.56 381 GLY A CA 1
ATOM 2997 C C . GLY A 1 381 ? 11.453 16.650 -8.940 1.00 89.56 381 GLY A C 1
ATOM 2998 O O . GLY A 1 381 ? 10.888 15.952 -8.105 1.00 89.56 381 GLY A O 1
ATOM 2999 N N . GLY A 1 382 ? 12.745 16.466 -9.232 1.00 83.75 382 GLY A N 1
ATOM 3000 C CA . GLY A 1 382 ? 13.546 15.342 -8.712 1.00 83.75 382 GLY A CA 1
ATOM 3001 C C . GLY A 1 382 ? 13.737 15.282 -7.185 1.00 83.75 382 GLY A C 1
ATOM 3002 O O . GLY A 1 382 ? 14.381 14.361 -6.691 1.00 83.75 382 GLY A O 1
ATOM 3003 N N . LYS A 1 383 ? 13.209 16.256 -6.431 1.00 88.69 383 LYS A N 1
ATOM 3004 C CA . LYS A 1 383 ? 13.237 16.305 -4.956 1.00 88.69 383 LYS A CA 1
ATOM 3005 C C . LYS A 1 383 ? 11.870 16.074 -4.310 1.00 88.69 383 LYS A C 1
ATOM 3007 O O . LYS A 1 383 ? 11.779 16.090 -3.087 1.00 88.69 383 LYS A O 1
ATOM 3012 N N . THR A 1 384 ? 10.820 15.928 -5.107 1.00 94.25 384 THR A N 1
ATOM 3013 C CA . THR A 1 384 ? 9.461 15.781 -4.595 1.00 94.25 384 THR A CA 1
ATOM 3014 C C . THR A 1 384 ? 9.289 14.413 -3.957 1.00 94.25 384 THR A C 1
ATOM 3016 O O . THR A 1 384 ? 9.646 13.393 -4.545 1.00 94.25 384 THR A O 1
ATOM 3019 N N . ASP A 1 385 ? 8.722 14.402 -2.756 1.00 95.00 385 ASP A N 1
ATOM 3020 C CA . ASP A 1 385 ? 8.320 13.184 -2.068 1.00 95.00 385 ASP A CA 1
ATOM 3021 C C . ASP A 1 385 ? 6.947 12.757 -2.592 1.00 95.00 385 ASP A C 1
ATOM 3023 O O . ASP A 1 385 ? 5.920 13.352 -2.256 1.00 95.00 385 ASP A O 1
ATOM 3027 N N . TRP A 1 386 ? 6.931 11.760 -3.476 1.00 96.62 386 TRP A N 1
ATOM 3028 C CA . TRP A 1 386 ? 5.699 11.341 -4.140 1.00 96.62 386 TRP A CA 1
ATOM 3029 C C . TRP A 1 386 ? 4.726 10.674 -3.163 1.00 96.62 386 TRP A C 1
ATOM 3031 O O . TRP A 1 386 ? 3.517 10.828 -3.310 1.00 96.62 386 TRP A O 1
ATOM 3041 N N . LEU A 1 387 ? 5.223 10.004 -2.121 1.00 97.00 387 LEU A N 1
ATOM 3042 C CA . LEU A 1 387 ? 4.367 9.401 -1.098 1.00 97.00 387 LEU A CA 1
ATOM 3043 C C . LEU A 1 387 ? 3.672 10.467 -0.242 1.00 97.00 387 LEU A C 1
ATOM 3045 O O . LEU A 1 387 ? 2.490 10.324 0.084 1.00 97.00 387 LEU A O 1
ATOM 3049 N N . LEU A 1 388 ? 4.359 11.572 0.064 1.00 96.06 388 LEU A N 1
ATOM 3050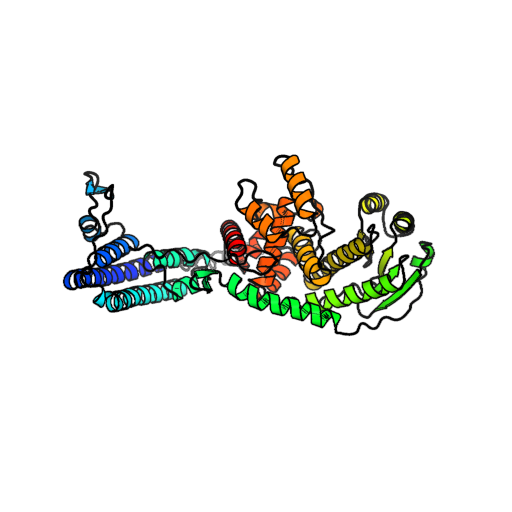 C CA . LEU A 1 388 ? 3.731 12.722 0.715 1.00 96.06 388 LEU A CA 1
ATOM 3051 C C . LEU A 1 388 ? 2.670 13.375 -0.183 1.00 96.06 388 LEU A C 1
ATOM 3053 O O . LEU A 1 388 ? 1.559 13.632 0.282 1.00 96.06 388 LEU A O 1
ATOM 3057 N N . GLU A 1 389 ? 2.973 13.610 -1.463 1.00 97.31 389 GLU A N 1
ATOM 3058 C CA . GLU A 1 389 ? 1.995 14.152 -2.421 1.00 97.31 389 GLU A CA 1
ATOM 3059 C C . GLU A 1 389 ? 0.774 13.227 -2.562 1.00 97.31 389 GLU A C 1
ATOM 3061 O O . GLU A 1 389 ? -0.360 13.707 -2.582 1.00 97.31 389 GLU A O 1
ATOM 3066 N N . ALA A 1 390 ? 0.974 11.904 -2.576 1.00 97.81 390 ALA A N 1
ATOM 3067 C CA . ALA A 1 390 ? -0.115 10.931 -2.593 1.00 97.81 390 ALA A CA 1
ATOM 3068 C C . ALA A 1 390 ? -0.981 11.017 -1.325 1.00 97.81 390 ALA A C 1
ATOM 3070 O O . ALA A 1 390 ? -2.207 10.990 -1.422 1.00 97.81 390 ALA A O 1
ATOM 3071 N N . SER A 1 391 ? -0.369 11.177 -0.143 1.00 97.25 391 SER A N 1
ATOM 3072 C CA . SER A 1 391 ? -1.099 11.362 1.123 1.00 97.25 391 SER A CA 1
ATOM 3073 C C . SER A 1 391 ? -1.970 12.620 1.093 1.00 97.25 391 SER A C 1
ATOM 3075 O O . SER A 1 391 ? -3.135 12.578 1.489 1.00 97.25 391 SER A O 1
ATOM 3077 N N . LEU A 1 392 ? -1.427 13.736 0.592 1.00 96.75 392 LEU A N 1
ATOM 3078 C CA . LEU A 1 392 ? -2.162 14.995 0.453 1.00 96.75 392 LEU A CA 1
ATOM 3079 C C . LEU A 1 392 ? -3.325 14.858 -0.536 1.00 96.75 392 LEU A C 1
ATOM 3081 O O . LEU A 1 392 ? -4.443 15.276 -0.232 1.00 96.75 392 LEU A O 1
ATOM 3085 N N . LEU A 1 393 ? -3.080 14.232 -1.689 1.00 97.06 393 LEU A N 1
ATOM 3086 C CA . LEU A 1 393 ? -4.095 13.992 -2.709 1.00 97.06 393 LEU A CA 1
ATOM 3087 C C . LEU A 1 393 ? -5.231 13.104 -2.184 1.00 97.06 393 LEU A C 1
ATOM 3089 O O . LEU A 1 393 ? -6.397 13.455 -2.352 1.00 97.06 393 LEU A O 1
ATOM 3093 N N . LEU A 1 394 ? -4.914 11.990 -1.519 1.00 97.38 394 LEU A N 1
ATOM 3094 C CA . LEU A 1 394 ? -5.907 11.029 -1.025 1.00 97.38 394 LEU A CA 1
ATOM 3095 C C . LEU A 1 394 ? -6.809 11.583 0.090 1.00 97.38 394 LEU A C 1
ATOM 3097 O O . LEU A 1 394 ? -7.896 11.052 0.309 1.00 97.38 394 LEU A O 1
ATOM 3101 N N . LYS A 1 395 ? -6.383 12.648 0.778 1.00 96.81 395 LYS A N 1
ATOM 3102 C CA . LYS A 1 395 ? -7.188 13.375 1.778 1.00 96.81 395 LYS A CA 1
ATOM 3103 C C . LYS A 1 395 ? -8.042 14.492 1.183 1.00 96.81 395 LYS A C 1
ATOM 3105 O O . LYS A 1 395 ? -8.866 15.069 1.889 1.00 96.81 395 LYS A O 1
ATOM 3110 N N . SER A 1 396 ? -7.808 14.845 -0.076 1.00 96.50 396 SER A N 1
ATOM 3111 C CA . SER A 1 396 ? -8.551 15.898 -0.760 1.00 96.50 396 SER A CA 1
ATOM 3112 C C . SER A 1 396 ? -9.862 15.368 -1.345 1.00 96.50 396 SER A C 1
ATOM 3114 O O . SER A 1 396 ? -10.020 14.172 -1.587 1.00 96.50 396 SER A O 1
ATOM 3116 N N . GLU A 1 397 ? -10.788 16.271 -1.662 1.00 94.44 397 GLU A N 1
ATOM 3117 C CA . GLU A 1 397 ? -12.018 15.922 -2.389 1.00 94.44 397 GLU A CA 1
ATOM 3118 C C . GLU A 1 397 ? -11.742 15.402 -3.813 1.00 94.44 397 GLU A C 1
ATOM 3120 O O . GLU A 1 397 ? -12.582 14.719 -4.397 1.00 94.44 397 GLU A O 1
ATOM 3125 N N . ALA A 1 398 ? -10.556 15.693 -4.360 1.00 93.38 398 ALA A N 1
ATOM 3126 C CA . ALA A 1 398 ? -10.107 15.255 -5.679 1.00 93.38 398 ALA A CA 1
ATOM 3127 C C . ALA A 1 398 ? -9.436 13.866 -5.670 1.00 93.38 398 ALA A C 1
ATOM 3129 O O . ALA A 1 398 ? -8.894 13.443 -6.693 1.00 93.38 398 ALA A O 1
ATOM 3130 N N . ALA A 1 399 ? -9.447 13.152 -4.538 1.00 96.19 399 ALA A N 1
ATOM 3131 C CA . ALA A 1 399 ? -8.857 11.822 -4.428 1.00 96.19 399 ALA A CA 1
ATOM 3132 C C . ALA A 1 399 ? -9.464 10.849 -5.464 1.00 96.19 399 ALA A C 1
ATOM 3134 O O . ALA A 1 399 ? -10.684 10.630 -5.464 1.00 96.19 399 ALA A O 1
ATOM 3135 N N . PRO A 1 400 ? -8.650 10.218 -6.335 1.00 96.62 400 PRO A N 1
ATOM 3136 C CA . PRO A 1 400 ? -9.162 9.213 -7.255 1.00 96.62 400 PRO A CA 1
ATOM 3137 C C . PRO A 1 400 ? -9.620 7.984 -6.465 1.00 96.62 400 PRO A C 1
ATOM 3139 O O . PRO A 1 400 ? -8.924 7.514 -5.565 1.00 96.62 400 PRO A O 1
ATOM 3142 N N . LYS A 1 401 ? -10.790 7.434 -6.806 1.00 97.00 401 LYS A N 1
ATOM 3143 C CA . LYS A 1 401 ? -11.297 6.223 -6.145 1.00 97.00 401 LYS A CA 1
ATOM 3144 C C . LYS A 1 401 ? -10.631 4.987 -6.739 1.00 97.00 401 LYS A C 1
ATOM 3146 O O . LYS A 1 401 ? -10.717 4.785 -7.954 1.00 97.00 401 LYS A O 1
ATOM 3151 N N . LEU A 1 402 ? -10.062 4.129 -5.888 1.00 98.06 402 LEU A N 1
ATOM 3152 C CA . LEU A 1 402 ? -9.385 2.888 -6.302 1.00 98.06 402 LEU A CA 1
ATOM 3153 C C . LEU A 1 402 ? -10.228 2.064 -7.295 1.00 98.06 402 LEU A C 1
ATOM 3155 O O . LEU A 1 402 ? -9.749 1.669 -8.355 1.00 98.06 402 LEU A O 1
ATOM 3159 N N . GLN A 1 403 ? -11.522 1.900 -7.011 1.00 96.44 403 GLN A N 1
ATOM 3160 C CA . GLN A 1 403 ? -12.465 1.122 -7.826 1.00 96.44 403 GLN A CA 1
ATOM 3161 C C . GLN A 1 403 ? -12.522 1.514 -9.315 1.00 96.44 403 GLN A C 1
ATOM 3163 O O . GLN A 1 403 ? -12.886 0.685 -10.145 1.00 96.44 403 GLN A O 1
ATOM 3168 N N . PHE A 1 404 ? -12.190 2.762 -9.665 1.00 96.06 404 PHE A N 1
ATOM 3169 C CA . PHE A 1 404 ? -12.323 3.261 -11.034 1.00 96.06 404 PHE A CA 1
ATOM 3170 C C . PHE A 1 404 ? -11.047 3.135 -11.860 1.00 96.06 404 PHE A C 1
ATOM 3172 O O . PHE A 1 404 ? -11.142 2.953 -13.073 1.00 96.06 404 PHE A O 1
ATOM 3179 N N . PHE A 1 405 ? -9.867 3.237 -11.243 1.00 96.75 405 PHE A N 1
ATOM 3180 C CA . PHE A 1 405 ? -8.612 3.213 -11.998 1.00 96.75 405 PHE A CA 1
ATOM 3181 C C . PHE A 1 405 ? -7.904 1.858 -11.969 1.00 96.75 405 PHE A C 1
ATOM 3183 O O . PHE A 1 405 ? -7.138 1.565 -12.881 1.00 96.75 405 PHE A O 1
ATOM 3190 N N . LEU A 1 406 ? -8.203 0.990 -10.995 1.00 98.19 406 LEU A N 1
ATOM 3191 C CA . LEU A 1 406 ? -7.588 -0.340 -10.903 1.00 98.19 406 LEU A CA 1
ATOM 3192 C C . LEU A 1 406 ? -7.852 -1.234 -12.132 1.00 98.19 406 LEU A C 1
ATOM 3194 O O . LEU A 1 406 ? -7.112 -2.183 -12.359 1.00 98.19 406 LEU A O 1
ATOM 3198 N N . GLY A 1 407 ? -8.886 -0.946 -12.929 1.00 96.62 407 GLY A N 1
ATOM 3199 C CA . GLY A 1 407 ? -9.192 -1.657 -14.178 1.00 96.62 407 GLY A CA 1
ATOM 3200 C C . GLY A 1 407 ? -8.758 -0.936 -15.460 1.00 96.62 407 GLY A C 1
ATOM 3201 O O . GLY A 1 407 ? -9.172 -1.340 -16.545 1.00 96.62 407 GLY A O 1
ATOM 3202 N N . LYS A 1 408 ? -8.013 0.171 -15.365 1.00 97.88 408 LYS A N 1
ATOM 3203 C CA . LYS A 1 408 ? -7.577 0.943 -16.535 1.00 97.88 408 LYS A CA 1
ATOM 3204 C C . LYS A 1 408 ? -6.277 0.394 -17.109 1.00 97.88 408 LYS A C 1
ATOM 3206 O O . LYS A 1 408 ? -5.376 0.011 -16.366 1.00 97.88 408 LYS A O 1
ATOM 3211 N N . ASP A 1 409 ? -6.155 0.456 -18.431 1.00 97.25 409 ASP A N 1
ATOM 3212 C CA . ASP A 1 409 ? -4.867 0.316 -19.103 1.00 97.25 409 ASP A CA 1
ATOM 3213 C C . ASP A 1 409 ? -3.985 1.555 -18.878 1.00 97.25 409 ASP A C 1
ATOM 3215 O O . ASP A 1 409 ? -4.470 2.635 -18.521 1.00 97.25 409 ASP A O 1
ATOM 3219 N N . VAL A 1 410 ? -2.681 1.400 -19.114 1.00 95.50 410 VAL A N 1
ATOM 3220 C CA . VAL A 1 410 ? -1.675 2.457 -18.922 1.00 95.50 410 VAL A CA 1
ATOM 3221 C C . VAL A 1 410 ? -2.017 3.752 -19.659 1.00 95.50 410 VAL A C 1
ATOM 3223 O O . VAL A 1 410 ? -1.802 4.843 -19.136 1.00 95.50 410 VAL A O 1
ATOM 3226 N N . ASN A 1 411 ? -2.620 3.664 -20.846 1.00 93.69 411 ASN A N 1
ATOM 3227 C CA . ASN A 1 411 ? -2.929 4.840 -21.645 1.00 93.69 411 ASN A CA 1
ATOM 3228 C C . ASN A 1 411 ? -4.139 5.600 -21.110 1.00 93.69 411 ASN A C 1
ATOM 3230 O O . ASN A 1 411 ? -4.385 6.699 -21.588 1.00 93.69 411 ASN A O 1
ATOM 3234 N N . ARG A 1 412 ? -4.916 5.051 -20.173 1.00 96.12 412 ARG A N 1
ATOM 3235 C CA . ARG A 1 412 ? -6.118 5.691 -19.612 1.00 96.12 412 ARG A CA 1
ATOM 3236 C C . ARG A 1 412 ? -5.921 6.238 -18.201 1.00 96.12 412 ARG A C 1
ATOM 3238 O O . ARG A 1 412 ? -6.841 6.868 -17.676 1.00 96.12 412 ARG A O 1
ATOM 3245 N N . MET A 1 413 ? -4.760 5.995 -17.601 1.00 97.50 413 MET A N 1
ATOM 3246 C CA . MET A 1 413 ? -4.405 6.499 -16.277 1.00 97.50 413 MET A CA 1
ATOM 3247 C C . MET A 1 413 ? -4.248 8.021 -16.306 1.00 97.50 413 MET A C 1
ATOM 3249 O O . MET A 1 413 ? -3.634 8.569 -17.224 1.00 97.50 413 MET A O 1
ATOM 3253 N N . THR A 1 414 ? -4.790 8.710 -15.305 1.00 97.06 414 THR A N 1
ATOM 3254 C CA . THR A 1 414 ? -4.548 10.146 -15.088 1.00 97.06 414 THR A CA 1
ATOM 3255 C C . THR A 1 414 ? -3.342 10.377 -14.177 1.00 97.06 414 THR A C 1
ATOM 3257 O O . THR A 1 414 ? -2.853 9.444 -13.536 1.00 97.06 414 THR A O 1
ATOM 3260 N N . THR A 1 415 ? -2.838 11.612 -14.088 1.00 97.06 415 THR A N 1
ATOM 3261 C CA . THR A 1 415 ? -1.702 11.922 -13.200 1.00 97.06 415 THR A CA 1
ATOM 3262 C C . THR A 1 415 ? -2.016 11.643 -11.720 1.00 97.06 415 THR A C 1
ATOM 3264 O O . THR A 1 415 ? -1.205 10.970 -11.079 1.00 97.06 415 THR A O 1
ATOM 3267 N N . PRO A 1 416 ? -3.183 12.046 -11.170 1.00 97.31 416 PRO A N 1
ATOM 3268 C CA . PRO A 1 416 ? -3.592 11.657 -9.818 1.00 97.3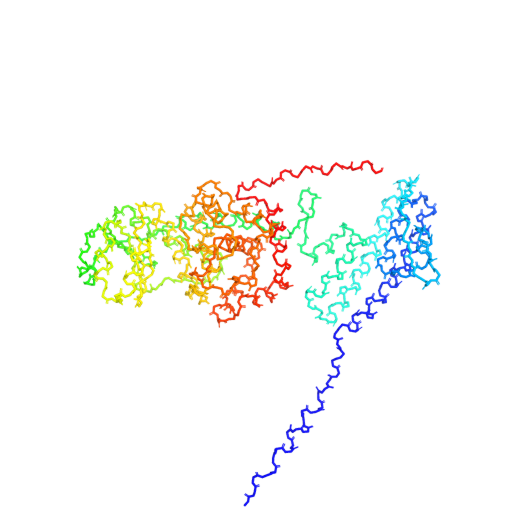1 416 PRO A CA 1
ATOM 3269 C C . PRO A 1 416 ? -3.640 10.137 -9.605 1.00 97.31 416 PRO A C 1
ATOM 3271 O O . PRO A 1 416 ? -3.180 9.636 -8.581 1.00 97.31 416 PRO A O 1
ATOM 3274 N N . GLU A 1 417 ? -4.177 9.388 -10.572 1.00 97.94 417 GLU A N 1
ATOM 3275 C CA . GLU A 1 417 ? -4.291 7.927 -10.486 1.00 97.94 417 GLU A CA 1
ATOM 3276 C C . GLU A 1 417 ? -2.923 7.246 -10.506 1.00 97.94 417 GLU A C 1
ATOM 3278 O O . GLU A 1 417 ? -2.700 6.307 -9.749 1.00 97.94 417 GLU A O 1
ATOM 3283 N N . LEU A 1 418 ? -1.994 7.734 -11.331 1.00 97.88 418 LEU A N 1
ATOM 3284 C CA . LEU A 1 418 ? -0.624 7.230 -11.393 1.00 97.88 418 LEU A CA 1
ATOM 3285 C C . LEU A 1 418 ? 0.126 7.456 -10.075 1.00 97.88 418 LEU A C 1
ATOM 3287 O O . LEU A 1 418 ? 0.808 6.554 -9.590 1.00 97.88 418 LEU A O 1
ATOM 3291 N N . LEU A 1 419 ? -0.040 8.632 -9.463 1.00 97.94 419 LEU A N 1
ATOM 3292 C CA . LEU A 1 419 ? 0.546 8.934 -8.159 1.00 97.94 419 LEU A CA 1
ATOM 3293 C C . LEU A 1 419 ? 0.018 7.987 -7.070 1.00 97.94 419 LEU A C 1
ATOM 3295 O O . LEU A 1 419 ? 0.796 7.418 -6.305 1.00 97.94 419 LEU A O 1
ATOM 3299 N N . VAL A 1 420 ? -1.299 7.763 -7.031 1.00 98.50 420 VAL A N 1
ATOM 3300 C CA . VAL A 1 420 ? -1.907 6.819 -6.080 1.00 98.50 420 VAL A CA 1
ATOM 3301 C C . VAL A 1 420 ? -1.507 5.373 -6.387 1.00 98.50 420 VAL A C 1
ATOM 3303 O O . VAL A 1 420 ? -1.271 4.608 -5.455 1.00 98.50 420 VAL A O 1
ATOM 3306 N N . ALA A 1 421 ? -1.365 4.988 -7.657 1.00 98.50 421 ALA A N 1
ATOM 3307 C CA . ALA A 1 421 ? -0.884 3.663 -8.043 1.00 98.50 421 ALA A CA 1
ATOM 3308 C C . ALA A 1 421 ? 0.542 3.396 -7.536 1.00 98.50 421 ALA A C 1
ATOM 3310 O O . ALA A 1 421 ? 0.817 2.306 -7.038 1.00 98.50 421 ALA A O 1
ATOM 3311 N N . GLN A 1 422 ? 1.434 4.392 -7.595 1.00 98.12 422 GLN A N 1
ATOM 3312 C CA . GLN A 1 422 ? 2.781 4.284 -7.029 1.00 98.12 422 GLN A CA 1
ATOM 3313 C C . GLN A 1 422 ? 2.756 4.155 -5.497 1.00 98.12 422 GLN A C 1
ATOM 3315 O O . GLN A 1 422 ? 3.493 3.335 -4.946 1.00 98.12 422 GLN A O 1
ATOM 3320 N N . ALA A 1 423 ? 1.888 4.900 -4.807 1.00 98.44 423 ALA A N 1
ATOM 3321 C CA . ALA A 1 423 ? 1.725 4.774 -3.358 1.00 98.44 423 ALA A CA 1
ATOM 3322 C C . ALA A 1 423 ? 1.148 3.407 -2.954 1.00 98.44 423 ALA A C 1
ATOM 3324 O O . ALA A 1 423 ? 1.619 2.797 -1.995 1.00 98.44 423 ALA A O 1
ATOM 3325 N N . LEU A 1 424 ? 0.174 2.894 -3.712 1.00 98.75 424 LEU A N 1
ATOM 3326 C CA . LEU A 1 424 ? -0.379 1.555 -3.517 1.00 98.75 424 LEU A CA 1
ATOM 3327 C C . LEU A 1 424 ? 0.681 0.473 -3.770 1.00 98.75 424 LEU A C 1
ATOM 3329 O O . LEU A 1 424 ? 0.767 -0.480 -3.000 1.00 98.75 424 LEU A O 1
ATOM 3333 N N . ALA A 1 425 ? 1.524 0.634 -4.794 1.00 98.56 425 ALA A N 1
ATOM 3334 C CA . ALA A 1 425 ? 2.646 -0.266 -5.038 1.00 98.56 425 ALA A CA 1
ATOM 3335 C C . ALA A 1 425 ? 3.615 -0.294 -3.847 1.00 98.56 425 ALA A C 1
ATOM 3337 O O . ALA A 1 425 ? 3.951 -1.372 -3.360 1.00 98.56 425 ALA A O 1
ATOM 3338 N N . ALA A 1 426 ? 3.990 0.877 -3.319 1.00 98.38 426 ALA A N 1
ATOM 3339 C CA . ALA A 1 426 ? 4.832 0.975 -2.129 1.00 98.38 426 ALA A CA 1
ATOM 3340 C C . ALA A 1 426 ? 4.195 0.286 -0.909 1.00 98.38 426 ALA A C 1
ATOM 3342 O O . ALA A 1 426 ? 4.852 -0.524 -0.261 1.00 98.38 426 ALA A O 1
ATOM 3343 N N . TYR A 1 427 ? 2.910 0.546 -0.634 1.00 98.56 427 TYR A N 1
ATOM 3344 C CA . TYR A 1 427 ? 2.172 -0.099 0.460 1.00 98.56 427 TYR A CA 1
ATOM 3345 C C . TYR A 1 427 ? 2.195 -1.623 0.347 1.00 98.56 427 TYR A C 1
ATOM 3347 O O . TYR A 1 427 ? 2.473 -2.314 1.326 1.00 98.56 427 TYR A O 1
ATOM 3355 N N . LEU A 1 428 ? 1.941 -2.162 -0.846 1.00 98.50 428 LEU A N 1
ATOM 3356 C CA . LEU A 1 428 ? 1.901 -3.605 -1.031 1.00 98.50 428 LEU A CA 1
ATOM 3357 C C . LEU A 1 428 ? 3.295 -4.240 -0.917 1.00 98.50 428 LEU A C 1
ATOM 3359 O O . LEU A 1 428 ? 3.431 -5.285 -0.286 1.00 98.50 428 LEU A O 1
ATOM 3363 N N . VAL A 1 429 ? 4.334 -3.624 -1.495 1.00 98.38 429 VAL A N 1
ATOM 3364 C CA . VAL A 1 429 ? 5.708 -4.167 -1.463 1.00 98.38 429 VAL A CA 1
ATOM 3365 C C . VAL A 1 429 ? 6.315 -4.099 -0.064 1.00 98.38 429 VAL A C 1
ATOM 3367 O O . VAL A 1 429 ? 7.038 -5.014 0.335 1.00 98.38 429 VAL A O 1
ATOM 3370 N N . GLU A 1 430 ? 6.038 -3.027 0.678 1.00 98.06 430 GLU A N 1
ATOM 3371 C CA . GLU A 1 430 ? 6.629 -2.780 1.995 1.00 98.06 430 GLU A CA 1
ATOM 3372 C C . GLU A 1 430 ? 5.784 -3.371 3.132 1.00 98.06 430 GLU A C 1
ATOM 3374 O O . GLU A 1 430 ? 6.318 -4.017 4.032 1.00 98.06 430 GLU A O 1
ATOM 3379 N N . GLY A 1 431 ? 4.464 -3.187 3.083 1.00 98.00 431 GLY A N 1
ATOM 3380 C CA . GLY A 1 431 ? 3.541 -3.562 4.153 1.00 98.00 431 GLY A CA 1
ATOM 3381 C C . GLY A 1 431 ? 2.904 -4.945 4.007 1.00 98.00 431 GLY A C 1
ATOM 3382 O O . GLY A 1 431 ? 2.575 -5.564 5.020 1.00 98.00 431 GLY A O 1
ATOM 3383 N N . ARG A 1 432 ? 2.731 -5.446 2.774 1.00 97.81 432 ARG A N 1
ATOM 3384 C CA . ARG A 1 432 ? 2.004 -6.700 2.475 1.00 97.81 432 ARG A CA 1
ATOM 3385 C C . ARG A 1 432 ? 2.711 -7.648 1.470 1.00 97.81 432 ARG A C 1
ATOM 3387 O O . ARG A 1 432 ? 2.019 -8.259 0.645 1.00 97.81 432 ARG A O 1
ATOM 3394 N N . PRO A 1 433 ? 4.052 -7.820 1.490 1.00 97.25 433 PRO A N 1
ATOM 3395 C CA . PRO A 1 433 ? 4.774 -8.547 0.436 1.00 97.25 433 PRO A CA 1
ATOM 3396 C C . PRO A 1 433 ? 4.375 -10.026 0.261 1.00 97.25 433 PRO A C 1
ATOM 3398 O O . PRO A 1 433 ? 4.493 -10.568 -0.830 1.00 97.25 433 PRO A O 1
ATOM 3401 N N . GLU A 1 434 ? 3.874 -10.676 1.304 1.00 96.69 434 GLU A N 1
ATOM 3402 C CA . GLU A 1 434 ? 3.351 -12.049 1.330 1.00 96.69 434 GLU A CA 1
ATOM 3403 C C . GLU A 1 434 ? 2.066 -12.234 0.517 1.00 96.69 434 GLU A C 1
ATOM 3405 O O . GLU A 1 434 ? 1.822 -13.324 0.008 1.00 96.69 434 GLU A O 1
ATOM 3410 N N . THR A 1 435 ? 1.253 -11.184 0.369 1.00 97.00 435 THR A N 1
ATOM 3411 C CA . THR A 1 435 ? -0.006 -11.252 -0.399 1.00 97.00 435 THR A CA 1
ATOM 3412 C C . THR A 1 435 ? 0.216 -11.031 -1.895 1.00 97.00 435 THR A C 1
ATOM 3414 O O . THR A 1 435 ? -0.581 -11.469 -2.727 1.00 97.00 435 THR A O 1
ATOM 3417 N N . LEU A 1 436 ? 1.325 -10.382 -2.263 1.00 96.62 436 LEU A N 1
ATOM 3418 C CA . LEU A 1 436 ? 1.586 -9.950 -3.633 1.00 96.62 436 LEU A CA 1
ATOM 3419 C C . LEU A 1 436 ? 1.613 -11.083 -4.667 1.00 96.62 436 LEU A C 1
ATOM 3421 O O . LEU A 1 436 ? 0.984 -10.912 -5.711 1.00 96.62 436 LEU A O 1
ATOM 3425 N N . PRO A 1 437 ? 2.267 -12.239 -4.430 1.00 96.12 437 PRO A N 1
ATOM 3426 C CA . PRO A 1 437 ? 2.273 -13.320 -5.414 1.00 96.12 437 PRO A CA 1
ATOM 3427 C C . PRO A 1 437 ? 0.868 -13.820 -5.777 1.00 96.12 437 PRO A C 1
ATOM 3429 O O . PRO A 1 437 ? 0.609 -14.102 -6.950 1.00 96.12 437 PRO A O 1
ATOM 3432 N N . ALA A 1 438 ? -0.042 -13.896 -4.799 1.00 97.44 438 ALA A N 1
ATOM 3433 C CA . ALA A 1 438 ? -1.430 -14.298 -5.020 1.00 97.44 438 ALA A CA 1
ATOM 3434 C C . ALA A 1 438 ? -2.206 -13.225 -5.801 1.00 97.44 438 ALA A C 1
ATOM 3436 O O . ALA A 1 438 ? -2.866 -13.546 -6.792 1.00 97.44 438 ALA A O 1
ATOM 3437 N N . ILE A 1 439 ? -2.042 -11.950 -5.422 1.00 98.31 439 ILE A N 1
ATOM 3438 C CA . ILE A 1 439 ? -2.645 -10.804 -6.120 1.00 98.31 439 ILE A CA 1
ATOM 3439 C C . ILE A 1 439 ? -2.224 -10.785 -7.597 1.00 98.31 439 ILE A C 1
ATOM 3441 O O . ILE A 1 439 ? -3.076 -10.713 -8.484 1.00 98.31 439 ILE A O 1
ATOM 3445 N N . TRP A 1 440 ? -0.925 -10.891 -7.886 1.00 97.81 440 TRP A N 1
ATOM 3446 C CA . TRP A 1 440 ? -0.417 -10.833 -9.259 1.00 97.81 440 TRP A CA 1
ATOM 3447 C C . TRP A 1 440 ? -0.830 -12.006 -10.113 1.00 97.81 440 TRP A C 1
ATOM 3449 O O . TRP A 1 440 ? -1.215 -11.804 -11.262 1.00 97.81 440 TRP A O 1
ATOM 3459 N N . THR A 1 441 ? -0.771 -13.210 -9.550 1.00 97.56 441 THR A N 1
ATOM 3460 C CA . THR A 1 441 ? -1.178 -14.417 -10.269 1.00 97.56 441 THR A CA 1
ATOM 3461 C C . THR A 1 441 ? -2.646 -14.307 -10.678 1.00 97.56 441 THR A C 1
ATOM 3463 O O . THR A 1 441 ? -2.955 -14.441 -11.856 1.00 97.56 441 THR A O 1
ATOM 3466 N N . ALA A 1 442 ? -3.537 -13.938 -9.753 1.00 98.31 442 ALA A N 1
ATOM 3467 C CA . ALA A 1 442 ? -4.955 -13.795 -10.067 1.00 98.31 442 ALA A CA 1
ATOM 3468 C C . ALA A 1 442 ? -5.239 -12.673 -11.085 1.00 98.31 442 ALA A C 1
ATOM 3470 O O . ALA A 1 442 ? -6.055 -12.859 -11.988 1.00 98.31 442 ALA A O 1
ATOM 3471 N N . ILE A 1 443 ? -4.574 -11.516 -10.968 1.00 98.44 443 ILE A N 1
ATOM 3472 C CA . ILE A 1 443 ? -4.750 -10.405 -11.918 1.00 98.44 443 ILE A CA 1
ATOM 3473 C C . ILE A 1 443 ? -4.288 -10.803 -13.320 1.00 98.44 443 ILE A C 1
ATOM 3475 O O . ILE A 1 443 ? -5.022 -10.590 -14.281 1.00 98.44 443 ILE A O 1
ATOM 3479 N N . GLY A 1 444 ? -3.102 -11.393 -13.457 1.00 97.56 444 GLY A N 1
ATOM 3480 C CA . GLY A 1 444 ? -2.584 -11.765 -14.771 1.00 97.56 444 GLY A CA 1
ATOM 3481 C C . GLY A 1 444 ? -3.275 -12.982 -15.399 1.00 97.56 444 GLY A C 1
ATOM 3482 O O . GLY A 1 444 ? -3.281 -13.113 -16.620 1.00 97.56 444 GLY A O 1
ATOM 3483 N N . GLU A 1 445 ? -3.976 -13.799 -14.605 1.00 97.81 445 GLU A N 1
ATOM 3484 C CA . GLU A 1 445 ? -4.973 -14.774 -15.083 1.00 97.81 445 GLU A CA 1
ATOM 3485 C C . GLU A 1 445 ? -6.277 -14.118 -15.589 1.00 97.81 445 GLU A C 1
ATOM 3487 O O . GLU A 1 445 ? -7.195 -14.806 -16.040 1.00 97.81 445 GLU A O 1
ATOM 3492 N N . GLY A 1 446 ? -6.373 -12.786 -15.538 1.00 97.50 446 GLY A N 1
ATOM 3493 C CA . GLY A 1 446 ? -7.485 -12.001 -16.067 1.00 97.50 446 GLY A CA 1
ATOM 3494 C C . GLY A 1 446 ? -8.587 -11.692 -15.053 1.00 97.50 446 GLY A C 1
ATOM 3495 O O . GLY A 1 446 ? -9.652 -11.212 -15.449 1.00 97.50 446 GLY A O 1
ATOM 3496 N N . GLN A 1 447 ? -8.377 -11.952 -13.756 1.00 98.31 447 GLN A N 1
ATOM 3497 C CA . GLN A 1 447 ? -9.362 -11.581 -12.739 1.00 98.31 447 GLN A CA 1
ATOM 3498 C C . GLN A 1 447 ? -9.368 -10.056 -12.503 1.00 98.31 447 GLN A C 1
ATOM 3500 O O . GLN A 1 447 ? -8.309 -9.422 -12.510 1.00 98.31 447 GLN A O 1
ATOM 3505 N N . PRO A 1 448 ? -10.536 -9.433 -12.245 1.00 98.06 448 PRO A N 1
ATOM 3506 C CA . PRO A 1 448 ? -10.611 -7.990 -12.026 1.00 98.06 448 PRO A CA 1
ATOM 3507 C C . PRO A 1 448 ? -9.811 -7.541 -10.794 1.00 98.06 448 PRO A C 1
ATOM 3509 O O . PRO A 1 448 ? -10.110 -7.963 -9.676 1.00 98.06 448 PRO A O 1
ATOM 3512 N N . SER A 1 449 ? -8.852 -6.621 -10.973 1.00 98.19 449 SER A N 1
ATOM 3513 C CA . SER A 1 449 ? -7.992 -6.130 -9.881 1.00 98.19 449 SER A CA 1
ATOM 3514 C C . SER A 1 449 ? -8.746 -5.659 -8.628 1.00 98.19 449 SER A C 1
ATOM 3516 O O . SER A 1 449 ? -8.297 -6.017 -7.542 1.00 98.19 449 SER A O 1
ATOM 3518 N N . PRO A 1 450 ? -9.887 -4.932 -8.718 1.00 97.94 450 PRO A N 1
ATOM 3519 C CA . PRO A 1 450 ? -10.704 -4.606 -7.548 1.00 97.94 450 PRO A CA 1
ATOM 3520 C C . PRO A 1 450 ? -11.054 -5.822 -6.684 1.00 97.94 450 PRO A C 1
ATOM 3522 O O . PRO A 1 450 ? -10.761 -5.836 -5.496 1.00 97.94 450 PRO A O 1
ATOM 3525 N N . GLN A 1 451 ? -11.609 -6.867 -7.299 1.00 97.75 451 GLN A N 1
ATOM 3526 C CA . GLN A 1 451 ? -12.088 -8.059 -6.595 1.00 97.75 451 GLN A CA 1
ATOM 3527 C C . GLN A 1 451 ? -10.931 -8.871 -6.014 1.00 97.75 451 GLN A C 1
ATOM 3529 O O . GLN A 1 451 ? -11.038 -9.407 -4.914 1.00 97.75 451 GLN A O 1
ATOM 3534 N N . VAL A 1 452 ? -9.817 -8.949 -6.749 1.00 98.38 452 VAL A N 1
ATOM 3535 C CA . VAL A 1 452 ? -8.608 -9.626 -6.273 1.00 98.38 452 VAL A CA 1
ATOM 3536 C C . VAL A 1 452 ? -8.056 -8.923 -5.036 1.00 98.38 452 VAL A C 1
ATOM 3538 O O . VAL A 1 452 ? -7.799 -9.589 -4.040 1.00 98.38 452 VAL A O 1
ATOM 3541 N N . LEU A 1 453 ? -7.917 -7.594 -5.058 1.00 98.12 453 LEU A N 1
ATOM 3542 C CA . LEU A 1 453 ? -7.422 -6.853 -3.896 1.00 98.12 453 LEU A CA 1
ATOM 3543 C C . LEU A 1 453 ? -8.343 -7.015 -2.685 1.00 98.12 453 LEU A C 1
ATOM 3545 O O . LEU A 1 453 ? -7.846 -7.249 -1.588 1.00 98.12 453 LEU A O 1
ATOM 3549 N N . GLU A 1 454 ? -9.664 -6.945 -2.870 1.00 96.50 454 GLU A N 1
ATOM 3550 C CA . GLU A 1 454 ? -10.601 -7.105 -1.754 1.00 96.50 454 GLU A CA 1
ATOM 3551 C C . GLU A 1 454 ? -10.524 -8.496 -1.119 1.00 96.50 454 GLU A C 1
ATOM 3553 O O . GLU A 1 454 ? -10.521 -8.625 0.108 1.00 96.50 454 GLU A O 1
ATOM 3558 N N . ARG A 1 455 ? -10.405 -9.535 -1.954 1.00 95.81 455 ARG A N 1
ATOM 3559 C CA . ARG A 1 455 ? -10.261 -10.922 -1.507 1.00 95.81 455 ARG A CA 1
ATOM 3560 C C . ARG A 1 455 ? -8.945 -11.147 -0.769 1.00 95.81 455 ARG A C 1
ATOM 3562 O O . ARG A 1 455 ? -8.966 -11.640 0.352 1.00 95.81 455 ARG A O 1
ATOM 3569 N N . GLU A 1 456 ? -7.817 -10.811 -1.394 1.00 97.19 456 GLU A N 1
ATOM 3570 C CA . GLU A 1 456 ? -6.486 -11.131 -0.858 1.00 97.19 456 GLU A CA 1
ATOM 3571 C C . GLU A 1 456 ? -6.118 -10.270 0.361 1.00 97.19 456 GLU A C 1
ATOM 3573 O O . GLU A 1 456 ? -5.371 -10.718 1.227 1.00 97.19 456 GLU A O 1
ATOM 3578 N N . LEU A 1 457 ? -6.652 -9.046 0.461 1.00 96.06 457 LEU A N 1
ATOM 3579 C CA . LEU A 1 457 ? -6.415 -8.158 1.606 1.00 96.06 457 LEU A CA 1
ATOM 3580 C C . LEU A 1 457 ? -7.512 -8.244 2.678 1.00 96.06 457 LEU A C 1
ATOM 3582 O O . LEU A 1 457 ? -7.370 -7.641 3.741 1.00 96.06 457 LEU A O 1
ATOM 3586 N N . GLY A 1 458 ? -8.607 -8.964 2.414 1.00 94.00 458 GLY A N 1
ATOM 3587 C CA . GLY A 1 458 ? -9.718 -9.127 3.352 1.00 94.00 458 GLY A CA 1
ATOM 3588 C C . GLY A 1 458 ? -10.410 -7.812 3.732 1.00 94.00 458 GLY A C 1
ATOM 3589 O O . GLY A 1 458 ? -10.876 -7.667 4.863 1.00 94.00 458 GLY A O 1
ATOM 3590 N N . THR A 1 459 ? -10.454 -6.832 2.824 1.00 95.25 459 THR A N 1
ATOM 3591 C CA . THR A 1 459 ? -11.029 -5.499 3.069 1.00 95.25 459 THR A CA 1
ATOM 3592 C C . THR A 1 459 ? -11.633 -4.921 1.793 1.00 95.25 459 THR A C 1
ATOM 3594 O O . THR A 1 459 ? -11.102 -5.150 0.716 1.00 95.25 459 THR A O 1
ATOM 3597 N N . ASP A 1 460 ? -12.709 -4.136 1.888 1.00 95.69 460 ASP A N 1
ATOM 3598 C CA . ASP A 1 460 ? -13.252 -3.431 0.719 1.00 95.69 460 ASP A CA 1
ATOM 3599 C C . ASP A 1 460 ? -12.314 -2.302 0.245 1.00 95.69 460 ASP A C 1
ATOM 3601 O O . ASP A 1 460 ? -11.459 -1.816 0.998 1.00 95.69 460 ASP A O 1
ATOM 3605 N N . LEU A 1 461 ? -12.478 -1.847 -1.001 1.00 96.88 461 LEU A N 1
ATOM 3606 C CA . LEU A 1 461 ? -11.612 -0.807 -1.571 1.00 96.88 461 LEU A CA 1
ATOM 3607 C C . LEU A 1 461 ? -11.720 0.563 -0.884 1.00 96.88 461 LEU A C 1
ATOM 3609 O O . LEU A 1 461 ? -10.753 1.329 -0.905 1.00 96.88 461 LEU A O 1
ATOM 3613 N N . THR A 1 462 ? -12.860 0.895 -0.272 1.00 96.62 462 THR A N 1
ATOM 3614 C CA . THR A 1 462 ? -13.012 2.170 0.452 1.00 96.62 462 THR A CA 1
ATOM 3615 C C . THR A 1 462 ? -12.153 2.152 1.711 1.00 96.62 462 THR A C 1
ATOM 3617 O O . THR A 1 462 ? -11.408 3.095 1.983 1.00 96.62 462 THR A O 1
ATOM 3620 N N . ARG A 1 463 ? -12.199 1.043 2.450 1.00 95.44 463 ARG A N 1
ATOM 3621 C CA . ARG A 1 463 ? -11.355 0.803 3.616 1.00 95.44 463 ARG A CA 1
ATOM 3622 C C . ARG A 1 463 ? -9.890 0.669 3.233 1.00 95.44 463 ARG A C 1
ATOM 3624 O O . ARG A 1 463 ? -9.067 1.264 3.912 1.00 95.44 463 ARG A O 1
ATOM 3631 N N . LEU A 1 464 ? -9.555 -0.017 2.137 1.00 97.81 464 LEU A N 1
ATOM 3632 C CA . LEU A 1 464 ? -8.176 -0.075 1.640 1.00 97.81 464 LEU A CA 1
ATOM 3633 C C . LEU A 1 464 ? -7.620 1.330 1.390 1.00 97.81 464 LEU A C 1
ATOM 3635 O O . LEU A 1 464 ? -6.497 1.623 1.787 1.00 97.81 464 LEU A O 1
ATOM 3639 N N . GLN A 1 465 ? -8.411 2.218 0.783 1.00 98.25 465 GLN A N 1
ATOM 3640 C CA . GLN A 1 465 ? -8.000 3.602 0.564 1.00 98.25 465 GLN A CA 1
ATOM 3641 C C . GLN A 1 465 ? -7.781 4.352 1.889 1.00 98.25 465 GLN A C 1
ATOM 3643 O O . GLN A 1 465 ? -6.789 5.066 2.025 1.00 98.25 465 GLN A O 1
ATOM 3648 N N . ALA A 1 466 ? -8.654 4.164 2.883 1.00 97.44 466 ALA A N 1
ATOM 3649 C CA . ALA A 1 466 ? -8.473 4.743 4.216 1.00 97.44 466 ALA A CA 1
ATOM 3650 C C . ALA A 1 466 ? -7.224 4.191 4.932 1.00 97.44 466 ALA A C 1
ATOM 3652 O O . ALA A 1 466 ? -6.451 4.958 5.507 1.00 97.44 466 ALA A O 1
ATOM 3653 N N . THR A 1 467 ? -6.983 2.880 4.843 1.00 97.94 467 THR A N 1
ATOM 3654 C CA . THR A 1 467 ? -5.772 2.224 5.353 1.00 97.94 467 THR A CA 1
ATOM 3655 C C . THR A 1 467 ? -4.527 2.764 4.662 1.00 97.94 467 THR A C 1
ATOM 3657 O O . THR A 1 467 ? -3.550 3.058 5.340 1.00 97.94 467 THR A O 1
ATOM 3660 N N . LEU A 1 468 ? -4.561 2.968 3.341 1.00 98.38 468 LEU A N 1
ATOM 3661 C CA . LEU A 1 468 ? -3.450 3.549 2.588 1.00 98.38 468 LEU A CA 1
ATOM 3662 C C . LEU A 1 468 ? -3.143 4.980 3.050 1.00 98.38 468 LEU A C 1
ATOM 3664 O O . LEU A 1 468 ? -1.979 5.312 3.256 1.00 98.38 468 LEU A O 1
ATOM 3668 N N . VAL A 1 469 ? -4.167 5.817 3.267 1.00 98.06 469 VAL A N 1
ATOM 3669 C CA . VAL A 1 469 ? -3.992 7.174 3.819 1.00 98.06 469 VAL A CA 1
ATOM 3670 C C . VAL A 1 469 ? -3.297 7.120 5.174 1.00 98.06 469 VAL A C 1
ATOM 3672 O O . VAL A 1 469 ? -2.281 7.789 5.361 1.00 98.06 469 VAL A O 1
ATOM 3675 N N . ARG A 1 470 ? -3.817 6.296 6.088 1.00 97.81 470 ARG A N 1
ATOM 3676 C CA . ARG A 1 470 ? -3.257 6.128 7.429 1.00 97.81 470 ARG A CA 1
ATOM 3677 C C . ARG A 1 470 ? -1.825 5.593 7.382 1.00 97.81 470 ARG A C 1
ATOM 3679 O O . ARG A 1 470 ? -0.955 6.119 8.067 1.00 97.81 470 ARG A O 1
ATOM 3686 N N . TRP A 1 471 ? -1.560 4.597 6.539 1.00 98.12 471 TRP A N 1
ATOM 3687 C CA . TRP A 1 471 ? -0.223 4.039 6.353 1.00 98.12 471 TRP A CA 1
ATOM 3688 C C . TRP A 1 471 ? 0.761 5.101 5.864 1.00 98.12 471 TRP A C 1
ATOM 3690 O O . TRP A 1 471 ? 1.848 5.200 6.419 1.00 98.12 471 TRP A O 1
ATOM 3700 N N . LEU A 1 472 ? 0.383 5.940 4.892 1.00 97.12 472 LEU A N 1
ATOM 3701 C CA . LEU A 1 472 ? 1.234 7.036 4.411 1.00 97.12 472 LEU A CA 1
ATOM 3702 C C . LEU A 1 472 ? 1.531 8.070 5.512 1.00 97.12 472 LEU A C 1
ATOM 3704 O O . LEU A 1 472 ? 2.651 8.569 5.599 1.00 97.12 472 LEU A O 1
ATOM 3708 N N . GLU A 1 473 ? 0.547 8.393 6.356 1.00 95.88 473 GLU A N 1
ATOM 3709 C CA . GLU A 1 473 ? 0.727 9.310 7.490 1.00 95.88 473 GLU A CA 1
ATOM 3710 C C . GLU A 1 473 ? 1.676 8.754 8.546 1.00 95.88 473 GLU A C 1
ATOM 3712 O O . GLU A 1 473 ? 2.594 9.444 8.990 1.00 95.88 473 GLU A O 1
ATOM 3717 N N . GLU A 1 474 ? 1.443 7.509 8.950 1.00 95.56 474 GLU A N 1
ATOM 3718 C CA . GLU A 1 474 ? 2.207 6.852 9.998 1.00 95.56 474 GLU A CA 1
ATOM 3719 C C . GLU A 1 474 ? 3.619 6.526 9.512 1.00 95.56 474 GLU A C 1
ATOM 3721 O O . GLU A 1 474 ? 4.591 6.823 10.202 1.00 95.56 474 GLU A O 1
ATOM 3726 N N . ARG A 1 475 ? 3.773 5.967 8.309 1.00 93.75 475 ARG A N 1
ATOM 3727 C CA . ARG A 1 475 ? 5.080 5.655 7.715 1.00 93.75 475 ARG A CA 1
ATOM 3728 C C . ARG A 1 475 ? 5.954 6.896 7.548 1.00 93.75 475 ARG A C 1
ATOM 3730 O O . ARG A 1 475 ? 7.171 6.805 7.713 1.00 93.75 475 ARG A O 1
ATOM 3737 N N . GLY A 1 476 ? 5.346 8.025 7.194 1.00 89.19 476 GLY A N 1
ATOM 3738 C CA . GLY A 1 476 ? 6.056 9.218 6.759 1.00 89.19 476 GLY A CA 1
ATOM 3739 C C . GLY A 1 476 ? 6.553 9.126 5.311 1.00 89.19 476 GLY A C 1
ATOM 3740 O O . GLY A 1 476 ? 6.269 8.179 4.568 1.00 89.19 476 GLY A O 1
ATOM 3741 N N . GLY A 1 477 ? 7.300 10.154 4.912 1.00 84.06 477 GLY A N 1
ATOM 3742 C CA . GLY A 1 477 ? 7.800 10.333 3.552 1.00 84.06 477 GLY A CA 1
ATOM 3743 C C . GLY A 1 477 ? 8.868 9.325 3.106 1.00 84.06 477 GLY A C 1
ATOM 3744 O O . GLY A 1 477 ? 9.291 8.426 3.834 1.00 84.06 477 GLY A O 1
ATOM 3745 N N . GLU A 1 478 ? 9.349 9.488 1.878 1.00 79.44 478 GLU A N 1
ATOM 3746 C CA . GLU A 1 478 ? 10.447 8.711 1.286 1.00 79.44 478 GLU A CA 1
ATOM 3747 C C . GLU A 1 478 ? 11.775 8.873 2.040 1.00 79.44 478 GLU A C 1
ATOM 3749 O O . GLU A 1 478 ? 12.590 7.954 2.045 1.00 79.44 478 GLU A O 1
ATOM 3754 N N . GLY A 1 479 ? 11.977 10.014 2.706 1.00 67.69 479 GLY A N 1
ATOM 3755 C CA . GLY A 1 479 ? 13.206 10.360 3.430 1.00 67.69 479 GLY A CA 1
ATOM 3756 C C . GLY A 1 479 ? 13.422 9.650 4.770 1.00 67.69 479 GLY A C 1
ATOM 3757 O O . GLY A 1 479 ? 14.434 9.901 5.415 1.00 67.69 479 GLY A O 1
ATOM 3758 N N . GLY A 1 480 ? 12.504 8.782 5.203 1.00 51.66 480 GLY A N 1
ATOM 3759 C CA . GLY A 1 480 ? 12.731 7.856 6.318 1.00 51.66 480 GLY A CA 1
ATOM 3760 C C . GLY A 1 480 ? 12.819 8.461 7.723 1.00 51.66 480 GLY A C 1
ATOM 3761 O O . GLY A 1 480 ? 12.808 7.692 8.677 1.00 51.66 480 GLY A O 1
ATOM 3762 N N . GLU A 1 481 ? 12.850 9.786 7.899 1.00 45.28 481 GLU A N 1
ATOM 3763 C CA . GLU A 1 481 ? 12.592 10.361 9.220 1.00 45.28 481 GLU A CA 1
ATOM 3764 C C . GLU A 1 481 ? 11.078 10.363 9.465 1.00 45.28 481 GLU A C 1
ATOM 3766 O O . GLU A 1 481 ? 10.353 11.098 8.779 1.00 45.28 481 GLU A O 1
ATOM 3771 N N . PRO A 1 482 ? 10.567 9.548 10.410 1.00 48.56 482 PRO A N 1
ATOM 3772 C CA . PRO A 1 482 ? 9.171 9.641 10.794 1.00 48.56 482 PRO A CA 1
ATOM 3773 C C . PRO A 1 482 ? 8.895 11.075 11.266 1.00 48.56 482 PRO A C 1
ATOM 3775 O O . PRO A 1 482 ? 9.761 11.700 11.897 1.00 48.56 482 PRO A O 1
ATOM 3778 N N . PRO A 1 483 ? 7.711 11.639 10.972 1.00 46.88 483 PRO A N 1
ATOM 3779 C CA . PRO A 1 483 ? 7.337 12.919 11.547 1.00 46.88 483 PRO A CA 1
ATOM 3780 C C . PRO A 1 483 ? 7.486 12.801 13.063 1.00 46.88 483 PRO A C 1
ATOM 3782 O O . PRO A 1 483 ? 6.895 11.908 13.665 1.00 46.88 483 PRO A O 1
ATOM 3785 N N . LYS A 1 484 ? 8.301 13.672 13.680 1.00 48.72 484 LYS A N 1
ATOM 3786 C CA . LYS A 1 484 ? 8.470 13.692 15.139 1.00 48.72 484 LYS A CA 1
ATOM 3787 C C . LYS A 1 484 ? 7.086 13.823 15.759 1.00 48.72 484 LYS A C 1
ATOM 3789 O O . LYS A 1 484 ? 6.509 14.915 15.739 1.00 48.72 484 LYS A O 1
ATOM 3794 N N . VAL A 1 485 ? 6.558 12.717 16.281 1.00 46.28 485 VAL A N 1
ATOM 3795 C CA . VAL A 1 485 ? 5.287 12.708 16.990 1.00 46.28 485 VAL A CA 1
ATOM 3796 C C . VAL A 1 485 ? 5.508 13.625 18.178 1.00 46.28 485 VAL A C 1
ATOM 3798 O O . VAL A 1 485 ? 6.299 13.328 19.076 1.00 46.28 485 VAL A O 1
ATOM 3801 N N . LYS A 1 486 ? 4.896 14.815 18.150 1.00 44.75 486 LYS A N 1
ATOM 3802 C CA . LYS A 1 486 ? 4.901 15.670 19.334 1.00 44.75 486 LYS A CA 1
ATOM 3803 C C . LYS A 1 486 ? 4.268 14.815 20.425 1.00 44.75 486 LYS A C 1
ATOM 3805 O O . LYS A 1 486 ? 3.136 14.385 20.202 1.00 44.75 486 LYS A O 1
ATOM 3810 N N . PRO A 1 487 ? 4.967 14.544 21.544 1.00 45.00 487 PRO A N 1
ATOM 3811 C CA . PRO A 1 487 ? 4.400 13.732 22.604 1.00 45.00 487 PRO A CA 1
ATOM 3812 C C . PRO A 1 487 ? 3.041 14.328 22.927 1.00 45.00 487 PRO A C 1
ATOM 3814 O O . PRO A 1 487 ? 2.949 15.552 23.110 1.00 45.00 487 PRO A O 1
ATOM 3817 N N . GLU A 1 488 ? 1.997 13.493 22.911 1.00 41.88 488 GLU A N 1
ATOM 3818 C CA . GLU A 1 488 ? 0.686 13.911 23.382 1.00 41.88 488 GLU A CA 1
ATOM 3819 C C . GLU A 1 488 ? 0.934 14.624 24.701 1.00 41.88 488 GLU A C 1
ATOM 3821 O O . GLU A 1 488 ? 1.526 14.065 25.633 1.00 41.88 488 GLU A O 1
ATOM 3826 N N . LYS A 1 489 ? 0.591 15.917 24.749 1.00 36.91 489 LYS A N 1
ATOM 3827 C CA . LYS A 1 489 ? 0.587 16.633 26.015 1.00 36.91 489 LYS A CA 1
ATOM 3828 C C . LYS A 1 489 ? -0.349 15.807 26.867 1.00 36.91 489 LYS A C 1
ATOM 3830 O O . LYS A 1 489 ? -1.546 15.862 26.607 1.00 36.91 489 LYS A O 1
ATOM 3835 N N . LYS A 1 490 ? 0.194 15.035 27.820 1.00 39.72 490 LYS A N 1
ATOM 3836 C CA . LYS A 1 490 ? -0.595 14.377 28.856 1.00 39.72 490 LYS A CA 1
ATOM 3837 C C . LYS A 1 490 ? -1.497 15.473 29.385 1.00 39.72 490 LYS A C 1
ATOM 3839 O O . LYS A 1 490 ? -1.017 16.393 30.056 1.00 39.72 490 LYS A O 1
ATOM 3844 N N . GLY A 1 491 ? -2.759 15.450 28.959 1.00 34.03 491 GLY A N 1
ATOM 3845 C CA . GLY A 1 491 ? -3.763 16.319 29.520 1.00 34.03 491 GLY A CA 1
ATOM 3846 C C . GLY A 1 491 ? -3.654 16.056 31.004 1.00 34.03 491 GLY A C 1
ATOM 3847 O O . GLY A 1 491 ? -3.710 14.901 31.426 1.00 34.03 491 GLY A O 1
ATOM 3848 N N . LYS A 1 492 ? -3.356 17.092 31.788 1.00 32.44 492 LYS A N 1
ATOM 3849 C CA . LYS A 1 492 ? -3.642 17.014 33.214 1.00 32.44 492 LYS A CA 1
ATOM 3850 C C . LYS A 1 492 ? -5.159 16.858 33.270 1.00 32.44 492 LYS A C 1
ATOM 3852 O O . LYS A 1 492 ? -5.861 17.848 33.073 1.00 32.44 492 LYS A O 1
ATOM 3857 N N . PHE A 1 493 ? -5.596 15.604 33.331 1.00 34.59 493 PHE A N 1
ATOM 3858 C CA . PHE A 1 493 ? -6.985 15.215 33.486 1.00 34.59 493 PHE A CA 1
ATOM 3859 C C . PHE A 1 493 ? -7.485 15.665 34.854 1.00 34.59 493 PHE A C 1
ATOM 3861 O O . PHE A 1 493 ? -6.678 15.637 35.815 1.00 34.59 493 PHE A O 1
#

Sequence (493 aa):
MSRRGWIASLVAALSLTAVLWAAPGEDFEKARAAAGAEAVAELRELADWCKSEKLYGRRYDTLGSILVLAPDDEGARKELGHKRAKDGSWTAPEKSRRPRDHNEAADPEYFEQRGQVVDRLRSRLLAAAEEAQLPPTERRPVFEDLLKLDADDADTRFLLGEGRREGAWVLLEVLRSDERRAELSASVKDAFERPVTSTPGTANAREQAIGLPVTGVFETPDGRVLGTVPVDELQRAGILLAAIRRHVVGVFGKDAKYGQNCTIYVLRPEDKDRYIDGVPEIDAKYREFMRTLLGSGIQGADDLAQWGPSEADRRDMLVREAVGWLFADAYGITTAHGWVHEGFGLYFSKQIVNTRLHWFARPAEYGRVEDDEALRNRMAGGKTDWLLEASLLLKSEAAPKLQFFLGKDVNRMTTPELLVAQALAAYLVEGRPETLPAIWTAIGEGQPSPQVLERELGTDLTRLQATLVRWLEERGGEGGEPPKVKPEKKGKF

Radius of gyration: 30.47 Å; chains: 1; bounding box: 74×71×90 Å

Secondary structure (DSSP, 8-state):
--S-SSSHHHHSSSSS-------HHHHHHHHHHHHHHHHHHHHHHHHHHHHHTT-HHHHHHHHHHHHHH-TT-HHHHHHTT-EE-TTS-EEPPSS--PPPPS-GGGHHHHHHHHHHHHHHHHHHHHHHHHHTT--HHHHHHHHHHHHHH-TT-HHHHHHTTEEEETTEEEEHHHHHHHHHHHHHHHHHHHHHHS----EE----HHHHHHT----EEEEETTEEEEESS-HHHHHHHHHHHHHHHHHHHHHH-S-----TT-EEEE--GGGHHHHHHH-TTS-HHHHHHHHTSSEEEPTTSS-EEE--SSHHHHHHHHHHHHHHHHHHHHH---TTSHHHHHHHHHHHHHHHHS-------BPPSSS-HHHHHHHHHHHHSTT--HHHHHHHHHTSTTPPPHHHHTT--GGG-BHHHHHHHHHHHHHHHHH-TTTHHHHHHHHHTT--HHHHHHHHHTS-HHHHHHHHHHHHHHH--TT------PPP-----

pLDDT: mean 91.82, std 14.72, range [32.44, 98.75]

Foldseek 3Di:
DDPPPPPVVVVVVVPPPPPVPPPLVPQLVVLLLVLLVVLLVLLVVLLVVCVVQQVQLLSLLSLVLNCLSVVLPPVSLVSQPWDQDPVRDTDHDPDRDRDDRPHCVCVVVSCVSLLVSLVSSVVSSVVSCVVSVPFLAVSLVVLVSSCSSPVPNQVSLVSNQWDDDPRDIAGVLLVQLVVLVVVLLVLLVVLLVDDWDKDWDDDDPLRVQLVDPWQTWIQTPQEIETEDDHPVLSVVLNSLLSSLQSSVCVLQVFHFGQDPHEYEYEYALVCQLSNLVSRPQDDPVRSVVSVVDQWDQDPPDSYIYGHHNDSLRRSLVSQLVSVQRRLCRRALRHLQQQLCSLQQSQLSSCSNSVFRQDAAADADPDDDSVVLVVLVVLNNPSPHFLLVVLLVLLPDPNQDQCVPPRRGGNNHHHSNRSSVSNLVNSSCSRRPSVLVVQLRNCVSVPHRSQVSCCVSVSHHSVVVSVSSSSSSLQNDTPVRDRDPPPPPPPPPD